Protein AF-A0A960QLS6-F1 (afdb_monomer_lite)

Secondary structure (DSSP, 8-state):
-EEEEEEE-SS-TTSSHHHHHHHHHHHHHHH--STT-EEEEEEES--TTSPPHHHHTGGGS-HHHHHHEEEEEE--SSTT----HHHHHHHHHHHS-TT--EEEEE-TTEEEEESSTT--HHHHHHTSPSSEEE--EEEE-HHHHHHH--TT-HHHHHHHHHHHTTTTT-----B-STT--BS-GGGEEEEEHHHHHHTTSS-TT--S-SSHHHHHHHHHHHHTTT--EE-TTTEEEEEE---SS--GGGSTT-----HIIIIIS--SS--TTTTTTTTTTT---EEE-SSS----------PPP----SGGGTT--EE-HHHHHHHHHHHHTTS-TT--EEEEES-HHHHHHHHHH-S-EEETTTSSSHHHHHHH-SEEEEE--EEGGG-----

pLDDT: mean 88.96, std 12.25, range [29.66, 98.81]

Foldseek 3Di:
DEEEEEEDEDDCFLHPLLLLLLLALQLLLVLDDDPQYAYEYEYEPHDQLADGSCLVNVVLHEPSSQVRYWYFYDDDPDDDLPDQPQLRRQLSLVVRDPPHFKYKQAYSNKHKAWPPNVHGPVRVVVPDDAAKEFEEEFEDDQCCSVPQNRSHCNVSVNVCCNVPVVVVVRDDFAADDFLDGGPPRSRTIMHTSVLCLQQLGFDSVFRQDDCSSLLLSQLRCQVVVRDYHYCHVTMYMYGHDRPVDQGLVNDPPRGGGDCCVRHVVDDHNHDVVCSPQGNNPPDDTDIDRSVDQQDDDQDPPPDDDDDDPDPVPPPALEDALSVCLVVVVSSVSSHDLPFAEEEAEDAVVNVVSCCVRRVHYDYCVNQVDPVSSVVRGPHYDYRHHDYNVPPPPDD

Sequence (395 aa):
MLSLIVYGRNDNHGYNYHKRLAISLNCLAEMLSFPGDEIIFIDYCSAQDFPTVLEAISDTLTENAKSLLKIYRIRSKKRGSLSEEALCRNVAIRRANPENPWILSTNVDMIFLPIDPNKTLSSIVAELPEGFYELPRFELPESMWEAHFDRLKPIENLTFLRNHAQEMQLHTIVRRPGFLIYDNPGDFQLMTRDAIFTIDGFDEAMDQGWHLDANLCKRMFLYYEGKIGHLEDKLWGYHCNHTRQESFFHKQLSPENDWNRFVKDIQAPDLPNQRECWGLKGYDLEEVTLLKPRQIHASKDCSLFEIAIDQSTFNTLTYDSKRVFPYLVDHFNHLPRESRVGYIGHNTELLTLIQEEVPSVLTLQETKSLEELYQESDLIIFDFGFNQKSIAITP

Radius of gyration: 25.2 Å; chains: 1; bounding box: 57×50×80 Å

Structure (mmCIF, N/CA/C/O backbone):
data_AF-A0A960QLS6-F1
#
_entry.id   AF-A0A960QLS6-F1
#
loop_
_atom_site.group_PDB
_atom_site.id
_atom_site.type_symbol
_atom_site.label_atom_id
_atom_site.label_alt_id
_atom_site.label_comp_id
_atom_site.label_asym_id
_atom_site.label_entity_id
_atom_site.label_seq_id
_atom_site.pdbx_PDB_ins_code
_atom_site.Cartn_x
_atom_site.Cartn_y
_atom_site.Cartn_z
_atom_site.occupancy
_atom_site.B_iso_or_equiv
_atom_site.auth_seq_id
_atom_site.auth_comp_id
_atom_site.auth_asym_id
_atom_site.auth_atom_id
_atom_site.pdbx_PDB_model_num
ATOM 1 N N . MET A 1 1 ? -2.998 4.644 -19.025 1.00 92.56 1 MET A N 1
ATOM 2 C CA . MET A 1 1 ? -3.647 4.732 -17.705 1.00 92.56 1 MET A CA 1
ATOM 3 C C . MET A 1 1 ? -3.152 3.556 -16.886 1.00 92.56 1 MET A C 1
ATOM 5 O O . MET A 1 1 ? -2.878 2.511 -17.476 1.00 92.56 1 MET A O 1
ATOM 9 N N . LEU A 1 2 ? -2.953 3.749 -15.590 1.00 98.31 2 LEU A N 1
ATOM 10 C CA . LEU A 1 2 ? -2.215 2.848 -14.710 1.00 98.31 2 LEU A CA 1
ATOM 11 C C . LEU A 1 2 ? -2.928 2.726 -13.361 1.00 98.31 2 LEU A C 1
ATOM 13 O O . LEU A 1 2 ? -3.234 3.738 -12.734 1.00 98.31 2 LEU A O 1
ATOM 17 N N . SER A 1 3 ? -3.120 1.497 -12.886 1.00 98.81 3 SER A N 1
ATOM 18 C CA . SER A 1 3 ? -3.475 1.248 -11.487 1.00 98.81 3 SER A CA 1
ATOM 19 C C . SER A 1 3 ? -2.232 0.818 -10.712 1.00 98.81 3 SER A C 1
ATOM 21 O O . SER A 1 3 ? -1.641 -0.229 -10.988 1.00 98.81 3 SER A O 1
ATOM 23 N N . LEU A 1 4 ? -1.835 1.628 -9.734 1.00 98.62 4 LEU A N 1
ATOM 24 C CA . LEU A 1 4 ? -0.842 1.256 -8.729 1.00 98.62 4 LEU A CA 1
ATOM 25 C C . LEU A 1 4 ? -1.535 0.450 -7.633 1.00 98.62 4 LEU A C 1
ATOM 27 O O . LEU A 1 4 ? -2.541 0.901 -7.087 1.00 98.62 4 LEU A O 1
ATOM 31 N N . ILE A 1 5 ? -0.998 -0.717 -7.287 1.00 98.62 5 ILE A N 1
ATOM 32 C CA . ILE A 1 5 ? -1.507 -1.520 -6.173 1.00 98.62 5 ILE A CA 1
ATOM 33 C C . ILE A 1 5 ? -0.465 -1.605 -5.064 1.00 98.62 5 ILE A C 1
ATOM 35 O O . ILE A 1 5 ? 0.700 -1.934 -5.296 1.00 98.62 5 ILE A O 1
ATOM 39 N N . VAL A 1 6 ? -0.915 -1.313 -3.851 1.00 97.12 6 VAL A N 1
ATOM 40 C CA . VAL A 1 6 ? -0.121 -1.348 -2.627 1.00 97.12 6 VAL A CA 1
ATOM 41 C C . VAL A 1 6 ? -0.983 -1.866 -1.478 1.00 97.12 6 VAL A C 1
ATOM 43 O O . VAL A 1 6 ? -2.213 -1.872 -1.539 1.00 97.12 6 VAL A O 1
ATOM 46 N N . TYR A 1 7 ? -0.347 -2.329 -0.413 1.00 94.81 7 TYR A N 1
ATOM 47 C CA . TYR A 1 7 ? -1.039 -2.861 0.752 1.00 94.81 7 TYR A CA 1
ATOM 48 C C . TYR A 1 7 ? -0.224 -2.580 2.010 1.00 94.81 7 TYR A C 1
ATOM 50 O O . TYR A 1 7 ? 0.984 -2.343 1.956 1.00 94.81 7 TYR A O 1
ATOM 58 N N . GLY A 1 8 ? -0.895 -2.579 3.152 1.00 92.19 8 GLY A N 1
ATOM 59 C CA . GLY A 1 8 ? -0.263 -2.236 4.410 1.00 92.19 8 GLY A CA 1
ATOM 60 C C . GLY A 1 8 ? -1.200 -2.379 5.590 1.00 92.19 8 GLY A C 1
ATOM 61 O O . GLY A 1 8 ? -2.372 -2.723 5.443 1.00 92.19 8 GLY A O 1
ATOM 62 N N . ARG A 1 9 ? -0.671 -2.115 6.780 1.00 90.25 9 ARG A N 1
ATOM 63 C CA . ARG A 1 9 ? -1.444 -2.186 8.017 1.00 90.25 9 ARG A CA 1
ATOM 64 C C . ARG A 1 9 ? -0.914 -1.229 9.063 1.00 90.25 9 ARG A C 1
ATOM 66 O O . ARG A 1 9 ? 0.238 -0.807 9.012 1.00 90.25 9 ARG A O 1
ATOM 73 N N . ASN A 1 10 ? -1.753 -0.890 10.027 1.00 89.75 10 ASN A N 1
ATOM 74 C CA . ASN A 1 10 ? -1.416 0.088 11.050 1.00 89.75 10 ASN A CA 1
ATOM 75 C C . ASN A 1 10 ? -0.630 -0.539 12.223 1.00 89.75 10 ASN A C 1
ATOM 77 O O . ASN A 1 10 ? -1.158 -0.676 13.323 1.00 89.75 10 ASN A O 1
ATOM 81 N N . ASP A 1 11 ? 0.620 -0.961 11.986 1.00 82.94 11 ASP A N 1
ATOM 82 C CA . ASP A 1 11 ? 1.471 -1.640 12.988 1.00 82.94 11 ASP A CA 1
ATOM 83 C C . ASP A 1 11 ? 2.907 -1.086 13.108 1.00 82.94 11 ASP A C 1
ATOM 85 O O . ASP A 1 11 ? 3.746 -1.668 13.795 1.00 82.94 11 ASP A O 1
ATOM 89 N N . ASN A 1 12 ? 3.198 0.045 12.458 1.00 83.25 12 ASN A N 1
ATOM 90 C CA . ASN A 1 12 ? 4.529 0.660 12.398 1.00 83.25 12 ASN A CA 1
ATOM 91 C C . ASN A 1 12 ? 5.647 -0.290 11.896 1.00 83.25 12 ASN A C 1
ATOM 93 O O . ASN A 1 12 ? 6.792 -0.194 12.350 1.00 83.25 12 ASN A O 1
ATOM 97 N N . HIS A 1 13 ? 5.325 -1.208 10.972 1.00 83.12 13 HIS A N 1
ATOM 98 C CA . HIS A 1 13 ? 6.266 -2.185 10.420 1.00 83.12 13 HIS A CA 1
ATOM 99 C C . HIS A 1 13 ? 7.589 -1.563 9.951 1.00 83.12 13 HIS A C 1
ATOM 101 O O . HIS A 1 13 ? 7.607 -0.615 9.166 1.00 83.12 13 HIS A O 1
ATOM 107 N N . GLY A 1 14 ? 8.712 -2.135 10.397 1.00 80.50 14 GLY A N 1
ATOM 108 C CA . GLY A 1 14 ? 10.039 -1.707 9.962 1.00 80.50 14 GLY A CA 1
ATOM 109 C C . GLY A 1 14 ? 10.296 -0.232 10.253 1.00 80.50 14 GLY A C 1
ATOM 110 O O . GLY A 1 14 ? 10.741 0.469 9.367 1.00 80.50 14 GLY A O 1
ATOM 111 N N . TYR A 1 15 ? 9.966 0.254 11.452 1.00 86.19 15 TYR A N 1
ATOM 112 C CA . TYR A 1 15 ? 10.294 1.600 11.934 1.00 86.19 15 TYR A CA 1
ATOM 113 C C . TYR A 1 15 ? 9.784 2.793 11.086 1.00 86.19 15 TYR A C 1
ATOM 115 O O . TYR A 1 15 ? 10.048 2.954 9.895 1.00 86.19 15 TYR A O 1
ATOM 123 N N . ASN A 1 16 ? 9.085 3.715 11.754 1.00 91.69 16 ASN A N 1
ATOM 124 C CA . ASN A 1 16 ? 8.581 4.962 11.165 1.00 91.69 16 ASN A CA 1
ATOM 125 C C . ASN A 1 16 ? 7.798 4.744 9.854 1.00 91.69 16 ASN A C 1
ATOM 127 O O . ASN A 1 16 ? 7.875 5.531 8.906 1.00 91.69 16 ASN A O 1
ATOM 131 N N . TYR A 1 17 ? 7.039 3.649 9.817 1.00 93.38 17 TYR A N 1
ATOM 132 C CA . TYR A 1 17 ? 6.272 3.193 8.662 1.00 93.38 17 TYR A CA 1
ATOM 133 C C . TYR A 1 17 ? 5.352 4.287 8.123 1.00 93.38 17 TYR A C 1
ATOM 135 O O . TYR A 1 17 ? 5.314 4.540 6.924 1.00 93.38 17 TYR A O 1
ATOM 143 N N . HIS A 1 18 ? 4.673 4.998 9.028 1.00 95.06 18 HIS A N 1
ATOM 144 C CA . HIS A 1 18 ? 3.774 6.105 8.705 1.00 95.06 18 HIS A CA 1
ATOM 145 C C . HIS A 1 18 ? 4.459 7.202 7.886 1.00 95.06 18 HIS A C 1
ATOM 147 O O . HIS A 1 18 ? 3.855 7.743 6.962 1.00 95.06 18 HIS A O 1
ATOM 153 N N . LYS A 1 19 ? 5.728 7.524 8.183 1.00 96.50 19 LYS A N 1
ATOM 154 C CA . LYS A 1 19 ? 6.480 8.521 7.412 1.00 96.50 19 LYS A CA 1
ATOM 155 C C . LYS A 1 19 ? 6.878 7.993 6.038 1.00 96.50 19 LYS A C 1
ATOM 157 O O . LYS A 1 19 ? 6.696 8.718 5.063 1.00 96.50 19 LYS A O 1
ATOM 162 N N . ARG A 1 20 ? 7.386 6.759 5.960 1.00 96.06 20 ARG A N 1
ATOM 163 C CA . ARG A 1 20 ? 7.791 6.127 4.690 1.00 96.06 20 ARG A CA 1
ATOM 164 C C . ARG A 1 20 ? 6.602 6.003 3.735 1.00 96.06 20 ARG A C 1
ATOM 166 O O . ARG A 1 20 ? 6.693 6.451 2.596 1.00 96.06 20 ARG A O 1
ATOM 173 N N . LEU A 1 21 ? 5.467 5.532 4.250 1.00 97.38 21 LEU A N 1
ATOM 174 C CA . LEU A 1 21 ? 4.207 5.417 3.520 1.00 97.38 21 LEU A CA 1
ATOM 175 C C . LEU A 1 21 ? 3.715 6.770 2.988 1.00 97.38 21 LEU A C 1
ATOM 177 O O . LEU A 1 21 ? 3.411 6.886 1.805 1.00 97.38 21 LEU A O 1
ATOM 181 N N . ALA A 1 22 ? 3.681 7.808 3.831 1.00 98.19 22 ALA A N 1
ATOM 182 C CA . ALA A 1 22 ? 3.255 9.143 3.406 1.00 98.19 22 ALA A CA 1
ATOM 183 C C . ALA A 1 22 ? 4.164 9.724 2.309 1.00 98.19 22 ALA A C 1
ATOM 185 O O . ALA A 1 22 ? 3.674 10.257 1.316 1.00 98.19 22 ALA A O 1
ATOM 186 N N . ILE A 1 23 ? 5.489 9.597 2.466 1.00 98.50 23 ILE A N 1
ATOM 187 C CA . ILE A 1 23 ? 6.467 10.023 1.455 1.00 98.50 23 ILE A CA 1
ATOM 188 C C . ILE A 1 23 ? 6.216 9.294 0.134 1.00 98.50 23 ILE A C 1
ATOM 190 O O . ILE A 1 23 ? 6.099 9.945 -0.902 1.00 98.50 23 ILE A O 1
ATOM 194 N N . SER A 1 24 ? 6.143 7.960 0.170 1.00 98.44 24 SER A N 1
ATOM 195 C CA . SER A 1 24 ? 5.966 7.128 -1.020 1.00 98.44 24 SER A CA 1
ATOM 196 C C . SER A 1 24 ? 4.678 7.488 -1.751 1.00 98.44 24 SER A C 1
ATOM 198 O O . SER A 1 24 ? 4.736 7.872 -2.915 1.00 98.44 24 SER A O 1
ATOM 200 N N . LEU A 1 25 ? 3.530 7.475 -1.064 1.00 98.62 25 LEU A N 1
ATOM 201 C CA . LEU A 1 25 ? 2.234 7.763 -1.681 1.00 98.62 25 LEU A CA 1
ATOM 202 C C . LEU A 1 25 ? 2.167 9.163 -2.289 1.00 98.62 25 LEU A C 1
ATOM 204 O O . LEU A 1 25 ? 1.681 9.317 -3.408 1.00 98.62 25 LEU A O 1
ATOM 208 N N . ASN A 1 26 ? 2.686 10.176 -1.592 1.00 98.75 26 ASN A N 1
ATOM 209 C CA . ASN A 1 26 ? 2.692 11.536 -2.119 1.00 98.75 26 ASN A CA 1
ATOM 210 C C . ASN A 1 26 ? 3.622 11.664 -3.333 1.00 98.75 26 ASN A C 1
ATOM 212 O O . ASN A 1 26 ? 3.259 12.323 -4.301 1.00 98.75 26 ASN A O 1
ATOM 216 N N . CYS A 1 27 ? 4.792 11.018 -3.330 1.00 98.69 27 CYS A N 1
ATOM 217 C CA . CYS A 1 27 ? 5.677 10.997 -4.496 1.00 98.69 27 CYS A CA 1
ATOM 218 C C . CYS A 1 27 ? 5.073 10.219 -5.676 1.00 98.69 27 CYS A C 1
ATOM 220 O O . CYS A 1 27 ? 5.179 10.669 -6.814 1.00 98.69 27 CYS A O 1
ATOM 222 N N . LEU A 1 28 ? 4.423 9.079 -5.421 1.00 98.56 28 LEU A N 1
ATOM 223 C CA . LEU A 1 28 ? 3.732 8.283 -6.439 1.00 98.56 28 LEU A CA 1
ATOM 224 C C . LEU A 1 28 ? 2.595 9.076 -7.087 1.00 98.56 28 LEU A C 1
ATOM 226 O O . LEU A 1 28 ? 2.475 9.068 -8.310 1.00 98.56 28 LEU A O 1
ATOM 230 N N . ALA A 1 29 ? 1.813 9.804 -6.288 1.00 98.38 29 ALA A N 1
ATOM 231 C CA . ALA A 1 29 ? 0.728 10.650 -6.771 1.00 98.38 29 ALA A CA 1
ATOM 232 C C . ALA A 1 29 ? 1.207 11.727 -7.758 1.00 98.38 29 ALA A C 1
ATOM 234 O O . ALA A 1 29 ? 0.549 11.965 -8.764 1.00 98.38 29 ALA A O 1
ATOM 235 N N . GLU A 1 30 ? 2.378 12.333 -7.533 1.00 98.31 30 GLU A N 1
ATOM 236 C CA . GLU A 1 30 ? 2.959 13.300 -8.480 1.00 98.31 30 GLU A CA 1
ATOM 237 C C . GLU A 1 30 ? 3.403 12.655 -9.803 1.00 98.31 30 GLU A C 1
ATOM 239 O O . GLU A 1 30 ? 3.523 13.334 -10.822 1.00 98.31 30 GLU A O 1
ATOM 244 N N . MET A 1 31 ? 3.657 11.344 -9.806 1.00 98.06 31 MET A N 1
ATOM 245 C CA . MET A 1 31 ? 4.056 10.595 -11.000 1.00 98.06 31 MET A CA 1
ATOM 246 C C . MET A 1 31 ? 2.867 10.022 -11.779 1.00 98.06 31 MET A C 1
ATOM 248 O O . MET A 1 31 ? 3.068 9.513 -12.887 1.00 98.06 31 MET A O 1
ATOM 252 N N . LEU A 1 32 ? 1.651 10.121 -11.236 1.00 98.31 32 LEU A N 1
ATOM 253 C CA . LEU A 1 32 ? 0.408 9.775 -11.912 1.00 98.31 32 LEU A CA 1
ATOM 254 C C . LEU A 1 32 ? -0.222 11.029 -12.522 1.00 98.31 32 LEU A C 1
ATOM 256 O O . LEU A 1 32 ? -0.420 12.033 -11.849 1.00 98.31 32 LEU A O 1
ATOM 260 N N . SER A 1 33 ? -0.519 10.996 -13.819 1.00 96.56 33 SER A N 1
ATOM 261 C CA . SER A 1 33 ? -0.892 12.207 -14.573 1.00 96.56 33 SER A CA 1
ATOM 262 C C . SER A 1 33 ? -2.079 12.035 -15.510 1.00 96.56 33 SER A C 1
ATOM 264 O O . SER A 1 33 ? -2.552 13.023 -16.074 1.00 96.56 33 SER A O 1
ATOM 266 N N . PHE A 1 34 ? -2.568 10.811 -15.717 1.00 97.62 34 PHE A N 1
ATOM 267 C CA . PHE A 1 34 ? -3.713 10.575 -16.589 1.00 97.62 34 PHE A CA 1
ATOM 268 C C . PHE A 1 34 ? -5.012 10.505 -15.773 1.00 97.62 34 PHE A C 1
ATOM 270 O O . PHE A 1 34 ? -4.997 9.985 -14.661 1.00 97.62 34 PHE A O 1
ATOM 277 N N . PRO A 1 35 ? -6.161 10.957 -16.318 1.00 95.25 35 PRO A N 1
ATOM 278 C CA . PRO A 1 35 ? -7.416 11.047 -15.559 1.00 95.25 35 PRO A CA 1
ATOM 279 C C . PRO A 1 35 ? -7.947 9.733 -14.965 1.00 95.25 35 PRO A C 1
ATOM 281 O O . PRO A 1 35 ? -8.762 9.775 -14.052 1.00 95.25 35 PRO A O 1
ATOM 284 N N . GLY A 1 36 ? -7.543 8.583 -15.513 1.00 95.75 36 GLY A N 1
ATOM 285 C CA . GLY A 1 36 ? -7.948 7.255 -15.036 1.00 95.75 36 GLY A CA 1
ATOM 286 C C . GLY A 1 36 ? -6.933 6.579 -14.115 1.00 95.75 36 GLY A C 1
ATOM 287 O O . GLY A 1 36 ? -7.183 5.451 -13.687 1.00 95.75 36 GLY A O 1
ATOM 288 N N . ASP A 1 37 ? -5.793 7.222 -13.850 1.00 98.50 37 ASP A N 1
ATOM 289 C CA . ASP A 1 37 ? -4.789 6.675 -12.945 1.00 98.50 37 ASP A CA 1
ATOM 290 C C . ASP A 1 37 ? -5.321 6.634 -11.509 1.00 98.50 37 ASP A C 1
ATOM 292 O O . ASP A 1 37 ? -6.125 7.469 -11.095 1.00 98.50 37 ASP A O 1
ATOM 296 N N . GLU A 1 38 ? -4.873 5.647 -10.745 1.00 98.50 38 GLU A N 1
ATOM 297 C CA . GLU A 1 38 ? -5.329 5.437 -9.373 1.00 98.50 38 GLU A CA 1
ATOM 298 C C . GLU A 1 38 ? -4.272 4.713 -8.538 1.00 98.50 38 GLU A C 1
ATOM 300 O O . GLU A 1 38 ? -3.405 4.008 -9.065 1.00 98.50 38 GLU A O 1
ATOM 305 N N . ILE A 1 39 ? -4.394 4.848 -7.219 1.00 98.56 39 ILE A N 1
ATOM 306 C CA . ILE A 1 39 ? -3.641 4.079 -6.233 1.00 98.56 39 ILE A CA 1
ATOM 307 C C . ILE A 1 39 ? -4.644 3.289 -5.402 1.00 98.56 39 ILE A C 1
ATOM 309 O O . ILE A 1 39 ? -5.478 3.863 -4.706 1.00 98.56 39 ILE A O 1
ATOM 313 N N . ILE A 1 40 ? -4.558 1.966 -5.447 1.00 98.56 40 ILE A N 1
ATOM 314 C CA . ILE A 1 40 ? -5.404 1.081 -4.652 1.00 98.56 40 ILE A CA 1
ATOM 315 C C . ILE A 1 40 ? -4.596 0.614 -3.458 1.00 98.56 40 ILE A C 1
ATOM 317 O O . ILE A 1 40 ? -3.593 -0.084 -3.615 1.00 98.56 40 ILE A O 1
ATOM 321 N N . PHE A 1 41 ? -5.051 0.996 -2.272 1.00 98.12 41 PHE A N 1
ATOM 322 C CA . PHE A 1 41 ? -4.449 0.610 -1.011 1.00 98.12 41 PHE A CA 1
ATOM 323 C C . PHE A 1 41 ? -5.328 -0.410 -0.298 1.00 98.12 41 PHE A C 1
ATOM 325 O O . PHE A 1 41 ? -6.493 -0.141 0.000 1.00 98.12 41 PHE A O 1
ATOM 332 N N . ILE A 1 42 ? -4.757 -1.570 0.013 1.00 96.88 42 ILE A N 1
ATOM 333 C CA . ILE A 1 42 ? -5.426 -2.581 0.832 1.00 96.88 42 ILE A CA 1
ATOM 334 C C . ILE A 1 42 ? -4.916 -2.493 2.265 1.00 96.88 42 ILE A C 1
ATOM 336 O O . ILE A 1 42 ? -3.772 -2.849 2.547 1.00 96.88 42 ILE A O 1
ATOM 340 N N . ASP A 1 43 ? -5.778 -2.027 3.168 1.00 93.69 43 ASP A N 1
ATOM 341 C CA . ASP A 1 43 ? -5.535 -2.108 4.606 1.00 93.69 43 ASP A CA 1
ATOM 342 C C . ASP A 1 43 ? -5.920 -3.507 5.089 1.00 93.69 43 ASP A C 1
ATOM 344 O O . ASP A 1 43 ? -7.086 -3.901 5.021 1.00 93.69 43 ASP A O 1
ATOM 348 N N . TYR A 1 44 ? -4.943 -4.280 5.553 1.00 88.81 44 TYR A N 1
ATOM 349 C CA . TYR A 1 44 ? -5.171 -5.650 6.006 1.00 88.81 44 TYR A CA 1
ATOM 350 C C . TYR A 1 44 ? -4.785 -5.800 7.470 1.00 88.81 44 TYR A C 1
ATOM 352 O O . TYR A 1 44 ? -3.737 -5.344 7.901 1.00 88.81 44 TYR A O 1
ATOM 360 N N . CYS A 1 45 ? -5.605 -6.480 8.267 1.00 81.88 45 CYS A N 1
ATOM 361 C CA . CYS A 1 45 ? -5.255 -6.820 9.653 1.00 81.88 45 CYS A CA 1
ATOM 362 C C . CYS A 1 45 ? -4.957 -5.632 10.606 1.00 81.88 45 CYS A C 1
ATOM 364 O O . CYS A 1 45 ? -4.481 -5.877 11.718 1.00 81.88 45 CYS A O 1
ATOM 366 N N . SER A 1 46 ? -5.263 -4.376 10.253 1.00 86.25 46 SER A N 1
ATOM 367 C CA . SER A 1 46 ? -5.329 -3.286 11.240 1.00 86.25 46 SER A CA 1
ATOM 368 C C . SER A 1 46 ? -6.389 -3.614 12.298 1.00 86.25 46 SER A C 1
ATOM 370 O O . SER A 1 46 ? -7.465 -4.126 11.964 1.00 86.25 46 SER A O 1
ATOM 372 N N . ALA A 1 47 ? -6.097 -3.334 13.574 1.00 82.50 47 ALA A N 1
ATOM 373 C CA . ALA A 1 47 ? -6.997 -3.654 14.686 1.00 82.50 47 ALA A CA 1
ATOM 374 C C . ALA A 1 47 ? -8.406 -3.075 14.457 1.00 82.50 47 ALA A C 1
ATOM 376 O O . ALA A 1 47 ? -8.543 -1.972 13.939 1.00 82.50 47 ALA A O 1
ATOM 377 N N . GLN A 1 48 ? -9.449 -3.839 14.798 1.00 80.88 48 GLN A N 1
ATOM 378 C CA . GLN A 1 48 ? -10.840 -3.545 14.410 1.00 80.88 48 GLN A CA 1
ATOM 379 C C . GLN A 1 48 ? -11.324 -2.166 14.868 1.00 80.88 48 GLN A C 1
ATOM 381 O O . GLN A 1 48 ? -12.039 -1.499 14.126 1.00 80.88 48 GLN A O 1
ATOM 386 N N . ASP A 1 49 ? -10.912 -1.766 16.065 1.00 80.88 49 ASP A N 1
ATOM 387 C CA . ASP A 1 49 ? -11.221 -0.508 16.739 1.00 80.88 49 ASP A CA 1
ATOM 388 C C . ASP A 1 49 ? -10.205 0.606 16.438 1.00 80.88 49 ASP A C 1
ATOM 390 O O . ASP A 1 49 ? -10.324 1.708 16.960 1.00 80.88 49 ASP A O 1
ATOM 394 N N . PHE A 1 50 ? -9.218 0.342 15.578 1.00 85.56 50 PHE A N 1
ATOM 395 C CA . PHE A 1 50 ? -8.241 1.328 15.125 1.00 85.56 50 PHE A CA 1
ATOM 396 C C . PHE A 1 50 ? -8.585 1.819 13.712 1.00 85.56 50 PHE A C 1
ATOM 398 O O . PHE A 1 50 ? -9.140 1.053 12.902 1.00 85.56 50 PHE A O 1
ATOM 405 N N . PRO A 1 51 ? -8.204 3.068 13.380 1.00 88.56 51 PRO A N 1
ATOM 406 C CA . PRO A 1 51 ? -8.223 3.536 12.003 1.00 88.56 51 PRO A CA 1
ATOM 407 C C . PRO A 1 51 ? -7.323 2.660 11.130 1.00 88.56 51 PRO A C 1
ATOM 409 O O . PRO A 1 51 ? -6.313 2.107 11.593 1.00 88.56 51 PRO A O 1
ATOM 412 N N . THR A 1 52 ? -7.654 2.593 9.841 1.00 91.50 52 THR A N 1
ATOM 413 C CA . THR A 1 52 ? -6.692 2.146 8.829 1.00 91.50 52 THR A CA 1
ATOM 414 C C . THR A 1 52 ? -5.435 3.008 8.890 1.00 91.50 52 THR A C 1
ATOM 416 O O . THR A 1 52 ? -5.450 4.141 9.387 1.00 91.50 52 THR A O 1
ATOM 419 N N . VAL A 1 53 ? -4.323 2.503 8.358 1.00 93.56 53 VAL A N 1
ATOM 420 C CA . VAL A 1 53 ? -3.086 3.293 8.379 1.00 93.56 53 VAL A CA 1
ATOM 421 C C . VAL A 1 53 ? -3.234 4.621 7.625 1.00 93.56 53 VAL A C 1
ATOM 423 O O . VAL A 1 53 ? -2.685 5.624 8.067 1.00 93.56 53 VAL A O 1
ATOM 426 N N . LEU A 1 54 ? -4.022 4.664 6.543 1.00 95.00 54 LEU A N 1
ATOM 427 C CA . LEU A 1 54 ? -4.220 5.878 5.745 1.00 95.00 54 LEU A CA 1
ATOM 428 C C . LEU A 1 54 ? -5.144 6.906 6.395 1.00 95.00 54 LEU A C 1
ATOM 430 O O . LEU A 1 54 ? -4.908 8.100 6.238 1.00 95.00 54 LEU A O 1
ATOM 434 N N . GLU A 1 55 ? -6.145 6.476 7.164 1.00 92.81 55 GLU A N 1
ATOM 435 C CA . GLU A 1 55 ? -6.895 7.393 8.031 1.00 92.81 55 GLU A CA 1
ATOM 436 C C . GLU A 1 55 ? -5.961 8.031 9.070 1.00 92.81 55 GLU A C 1
ATOM 438 O O . GLU A 1 55 ? -5.992 9.249 9.257 1.00 92.81 55 GLU A O 1
ATOM 443 N N . ALA A 1 56 ? -5.078 7.226 9.677 1.00 92.25 56 ALA A N 1
ATOM 444 C CA . ALA A 1 56 ? -4.154 7.664 10.724 1.00 92.25 56 ALA A CA 1
ATOM 445 C C . ALA A 1 56 ? -3.076 8.654 10.246 1.00 92.25 56 ALA A C 1
ATOM 447 O O . ALA A 1 56 ? -2.562 9.415 11.061 1.00 92.25 56 ALA A O 1
ATOM 448 N N . ILE A 1 57 ? -2.728 8.648 8.954 1.00 95.31 57 ILE A N 1
ATOM 449 C CA . ILE A 1 57 ? -1.731 9.564 8.365 1.00 95.31 57 ILE A CA 1
ATOM 450 C C . ILE A 1 57 ? -2.344 10.587 7.405 1.00 95.31 57 ILE A C 1
ATOM 452 O O . ILE A 1 57 ? -1.612 11.248 6.663 1.00 95.31 57 ILE A O 1
ATOM 456 N N . SER A 1 58 ? -3.674 10.692 7.365 1.00 94.75 58 SER A N 1
ATOM 457 C CA . SER A 1 58 ? -4.408 11.489 6.373 1.00 94.75 58 SER A CA 1
ATOM 458 C C . SER A 1 58 ? -4.030 12.976 6.371 1.00 94.75 58 SER A C 1
ATOM 460 O O . SER A 1 58 ? -4.082 13.627 5.326 1.00 94.75 58 SER A O 1
ATOM 462 N N . ASP A 1 59 ? -3.587 13.508 7.508 1.00 94.75 59 ASP A N 1
ATOM 463 C CA . ASP A 1 59 ? -3.066 14.865 7.694 1.00 94.75 59 ASP A CA 1
ATOM 464 C C . ASP A 1 59 ? -1.705 15.096 7.013 1.00 94.75 59 ASP A C 1
ATOM 466 O O . ASP A 1 59 ? -1.295 16.234 6.790 1.00 94.75 59 ASP A O 1
ATOM 470 N N . THR A 1 60 ? -1.016 14.017 6.640 1.00 97.12 60 THR A N 1
ATOM 471 C CA . THR A 1 60 ? 0.309 14.037 6.003 1.00 97.12 60 THR A CA 1
ATOM 472 C C . THR A 1 60 ? 0.290 13.573 4.548 1.00 97.12 60 THR A C 1
ATOM 474 O O . THR A 1 60 ? 1.343 13.476 3.917 1.00 97.12 60 THR A O 1
ATOM 477 N N . LEU A 1 61 ? -0.900 13.326 3.996 1.00 97.94 61 LEU A N 1
ATOM 478 C CA . LEU A 1 61 ? -1.117 13.063 2.576 1.00 97.94 61 LEU A CA 1
ATOM 479 C C . LEU A 1 61 ? -1.499 14.357 1.848 1.00 97.94 61 LEU A C 1
ATOM 481 O O . LEU A 1 61 ? -2.283 15.158 2.362 1.00 97.94 61 LEU A O 1
ATOM 485 N N . THR A 1 62 ? -0.967 14.558 0.643 1.00 97.94 62 THR A N 1
ATOM 486 C CA . THR A 1 62 ? -1.352 15.695 -0.204 1.00 97.94 62 THR A CA 1
ATOM 487 C C . THR A 1 62 ? -2.765 15.501 -0.754 1.00 97.94 62 THR A C 1
ATOM 489 O O . THR A 1 62 ? -3.262 14.381 -0.868 1.00 97.94 62 THR A O 1
ATOM 492 N N . GLU A 1 63 ? -3.425 16.591 -1.149 1.00 96.44 63 GLU A N 1
ATOM 493 C CA . GLU A 1 63 ? -4.749 16.508 -1.786 1.00 96.44 63 GLU A CA 1
ATOM 494 C C . GLU A 1 63 ? -4.713 15.721 -3.104 1.00 96.44 63 GLU A C 1
ATOM 496 O O . GLU A 1 63 ? -5.663 15.011 -3.426 1.00 96.44 63 GLU A O 1
ATOM 501 N N . ASN A 1 64 ? -3.591 15.785 -3.832 1.00 97.31 64 ASN A N 1
ATOM 502 C CA . ASN A 1 64 ? -3.370 14.976 -5.028 1.00 97.31 64 ASN A CA 1
ATOM 503 C C . ASN A 1 64 ? -3.326 13.475 -4.693 1.00 97.31 64 ASN A C 1
ATOM 505 O O . ASN A 1 64 ? -4.031 12.683 -5.307 1.00 97.31 64 ASN A O 1
ATOM 509 N N . ALA A 1 65 ? -2.582 13.072 -3.658 1.00 97.62 65 ALA A N 1
ATOM 510 C CA . ALA A 1 65 ? -2.568 11.674 -3.233 1.00 97.62 65 ALA A CA 1
ATOM 511 C C . ALA A 1 65 ? -3.955 11.197 -2.783 1.00 97.62 65 ALA A C 1
ATOM 513 O O . ALA A 1 65 ? -4.409 10.134 -3.201 1.00 97.62 65 ALA A O 1
ATOM 514 N N . LYS A 1 66 ? -4.667 12.001 -1.984 1.00 96.75 66 LYS A N 1
ATOM 515 C CA . LYS A 1 66 ? -6.026 11.671 -1.520 1.00 96.75 66 LYS A CA 1
ATOM 516 C C . LYS A 1 66 ? -7.023 11.500 -2.666 1.00 96.75 66 LYS A C 1
ATOM 518 O O . LYS A 1 66 ? -7.924 10.679 -2.535 1.00 96.75 66 LYS A O 1
ATOM 523 N N . SER A 1 67 ? -6.888 12.258 -3.756 1.00 95.94 67 SER A N 1
ATOM 524 C CA . SER A 1 67 ? -7.811 12.175 -4.896 1.00 95.94 67 SER A CA 1
ATOM 525 C C . SER A 1 67 ? -7.616 10.912 -5.741 1.00 95.94 67 SER A C 1
ATOM 527 O O . SER A 1 67 ? -8.572 10.446 -6.359 1.00 95.94 67 SER A O 1
ATOM 529 N N . LEU A 1 68 ? -6.406 10.343 -5.737 1.00 97.19 68 LEU A N 1
ATOM 530 C CA . LEU A 1 68 ? -6.050 9.124 -6.470 1.00 97.19 68 LEU A CA 1
ATOM 531 C C . LEU A 1 68 ? -6.258 7.841 -5.651 1.00 97.19 68 LEU A C 1
ATOM 533 O O . LEU A 1 68 ? -6.306 6.751 -6.223 1.00 97.19 68 LEU A O 1
ATOM 537 N N . LEU A 1 69 ? -6.346 7.953 -4.324 1.00 97.38 69 LEU A N 1
ATOM 538 C CA . LEU A 1 69 ? -6.429 6.813 -3.415 1.00 97.38 69 LEU A CA 1
ATOM 539 C C . LEU A 1 69 ? -7.827 6.182 -3.384 1.00 97.38 69 LEU A C 1
ATOM 541 O O . LEU A 1 69 ? -8.824 6.835 -3.083 1.00 97.38 69 LEU A O 1
ATOM 545 N N . LYS A 1 70 ? -7.865 4.863 -3.576 1.00 97.19 70 LYS A N 1
ATOM 546 C CA . LYS A 1 70 ? -8.992 3.985 -3.248 1.00 97.19 70 LYS A CA 1
ATOM 547 C C . LYS A 1 70 ? -8.558 3.022 -2.157 1.00 97.19 70 LYS A C 1
ATOM 549 O O . LYS A 1 70 ? -7.580 2.298 -2.329 1.00 97.19 70 LYS A O 1
ATOM 554 N N . ILE A 1 71 ? -9.270 3.017 -1.037 1.00 96.19 71 ILE A N 1
ATOM 555 C CA . ILE A 1 71 ? -8.851 2.297 0.166 1.00 96.19 71 ILE A CA 1
ATOM 556 C C . ILE A 1 71 ? -9.864 1.204 0.451 1.00 96.19 71 ILE A C 1
ATOM 558 O O . ILE A 1 71 ? -11.035 1.500 0.669 1.00 96.19 71 ILE A O 1
ATOM 562 N N . TYR A 1 72 ? -9.410 -0.043 0.495 1.00 95.06 72 TYR A N 1
ATOM 563 C CA . TYR A 1 72 ? -10.252 -1.170 0.883 1.00 95.06 72 TYR A CA 1
ATOM 564 C C . TYR A 1 72 ? -9.694 -1.835 2.127 1.00 95.06 72 TYR A C 1
ATOM 566 O O . TYR A 1 72 ? -8.492 -2.088 2.218 1.00 95.06 72 TYR A O 1
ATOM 574 N N . ARG A 1 73 ? -10.575 -2.143 3.075 1.00 91.56 73 ARG A N 1
ATOM 575 C CA . ARG A 1 73 ? -10.198 -2.768 4.339 1.00 91.56 73 ARG A CA 1
ATOM 576 C C . ARG A 1 73 ? -10.573 -4.245 4.355 1.00 91.56 73 ARG A C 1
ATOM 578 O O . ARG A 1 73 ? -11.733 -4.610 4.166 1.00 91.56 73 ARG A O 1
ATOM 585 N N . ILE A 1 74 ? -9.597 -5.100 4.649 1.00 89.88 74 ILE A N 1
ATOM 586 C CA . ILE A 1 74 ? -9.800 -6.519 4.948 1.00 89.88 74 ILE A CA 1
ATOM 587 C C . ILE A 1 74 ? -9.768 -6.697 6.465 1.00 89.88 74 ILE A C 1
ATOM 589 O O . ILE A 1 74 ? -8.723 -6.664 7.123 1.00 89.88 74 ILE A O 1
ATOM 593 N N . ARG A 1 75 ? -10.955 -6.905 7.035 1.00 81.50 75 ARG A N 1
ATOM 594 C CA . ARG A 1 75 ? -11.148 -7.152 8.464 1.00 81.50 75 ARG A CA 1
ATOM 595 C C . ARG A 1 75 ? -10.857 -8.617 8.786 1.00 81.50 75 ARG A C 1
ATOM 597 O O . ARG A 1 75 ? -11.744 -9.463 8.710 1.00 81.50 75 ARG A O 1
ATOM 604 N N . SER A 1 76 ? -9.624 -8.929 9.175 1.00 68.62 76 SER A N 1
ATOM 605 C CA . SER A 1 76 ? -9.300 -10.274 9.665 1.00 68.62 76 SER A CA 1
ATOM 606 C C . SER A 1 76 ? -9.835 -10.486 11.088 1.00 68.62 76 SER A C 1
ATOM 608 O O . SER A 1 76 ? -9.643 -9.649 11.974 1.00 68.62 76 SER A O 1
ATOM 610 N N . LYS A 1 77 ? -10.500 -11.628 11.325 1.00 53.88 77 LYS A N 1
ATOM 611 C CA . LYS A 1 77 ? -10.845 -12.116 12.677 1.00 53.88 77 LYS A CA 1
ATOM 612 C C . LYS A 1 77 ? -9.689 -12.879 13.335 1.00 53.88 77 LYS A C 1
ATOM 614 O O . LYS A 1 77 ? -9.708 -13.098 14.543 1.00 53.88 77 LYS A O 1
ATOM 619 N N . LYS A 1 78 ? -8.680 -13.295 12.562 1.00 51.38 78 LYS A N 1
ATOM 620 C CA . LYS A 1 78 ? -7.515 -14.032 13.057 1.00 51.38 78 LYS A CA 1
ATOM 621 C C . LYS A 1 78 ? -6.335 -13.075 13.170 1.00 51.38 78 LYS A C 1
ATOM 623 O O . LYS A 1 78 ? -5.624 -12.834 12.202 1.00 51.38 78 LYS A O 1
ATOM 628 N N . ARG A 1 79 ? -6.094 -12.547 14.375 1.00 44.69 79 ARG A N 1
ATOM 629 C CA . ARG A 1 79 ? -4.796 -11.932 14.689 1.00 44.69 79 ARG A CA 1
ATOM 630 C C . ARG A 1 79 ? -3.709 -12.991 14.459 1.00 44.69 79 ARG A C 1
ATOM 632 O O . ARG A 1 79 ? -3.682 -13.981 15.184 1.00 44.69 79 ARG A O 1
ATOM 639 N N . GLY A 1 80 ? -2.836 -12.790 13.469 1.00 43.28 80 GLY A N 1
ATOM 640 C CA . GLY A 1 80 ? -1.599 -13.569 13.328 1.00 43.28 80 GLY A CA 1
ATOM 641 C C . GLY A 1 80 ? -1.445 -14.502 12.115 1.00 43.28 80 GLY A C 1
ATOM 642 O O . GLY A 1 80 ? -0.487 -15.269 12.129 1.00 43.28 80 GLY A O 1
ATOM 643 N N . SER A 1 81 ? -2.288 -14.460 11.068 1.00 47.59 81 SER A N 1
ATOM 644 C CA . SER A 1 81 ? -1.845 -14.937 9.737 1.00 47.59 81 SER A CA 1
ATOM 645 C C . SER A 1 81 ? -0.775 -13.964 9.229 1.00 47.59 81 SER A C 1
ATOM 647 O O . SER A 1 81 ? -1.013 -12.766 9.089 1.00 47.59 81 SER A O 1
ATOM 649 N N . LEU A 1 82 ? 0.456 -14.458 9.093 1.00 51.75 82 LEU A N 1
ATOM 650 C CA . LEU A 1 82 ? 1.665 -13.630 9.032 1.00 51.75 82 LEU A CA 1
ATOM 651 C C . LEU A 1 82 ? 1.956 -13.044 7.642 1.00 51.75 82 LEU A C 1
ATOM 653 O O . LEU A 1 82 ? 2.682 -12.055 7.567 1.00 51.75 82 LEU A O 1
ATOM 657 N N . SER A 1 83 ? 1.350 -13.558 6.569 1.00 61.59 83 SER A N 1
ATOM 658 C CA . SER A 1 83 ? 1.398 -12.923 5.251 1.00 61.59 83 SER A CA 1
ATOM 659 C C . SER A 1 83 ? 0.114 -13.184 4.467 1.00 61.59 83 SER A C 1
ATOM 661 O O . SER A 1 83 ? -0.114 -14.276 3.962 1.00 61.59 83 SER A O 1
ATOM 663 N N . GLU A 1 84 ? -0.730 -12.159 4.355 1.00 81.25 84 GLU A N 1
ATOM 664 C CA . GLU A 1 84 ? -1.849 -12.126 3.403 1.00 81.25 84 GLU A CA 1
ATOM 665 C C . GLU A 1 84 ? -1.464 -11.310 2.157 1.00 81.25 84 GLU A C 1
ATOM 667 O O . GLU A 1 84 ? -2.330 -10.774 1.473 1.00 81.25 84 GLU A O 1
ATOM 672 N N . GLU A 1 85 ? -0.165 -11.180 1.861 1.00 89.06 85 GLU A N 1
ATOM 673 C CA . GLU A 1 85 ? 0.332 -10.333 0.771 1.00 89.06 85 GLU A CA 1
ATOM 674 C C . GLU A 1 85 ? -0.297 -10.704 -0.578 1.00 89.06 85 GLU A C 1
ATOM 676 O O . GLU A 1 85 ? -0.832 -9.831 -1.262 1.00 89.06 85 GLU A O 1
ATOM 681 N N . ALA A 1 86 ? -0.295 -11.995 -0.933 1.00 93.69 86 ALA A N 1
ATOM 682 C CA . ALA A 1 86 ? -0.890 -12.480 -2.178 1.00 93.69 86 ALA A CA 1
ATOM 683 C C . ALA A 1 86 ? -2.374 -12.102 -2.276 1.00 93.69 86 ALA A C 1
ATOM 685 O O . ALA A 1 86 ? -2.810 -11.537 -3.280 1.00 93.69 86 ALA A O 1
ATOM 686 N N . LEU A 1 87 ? -3.125 -12.330 -1.192 1.00 93.81 87 LEU A N 1
ATOM 687 C CA . LEU A 1 87 ? -4.535 -11.968 -1.092 1.00 93.81 87 LEU A CA 1
ATOM 688 C C . LEU A 1 87 ? -4.736 -10.458 -1.258 1.00 93.81 87 LEU A C 1
ATOM 690 O O . LEU A 1 87 ? -5.595 -10.038 -2.026 1.00 93.81 87 LEU A O 1
ATOM 694 N N . CYS A 1 88 ? -3.939 -9.635 -0.576 1.00 94.56 88 CYS A N 1
ATOM 695 C CA . CYS A 1 88 ? -4.046 -8.180 -0.645 1.00 94.56 88 CYS A CA 1
ATOM 696 C C . CYS A 1 88 ? -3.789 -7.671 -2.065 1.00 94.56 88 CYS A C 1
ATOM 698 O O . CYS A 1 88 ? -4.605 -6.927 -2.612 1.00 94.56 88 CYS A O 1
ATOM 700 N N . ARG A 1 89 ? -2.701 -8.114 -2.705 1.00 96.69 89 ARG 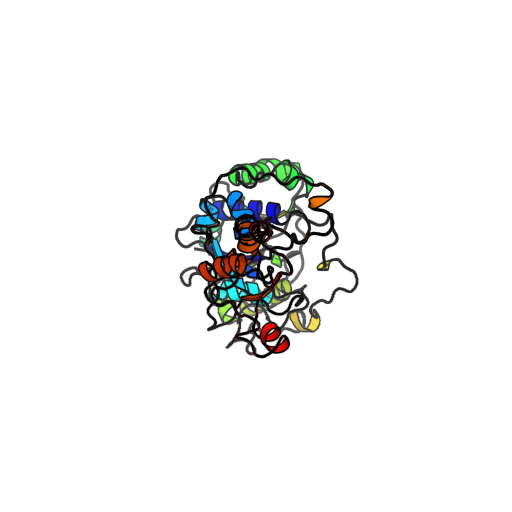A N 1
ATOM 701 C CA . ARG A 1 89 ? -2.392 -7.729 -4.090 1.00 96.69 89 ARG A CA 1
ATOM 702 C C . ARG A 1 89 ? -3.509 -8.168 -5.042 1.00 96.69 89 ARG A C 1
ATOM 704 O O . ARG A 1 89 ? -3.961 -7.374 -5.864 1.00 96.69 89 ARG A O 1
ATOM 711 N N . ASN A 1 90 ? -4.038 -9.378 -4.882 1.00 97.69 90 ASN A N 1
ATOM 712 C CA . ASN A 1 90 ? -5.154 -9.883 -5.683 1.00 97.69 90 ASN A CA 1
ATOM 713 C C . ASN A 1 90 ? -6.464 -9.113 -5.477 1.00 97.69 90 ASN A C 1
ATOM 715 O O . ASN A 1 90 ? -7.159 -8.800 -6.447 1.00 97.69 90 ASN A O 1
ATOM 719 N N . VAL A 1 91 ? -6.799 -8.774 -4.230 1.00 97.31 91 VAL A N 1
ATOM 720 C CA . VAL A 1 91 ? -7.958 -7.939 -3.887 1.00 97.31 91 VAL A CA 1
ATOM 721 C C . VAL A 1 91 ? -7.854 -6.577 -4.571 1.00 97.31 91 VAL A C 1
ATOM 723 O O . VAL A 1 91 ? -8.859 -6.106 -5.115 1.00 97.31 91 VAL A O 1
ATOM 726 N N . ALA A 1 92 ? -6.656 -5.981 -4.592 1.00 98.19 92 ALA A N 1
ATOM 727 C CA . ALA A 1 92 ? -6.388 -4.728 -5.290 1.00 98.19 92 ALA A CA 1
ATOM 728 C C . ALA A 1 92 ? -6.549 -4.874 -6.811 1.00 98.19 92 ALA A C 1
ATOM 730 O O . ALA A 1 92 ? -7.291 -4.106 -7.417 1.00 98.19 92 ALA A O 1
ATOM 731 N N . ILE A 1 93 ? -5.943 -5.901 -7.422 1.00 98.38 93 ILE A N 1
ATOM 732 C CA . ILE A 1 93 ? -6.050 -6.191 -8.866 1.00 98.38 93 ILE A CA 1
ATOM 733 C C . ILE A 1 93 ? -7.511 -6.324 -9.303 1.00 98.38 93 ILE A C 1
ATOM 735 O O . ILE A 1 93 ? -7.919 -5.772 -10.324 1.00 98.38 93 ILE A O 1
ATOM 739 N N . ARG A 1 94 ? -8.327 -7.042 -8.524 1.00 97.19 94 ARG A N 1
ATOM 740 C CA . ARG A 1 94 ? -9.756 -7.232 -8.814 1.00 97.19 94 ARG A CA 1
ATOM 741 C C . ARG A 1 94 ? -10.554 -5.929 -8.786 1.00 97.19 94 ARG A C 1
ATOM 743 O O . ARG A 1 94 ? -11.551 -5.834 -9.497 1.00 97.19 94 ARG A O 1
ATOM 750 N N . ARG A 1 95 ? -10.130 -4.962 -7.972 1.00 97.12 95 ARG A N 1
ATOM 751 C CA . ARG A 1 95 ? -10.791 -3.661 -7.766 1.00 97.12 95 ARG A CA 1
ATOM 752 C C . ARG A 1 95 ? -10.188 -2.537 -8.601 1.00 97.12 95 ARG A C 1
ATOM 754 O O . ARG A 1 95 ? -10.705 -1.422 -8.565 1.00 97.12 95 ARG A O 1
ATOM 761 N N . ALA A 1 96 ? -9.138 -2.836 -9.360 1.00 97.62 96 ALA A N 1
ATOM 762 C CA . ALA A 1 96 ? -8.557 -1.900 -10.298 1.00 97.62 96 ALA A CA 1
ATOM 763 C C . ALA A 1 96 ? -9.538 -1.532 -11.404 1.00 97.62 96 ALA A C 1
ATOM 765 O O . ALA A 1 96 ? -10.281 -2.380 -11.912 1.00 97.62 96 ALA A O 1
ATOM 766 N N . ASN A 1 97 ? -9.501 -0.253 -11.768 1.00 96.94 97 ASN A N 1
ATOM 767 C CA . ASN A 1 97 ? -10.236 0.352 -12.855 1.00 96.94 97 ASN A CA 1
ATOM 768 C C . ASN A 1 97 ? -10.115 -0.544 -14.098 1.00 96.94 97 ASN A C 1
ATOM 770 O O . ASN A 1 97 ? -9.004 -0.763 -14.588 1.00 96.94 97 ASN A O 1
ATOM 774 N N . PRO A 1 98 ? -11.230 -1.101 -14.603 1.00 97.00 98 PRO A N 1
ATOM 775 C CA . PRO A 1 98 ? -11.197 -2.020 -15.735 1.00 97.00 98 PRO A CA 1
ATOM 776 C C . PRO A 1 98 ? -10.668 -1.367 -17.016 1.00 97.00 98 PRO A C 1
ATOM 778 O O . PRO A 1 98 ? -10.157 -2.075 -17.876 1.00 97.00 98 PRO A O 1
ATOM 781 N N . GLU A 1 99 ? -10.727 -0.036 -17.117 1.00 97.12 99 GLU A N 1
ATOM 782 C CA . GLU A 1 99 ? -10.202 0.714 -18.261 1.00 97.12 99 GLU A CA 1
ATOM 783 C C . GLU A 1 99 ? -8.675 0.880 -18.219 1.00 97.12 99 GLU A C 1
ATOM 785 O O . GLU A 1 99 ? -8.077 1.293 -19.213 1.00 97.12 99 GLU A O 1
ATOM 790 N N . ASN A 1 100 ? -8.019 0.571 -17.094 1.00 98.12 100 ASN A N 1
ATOM 791 C CA . ASN A 1 100 ? -6.569 0.682 -16.975 1.00 98.12 100 ASN A CA 1
ATOM 792 C C . ASN A 1 100 ? -5.892 -0.580 -17.533 1.00 98.12 100 ASN A C 1
ATOM 794 O O . ASN A 1 100 ? -5.996 -1.647 -16.927 1.00 98.12 100 ASN A O 1
ATOM 798 N N . PRO A 1 101 ? -5.141 -0.489 -18.649 1.00 97.69 101 PRO A N 1
ATOM 799 C CA . PRO A 1 101 ? -4.492 -1.656 -19.247 1.00 97.69 101 PRO A CA 1
ATOM 800 C C . PRO A 1 101 ? -3.282 -2.147 -18.447 1.00 97.69 101 PRO A C 1
ATOM 802 O O . PRO A 1 101 ? -2.842 -3.275 -18.649 1.00 97.69 101 PRO A O 1
ATOM 805 N N . TRP A 1 102 ? -2.739 -1.321 -17.551 1.00 98.81 102 TRP A N 1
ATOM 806 C CA . TRP A 1 102 ? -1.527 -1.608 -16.791 1.00 98.81 102 TRP A CA 1
ATOM 807 C C . TRP A 1 102 ? -1.800 -1.656 -15.292 1.00 98.81 102 TRP A C 1
ATOM 809 O O . TRP A 1 102 ? -2.474 -0.779 -14.746 1.00 98.81 102 TRP A O 1
ATOM 819 N N . ILE A 1 103 ? -1.200 -2.647 -14.637 1.00 98.81 103 ILE A N 1
ATOM 820 C CA . ILE A 1 103 ? -1.113 -2.769 -13.186 1.00 98.81 103 ILE A CA 1
ATOM 821 C C . ILE A 1 103 ? 0.361 -2.698 -12.793 1.00 98.81 103 ILE A C 1
ATOM 823 O O . ILE A 1 103 ? 1.176 -3.463 -13.310 1.00 98.81 103 ILE A O 1
ATOM 827 N N . LEU A 1 104 ? 0.697 -1.822 -11.852 1.00 98.81 104 LEU A N 1
ATOM 828 C CA . LEU A 1 104 ? 1.999 -1.834 -11.192 1.00 98.81 104 LEU A CA 1
ATOM 829 C C . LEU A 1 104 ? 1.826 -2.296 -9.750 1.00 98.81 104 LEU A C 1
ATOM 831 O O . LEU A 1 104 ? 1.238 -1.598 -8.925 1.00 98.81 104 LEU A O 1
ATOM 835 N N . SER A 1 105 ? 2.356 -3.483 -9.469 1.00 98.62 105 SER A N 1
ATOM 836 C CA . SER A 1 105 ? 2.511 -4.007 -8.120 1.00 98.62 105 SER A CA 1
ATOM 837 C C . SER A 1 105 ? 3.830 -3.519 -7.542 1.00 98.62 105 SER A C 1
ATOM 839 O O . SER A 1 105 ? 4.890 -3.744 -8.125 1.00 98.62 105 SER A O 1
ATOM 841 N N . THR A 1 106 ? 3.755 -2.820 -6.415 1.00 97.94 106 THR A N 1
ATOM 842 C CA . THR A 1 106 ? 4.919 -2.236 -5.745 1.00 97.94 106 THR A CA 1
ATOM 843 C C . THR A 1 106 ? 4.745 -2.284 -4.225 1.00 97.94 106 THR A C 1
ATOM 845 O O . THR A 1 106 ? 3.711 -2.746 -3.727 1.00 97.94 106 THR A O 1
ATOM 848 N N . ASN A 1 107 ? 5.763 -1.843 -3.493 1.00 94.12 107 ASN A N 1
ATOM 849 C CA . ASN A 1 107 ? 5.741 -1.695 -2.047 1.00 94.12 107 ASN A CA 1
ATOM 850 C C . ASN A 1 107 ? 5.463 -0.236 -1.654 1.00 94.12 107 ASN A C 1
ATOM 852 O O . ASN A 1 107 ? 5.601 0.702 -2.436 1.00 94.12 107 ASN A O 1
ATOM 856 N N . VAL A 1 108 ? 5.027 -0.056 -0.414 1.00 91.94 108 VAL A N 1
ATOM 857 C CA . VAL A 1 108 ? 4.543 1.212 0.163 1.00 91.94 108 VAL A CA 1
ATOM 858 C C . VAL A 1 108 ? 5.645 2.200 0.559 1.00 91.94 108 VAL A C 1
ATOM 860 O O . VAL A 1 108 ? 5.377 3.249 1.134 1.00 91.94 108 VAL A O 1
ATOM 863 N N . ASP A 1 109 ? 6.892 1.853 0.300 1.00 95.31 109 ASP A N 1
ATOM 864 C CA . ASP A 1 109 ? 8.108 2.599 0.608 1.00 95.31 109 ASP A CA 1
ATOM 865 C C . ASP A 1 109 ? 8.926 2.907 -0.653 1.00 95.31 109 ASP A C 1
ATOM 867 O O . ASP A 1 109 ? 10.060 3.381 -0.559 1.00 95.31 109 ASP A O 1
ATOM 871 N N . MET A 1 110 ? 8.330 2.715 -1.831 1.00 98.19 110 MET A N 1
ATOM 872 C CA . MET A 1 110 ? 8.955 2.996 -3.118 1.00 98.19 110 MET A CA 1
ATOM 873 C C . MET A 1 110 ? 8.707 4.426 -3.599 1.00 98.19 110 MET A C 1
ATOM 875 O O . MET A 1 110 ? 7.617 4.982 -3.469 1.00 98.19 110 MET A O 1
ATOM 879 N N . ILE A 1 111 ? 9.728 5.019 -4.210 1.00 98.50 111 ILE A N 1
ATOM 880 C CA . ILE A 1 111 ? 9.669 6.291 -4.931 1.00 98.50 111 ILE A CA 1
ATOM 881 C C . ILE A 1 111 ? 10.182 6.045 -6.344 1.00 98.50 111 ILE A C 1
ATOM 883 O O . ILE A 1 111 ? 11.314 5.595 -6.530 1.00 98.50 111 ILE A O 1
ATOM 887 N N . PHE A 1 112 ? 9.375 6.391 -7.343 1.00 98.44 112 PHE A N 1
ATOM 888 C CA . PHE A 1 112 ? 9.759 6.284 -8.746 1.00 98.44 112 PHE A CA 1
ATOM 889 C C . PHE A 1 112 ? 10.095 7.648 -9.321 1.00 98.44 112 PHE A C 1
ATOM 891 O O . PHE A 1 112 ? 9.334 8.601 -9.176 1.00 98.44 112 PHE A O 1
ATOM 898 N N . LEU A 1 113 ? 11.246 7.735 -9.981 1.00 98.00 113 LEU A N 1
ATOM 899 C CA . LEU A 1 113 ? 11.754 8.974 -10.548 1.00 98.00 113 LEU A CA 1
ATOM 900 C C . LEU A 1 113 ? 12.109 8.767 -12.024 1.00 98.00 113 LEU A C 1
ATOM 902 O O . LEU A 1 113 ? 13.085 8.074 -12.322 1.00 98.00 113 LEU A O 1
ATOM 906 N N . PRO A 1 114 ? 11.340 9.356 -12.955 1.00 98.00 114 PRO A N 1
ATOM 907 C CA . PRO A 1 114 ? 11.687 9.395 -14.369 1.00 98.00 114 PRO A CA 1
ATOM 908 C C . PRO A 1 114 ? 13.063 10.018 -14.596 1.00 98.00 114 PRO A C 1
ATOM 910 O O . PRO A 1 114 ? 13.384 11.065 -14.022 1.00 98.00 114 PRO A O 1
ATOM 913 N N . ILE A 1 115 ? 13.857 9.379 -15.458 1.00 96.62 115 ILE A N 1
ATOM 914 C CA . ILE A 1 115 ? 15.170 9.893 -15.868 1.00 96.62 115 ILE A CA 1
ATOM 915 C C . ILE A 1 115 ? 14.995 11.162 -16.709 1.00 96.62 115 ILE A C 1
ATOM 917 O O . ILE A 1 115 ? 15.703 12.145 -16.498 1.00 96.62 115 ILE A O 1
ATOM 921 N N . ASP A 1 116 ? 14.020 11.168 -17.624 1.00 96.62 116 ASP A N 1
ATOM 922 C CA . ASP A 1 116 ? 13.589 12.388 -18.308 1.00 96.62 116 ASP A CA 1
ATOM 923 C C . ASP A 1 116 ? 12.681 13.204 -17.369 1.00 96.62 116 ASP A C 1
ATOM 925 O O . ASP A 1 116 ? 11.579 12.749 -17.049 1.00 96.62 116 ASP A O 1
ATOM 929 N N . PRO A 1 117 ? 13.094 14.410 -16.934 1.00 94.44 117 PRO A N 1
ATOM 930 C CA . PRO A 1 117 ? 12.317 15.226 -16.004 1.00 94.44 117 PRO A CA 1
ATOM 931 C C . PRO A 1 117 ? 10.987 15.730 -16.581 1.00 94.44 117 PRO A C 1
ATOM 933 O O . PRO A 1 117 ? 10.159 16.215 -15.816 1.00 94.44 117 PRO A O 1
ATOM 936 N N . ASN A 1 118 ? 10.774 15.630 -17.898 1.00 95.69 118 ASN A N 1
ATOM 937 C CA . ASN A 1 118 ? 9.514 16.007 -18.543 1.00 95.69 118 ASN A CA 1
ATOM 938 C C . ASN A 1 118 ? 8.510 14.850 -18.613 1.00 95.69 118 ASN A C 1
ATOM 940 O O . ASN A 1 118 ? 7.392 15.040 -19.096 1.00 95.69 118 ASN A O 1
ATOM 944 N N . LYS A 1 119 ? 8.902 13.648 -18.178 1.00 97.62 119 LYS A N 1
ATOM 945 C CA . LYS A 1 119 ? 8.025 12.481 -18.142 1.00 97.62 119 LYS A CA 1
ATOM 946 C C . LYS A 1 119 ? 7.505 12.211 -16.738 1.00 97.62 119 LYS A C 1
ATOM 948 O O . LYS A 1 119 ? 8.094 12.601 -15.735 1.00 97.62 119 LYS A O 1
ATOM 953 N N . THR A 1 120 ? 6.389 11.502 -16.704 1.00 98.12 120 THR A N 1
ATOM 954 C CA . THR A 1 120 ? 5.762 10.946 -15.510 1.00 98.12 120 THR A CA 1
ATOM 955 C C . THR A 1 120 ? 5.809 9.424 -15.610 1.00 98.12 120 THR A C 1
ATOM 957 O O . THR A 1 120 ? 6.148 8.869 -16.661 1.00 98.12 120 THR A O 1
ATOM 960 N N . LEU A 1 121 ? 5.458 8.720 -14.534 1.00 98.31 121 LEU A N 1
ATOM 961 C CA . LEU A 1 121 ? 5.330 7.267 -14.602 1.00 98.31 121 LEU A CA 1
ATOM 962 C C . LEU A 1 121 ? 4.236 6.873 -15.606 1.00 98.31 121 LEU A C 1
ATOM 964 O O . LEU A 1 121 ? 4.460 5.992 -16.434 1.00 98.31 121 LEU A O 1
ATOM 968 N N . SER A 1 122 ? 3.100 7.578 -15.608 1.00 98.31 122 SER A N 1
ATOM 969 C CA . SER A 1 122 ? 2.009 7.324 -16.558 1.00 98.31 122 SER A CA 1
ATOM 970 C C . SER A 1 122 ? 2.446 7.471 -18.011 1.00 98.31 122 SER A C 1
ATOM 972 O O . SER A 1 122 ? 2.079 6.633 -18.834 1.00 98.31 122 SER A O 1
ATOM 974 N N . SER A 1 123 ? 3.219 8.515 -18.342 1.00 98.25 123 SER A N 1
ATOM 975 C CA . SER A 1 123 ? 3.648 8.743 -19.726 1.00 98.25 123 SER A CA 1
ATOM 976 C C . SER A 1 123 ? 4.691 7.728 -20.184 1.00 98.25 123 SER A C 1
ATOM 978 O O . SER A 1 123 ? 4.629 7.285 -21.326 1.00 98.25 123 SER A O 1
ATOM 980 N N . ILE A 1 124 ? 5.590 7.289 -19.293 1.00 98.44 124 ILE A N 1
ATOM 981 C CA . ILE A 1 124 ? 6.520 6.189 -19.585 1.00 98.44 124 ILE A CA 1
ATOM 982 C C . ILE A 1 124 ? 5.741 4.907 -19.875 1.00 98.44 124 ILE A C 1
ATOM 984 O O . ILE A 1 124 ? 5.953 4.295 -20.917 1.00 98.44 124 ILE A O 1
ATOM 988 N N . VAL A 1 125 ? 4.827 4.519 -18.981 1.00 98.25 125 VAL A N 1
ATOM 989 C CA . VAL A 1 125 ? 4.063 3.268 -19.102 1.00 98.25 125 VAL A CA 1
ATOM 990 C C . VAL A 1 125 ? 3.167 3.263 -20.344 1.00 98.25 125 VAL A C 1
ATOM 992 O O . VAL A 1 125 ? 3.027 2.234 -20.997 1.00 98.25 125 VAL A O 1
ATOM 995 N N . ALA A 1 126 ? 2.598 4.409 -20.717 1.00 97.25 126 ALA A N 1
ATOM 996 C CA . ALA A 1 126 ? 1.742 4.532 -21.897 1.00 97.25 126 ALA A CA 1
ATOM 997 C C . ALA A 1 126 ? 2.457 4.254 -23.231 1.00 97.25 126 ALA A C 1
ATOM 999 O O . ALA A 1 126 ? 1.795 3.922 -24.212 1.00 97.25 126 ALA A O 1
ATOM 1000 N N . GLU A 1 127 ? 3.781 4.401 -23.279 1.00 96.62 127 GLU A N 1
ATOM 1001 C CA . GLU A 1 127 ? 4.596 4.159 -24.474 1.00 96.62 127 GLU A CA 1
ATOM 1002 C C . GLU A 1 127 ? 5.147 2.727 -24.547 1.00 96.62 127 GLU A C 1
ATOM 1004 O O . GLU A 1 127 ? 5.746 2.348 -25.558 1.00 96.62 127 GLU A O 1
ATOM 1009 N N . LEU A 1 128 ? 4.993 1.934 -23.482 1.00 97.94 128 LEU A N 1
ATOM 1010 C CA . LEU A 1 128 ? 5.529 0.579 -23.441 1.00 97.94 128 LEU A CA 1
ATOM 1011 C C . LEU A 1 128 ? 4.699 -0.363 -24.320 1.00 97.94 128 LEU A C 1
ATOM 1013 O O . LEU A 1 128 ? 3.466 -0.290 -24.312 1.00 97.94 128 LEU A O 1
ATOM 1017 N N . PRO A 1 129 ? 5.346 -1.287 -25.054 1.00 97.12 129 PRO A N 1
ATOM 1018 C CA . PRO A 1 129 ? 4.627 -2.420 -25.608 1.00 97.12 129 PRO A CA 1
ATOM 1019 C C . PRO A 1 129 ? 4.093 -3.307 -24.477 1.00 97.12 129 PRO A C 1
ATOM 1021 O O . PRO A 1 129 ? 4.563 -3.249 -23.343 1.00 97.12 129 PRO A O 1
ATOM 1024 N N . GLU A 1 130 ? 3.109 -4.144 -24.790 1.00 97.06 130 GLU A N 1
ATOM 1025 C CA . GLU A 1 130 ? 2.623 -5.157 -23.853 1.00 97.06 130 GLU A CA 1
ATOM 1026 C C . GLU A 1 130 ? 3.773 -6.052 -23.362 1.00 97.06 130 GLU A C 1
ATOM 1028 O O . GLU A 1 130 ? 4.623 -6.486 -24.146 1.00 97.06 130 GLU A O 1
ATOM 1033 N N . GLY A 1 131 ? 3.791 -6.334 -22.059 1.00 97.62 131 GLY A N 1
ATOM 1034 C CA . GLY A 1 131 ? 4.822 -7.160 -21.452 1.00 97.62 131 GLY A CA 1
ATOM 1035 C C . GLY A 1 131 ? 4.787 -7.164 -19.929 1.00 97.62 131 GLY A C 1
ATOM 1036 O O . GLY A 1 131 ? 3.884 -6.617 -19.292 1.00 97.62 131 GLY A O 1
ATOM 1037 N N . PHE A 1 132 ? 5.819 -7.782 -19.361 1.00 98.44 132 PHE A N 1
ATOM 1038 C CA . PHE A 1 132 ? 6.151 -7.730 -17.943 1.00 98.44 132 PHE A CA 1
ATOM 1039 C C . PHE A 1 132 ? 7.485 -7.011 -17.768 1.00 98.44 132 PHE A C 1
ATOM 1041 O O . PHE A 1 132 ? 8.453 -7.362 -18.446 1.00 98.44 132 PHE A O 1
ATOM 1048 N N . TYR A 1 133 ? 7.535 -6.016 -16.886 1.00 98.38 133 TYR A N 1
ATOM 1049 C CA . TYR A 1 133 ? 8.707 -5.169 -16.690 1.00 98.38 133 TYR A CA 1
ATOM 1050 C C . TYR A 1 133 ? 9.142 -5.145 -15.231 1.00 98.38 133 TYR A C 1
ATOM 1052 O O . TYR A 1 133 ? 8.326 -4.912 -14.337 1.00 98.38 133 TYR A O 1
ATOM 1060 N N . GLU A 1 134 ? 10.448 -5.299 -15.024 1.00 97.75 134 GLU A N 1
ATOM 1061 C CA . GLU A 1 134 ? 11.105 -5.129 -13.727 1.00 97.75 134 GLU A CA 1
ATOM 1062 C C . GLU A 1 134 ? 11.977 -3.863 -13.708 1.00 97.75 134 GLU A C 1
ATOM 1064 O O . GLU A 1 134 ? 12.340 -3.292 -14.749 1.00 97.75 134 GLU A O 1
ATOM 1069 N N . LEU A 1 135 ? 12.341 -3.430 -12.502 1.00 97.31 135 LEU A N 1
ATOM 1070 C CA . LEU A 1 135 ? 13.202 -2.278 -12.261 1.00 97.31 135 LEU A CA 1
ATOM 1071 C C . LEU A 1 135 ? 14.188 -2.590 -11.127 1.00 97.31 135 LEU A C 1
ATOM 1073 O O . LEU A 1 135 ? 13.775 -3.181 -10.131 1.00 97.31 135 LEU A O 1
ATOM 1077 N N . PRO A 1 136 ? 15.467 -2.178 -11.222 1.00 96.19 136 PRO A N 1
ATOM 1078 C CA . PRO A 1 136 ? 16.373 -2.288 -10.091 1.00 96.19 136 PRO A CA 1
ATOM 1079 C C . PRO A 1 136 ? 15.936 -1.370 -8.943 1.00 96.19 136 PRO A C 1
ATOM 1081 O O . PRO A 1 136 ? 15.595 -0.202 -9.150 1.00 96.19 136 PRO A O 1
ATOM 1084 N N . ARG A 1 137 ? 16.015 -1.900 -7.724 1.00 94.69 137 ARG A N 1
ATOM 1085 C CA . ARG A 1 137 ? 15.851 -1.165 -6.468 1.00 94.69 137 ARG A CA 1
ATOM 1086 C C . ARG A 1 137 ? 17.154 -0.463 -6.082 1.00 94.69 137 ARG A C 1
ATOM 1088 O O . ARG A 1 137 ? 18.208 -1.093 -6.018 1.00 94.69 137 ARG A O 1
ATOM 1095 N N . PHE A 1 138 ? 17.071 0.819 -5.741 1.00 96.25 138 PHE A N 1
ATOM 1096 C CA . PHE A 1 138 ? 18.139 1.576 -5.092 1.00 96.25 138 PHE A CA 1
ATOM 1097 C C . PHE A 1 138 ? 17.772 1.874 -3.642 1.00 96.25 138 PHE A C 1
ATOM 1099 O O . PHE A 1 138 ? 16.706 2.418 -3.362 1.00 96.25 138 PHE A O 1
ATOM 1106 N N . GLU A 1 139 ? 18.660 1.542 -2.711 1.00 95.00 139 GLU A N 1
ATOM 1107 C CA . GLU A 1 139 ? 18.436 1.829 -1.295 1.00 95.00 139 GLU A CA 1
ATOM 1108 C C . GLU A 1 139 ? 18.560 3.320 -1.013 1.00 95.00 139 GLU A C 1
ATOM 1110 O O . GLU A 1 139 ? 19.588 3.942 -1.293 1.00 95.00 139 GLU A O 1
ATOM 1115 N N . LEU A 1 140 ? 17.533 3.882 -0.384 1.00 95.69 140 LEU A N 1
ATOM 1116 C CA . LEU A 1 140 ? 17.574 5.218 0.179 1.00 95.69 140 LEU A CA 1
ATOM 1117 C C . LEU A 1 140 ? 17.887 5.118 1.679 1.00 95.69 140 LEU A C 1
ATOM 1119 O O . LEU A 1 140 ? 17.042 4.628 2.435 1.00 95.69 140 LEU A O 1
ATOM 1123 N N . PRO A 1 141 ? 19.069 5.573 2.141 1.00 94.75 141 PRO A N 1
ATOM 1124 C CA . PRO A 1 141 ? 19.454 5.453 3.541 1.00 94.75 141 PRO A CA 1
ATOM 1125 C C . PRO A 1 141 ? 18.440 6.092 4.490 1.00 94.75 141 PRO A C 1
ATOM 1127 O O . PRO A 1 141 ? 17.945 7.189 4.233 1.00 94.75 141 PRO A O 1
ATOM 1130 N N . GLU A 1 142 ? 18.208 5.445 5.634 1.00 94.75 142 GLU A N 1
ATOM 1131 C CA . GLU A 1 142 ? 17.227 5.898 6.628 1.00 94.75 142 GLU A CA 1
ATOM 1132 C C . GLU A 1 142 ? 17.420 7.348 7.057 1.00 94.75 142 GLU A C 1
ATOM 1134 O O . GLU A 1 142 ? 16.484 8.138 7.038 1.00 94.75 142 GLU A O 1
ATOM 1139 N N . SER A 1 143 ? 18.663 7.749 7.326 1.00 93.81 143 SER A N 1
ATOM 1140 C CA . SER A 1 143 ? 18.975 9.112 7.768 1.00 93.81 143 SER A CA 1
ATOM 1141 C C . SER A 1 143 ? 18.624 10.156 6.716 1.00 93.81 143 SER A C 1
ATOM 1143 O O . SER A 1 143 ? 18.363 11.307 7.056 1.00 93.81 143 SER A O 1
ATOM 1145 N N . MET A 1 144 ? 18.613 9.765 5.441 1.00 94.56 144 MET A N 1
ATOM 1146 C CA . MET A 1 144 ? 18.347 10.666 4.335 1.00 94.56 144 MET A CA 1
ATOM 1147 C C . MET A 1 144 ? 16.859 10.982 4.236 1.00 94.56 144 MET A C 1
ATOM 1149 O O . MET A 1 144 ? 16.484 12.153 4.303 1.00 94.56 144 MET A O 1
ATOM 1153 N N . TRP A 1 145 ? 16.006 9.958 4.139 1.00 95.50 145 TRP A N 1
ATOM 1154 C CA . TRP A 1 145 ? 14.560 10.183 4.093 1.00 95.50 145 TRP A CA 1
ATOM 1155 C C . TRP A 1 145 ? 14.015 10.686 5.441 1.00 95.50 145 TRP A C 1
ATOM 1157 O O . TRP A 1 145 ? 13.024 11.414 5.484 1.00 95.50 145 TRP A O 1
ATOM 1167 N N . GLU A 1 146 ? 14.675 10.386 6.562 1.00 94.88 146 GLU A N 1
ATOM 1168 C CA . GLU A 1 146 ? 14.321 10.947 7.869 1.00 94.88 146 GLU A CA 1
ATOM 1169 C C . GLU A 1 146 ? 14.567 12.453 7.942 1.00 94.88 146 GLU A C 1
ATOM 1171 O O . GLU A 1 146 ? 13.684 13.183 8.399 1.00 94.88 146 GLU A O 1
ATOM 1176 N N . ALA A 1 147 ? 15.747 12.909 7.517 1.00 93.88 147 ALA A N 1
ATOM 1177 C CA . ALA A 1 147 ? 16.190 14.283 7.728 1.00 93.88 147 ALA A CA 1
ATOM 1178 C C . ALA A 1 147 ? 15.780 15.238 6.603 1.00 93.88 147 ALA A C 1
ATOM 1180 O O . ALA A 1 147 ? 15.507 16.406 6.871 1.00 93.88 147 ALA A O 1
ATOM 1181 N N . HIS A 1 148 ? 15.750 14.763 5.356 1.00 94.56 148 HIS A N 1
ATOM 1182 C CA . HIS A 1 148 ? 15.564 15.631 4.192 1.00 94.56 148 HIS A CA 1
ATOM 1183 C C . HIS A 1 148 ? 14.156 15.587 3.617 1.00 94.56 148 HIS A C 1
ATOM 1185 O O . HIS A 1 148 ? 13.756 16.552 2.972 1.00 94.56 148 HIS A O 1
ATOM 1191 N N . PHE A 1 149 ? 13.412 14.494 3.818 1.00 98.06 149 PHE A N 1
ATOM 1192 C CA . PHE A 1 149 ? 12.108 14.359 3.179 1.00 98.06 149 PHE A CA 1
ATOM 1193 C C . PHE A 1 149 ? 10.992 14.845 4.093 1.00 98.06 149 PHE A C 1
ATOM 1195 O O . PHE A 1 149 ? 10.804 14.363 5.221 1.00 98.06 149 PHE A O 1
ATOM 1202 N N . ASP A 1 150 ? 10.223 15.786 3.558 1.00 97.69 150 ASP A N 1
ATOM 1203 C CA . ASP A 1 150 ? 8.961 16.235 4.120 1.00 97.69 150 ASP A CA 1
ATOM 1204 C C . ASP A 1 150 ? 7.828 15.479 3.425 1.00 97.69 150 ASP A C 1
ATOM 1206 O O . ASP A 1 150 ? 7.768 15.398 2.195 1.00 97.69 150 ASP A O 1
ATOM 1210 N N . ARG A 1 151 ? 6.920 14.920 4.225 1.00 97.75 151 ARG A N 1
ATOM 1211 C CA . ARG A 1 151 ? 5.777 14.148 3.737 1.00 97.75 151 ARG A CA 1
ATOM 1212 C C . ARG A 1 151 ? 4.940 14.978 2.767 1.00 97.75 151 ARG A C 1
ATOM 1214 O O . ARG A 1 151 ? 4.534 14.450 1.744 1.00 97.75 151 ARG A O 1
ATOM 1221 N N . LEU A 1 152 ? 4.754 16.273 3.020 1.00 98.25 152 LEU A N 1
ATOM 1222 C CA . LEU A 1 152 ? 3.859 17.133 2.239 1.00 98.25 152 LEU A CA 1
ATOM 1223 C C . LEU A 1 152 ? 4.532 17.840 1.054 1.00 98.25 152 LEU A C 1
ATOM 1225 O O . LEU A 1 152 ? 3.875 18.614 0.358 1.00 98.25 152 LEU A O 1
ATOM 1229 N N . LYS A 1 153 ? 5.821 17.583 0.795 1.00 98.50 153 LYS A N 1
ATOM 1230 C CA . LYS A 1 153 ? 6.584 18.228 -0.287 1.00 98.50 153 LYS A CA 1
ATOM 1231 C C . LYS A 1 153 ? 7.154 17.206 -1.282 1.00 98.50 153 LYS A C 1
ATOM 1233 O O . LYS A 1 153 ? 8.369 17.160 -1.488 1.00 98.50 153 LYS A O 1
ATOM 1238 N N . PRO A 1 154 ? 6.308 16.387 -1.936 1.00 98.38 154 PRO A N 1
ATOM 1239 C CA . PRO A 1 154 ? 6.778 15.316 -2.816 1.00 98.38 154 PRO A CA 1
ATOM 1240 C C . PRO A 1 154 ? 7.656 15.822 -3.970 1.00 98.38 154 PRO A C 1
ATOM 1242 O O . PRO A 1 154 ? 8.682 15.218 -4.265 1.00 98.38 154 PRO A O 1
ATOM 1245 N N . ILE A 1 155 ? 7.336 16.976 -4.567 1.00 98.19 155 ILE A N 1
ATOM 1246 C CA . ILE A 1 155 ? 8.155 17.576 -5.635 1.00 98.19 155 ILE A CA 1
ATOM 1247 C C . ILE A 1 155 ? 9.555 17.974 -5.143 1.00 98.19 155 ILE A C 1
ATOM 1249 O O . ILE A 1 155 ? 10.535 17.778 -5.866 1.00 98.19 155 ILE A O 1
ATOM 1253 N N . GLU A 1 156 ? 9.678 18.498 -3.919 1.00 98.38 156 GLU A N 1
ATOM 1254 C CA . GLU A 1 156 ? 10.985 18.822 -3.329 1.00 98.38 156 GLU A CA 1
ATOM 1255 C C . GLU A 1 156 ? 11.789 17.537 -3.071 1.00 98.38 156 GLU A C 1
ATOM 1257 O O . GLU A 1 156 ? 12.966 17.484 -3.427 1.00 98.38 156 GLU A O 1
ATOM 1262 N N . ASN A 1 157 ? 11.150 16.472 -2.569 1.00 98.44 157 ASN A N 1
ATOM 1263 C CA . ASN A 1 157 ? 11.791 15.166 -2.356 1.00 98.44 157 ASN A CA 1
ATOM 1264 C C . ASN A 1 157 ? 12.293 14.549 -3.678 1.00 98.44 157 ASN A C 1
ATOM 1266 O O . ASN A 1 157 ? 13.435 14.096 -3.769 1.00 98.44 157 ASN A O 1
ATOM 1270 N N . LEU A 1 158 ? 11.466 14.572 -4.730 1.00 98.19 158 LEU A N 1
ATOM 1271 C CA . LEU A 1 158 ? 11.836 14.093 -6.068 1.00 98.19 158 LEU A CA 1
ATOM 1272 C C . LEU A 1 158 ? 12.984 14.920 -6.664 1.00 98.19 158 LEU A C 1
ATOM 1274 O O . LEU A 1 158 ? 13.900 14.372 -7.279 1.00 98.19 158 LEU A O 1
ATOM 1278 N N . THR A 1 159 ? 12.964 16.239 -6.457 1.00 97.88 159 THR A N 1
ATOM 1279 C CA . THR A 1 159 ? 14.033 17.148 -6.897 1.00 97.88 159 THR A CA 1
ATOM 1280 C C . THR A 1 159 ? 15.339 16.874 -6.156 1.00 97.88 159 THR A C 1
ATOM 1282 O O . THR A 1 159 ? 16.397 16.838 -6.781 1.00 97.88 159 THR A O 1
ATOM 1285 N N . PHE A 1 160 ? 15.276 16.621 -4.847 1.00 97.75 160 PHE A N 1
ATOM 1286 C CA . PHE A 1 160 ? 16.439 16.231 -4.057 1.00 97.75 160 PHE A CA 1
ATOM 1287 C C . PHE A 1 160 ? 17.085 14.959 -4.616 1.00 97.75 160 PHE A C 1
ATOM 1289 O O . PHE A 1 160 ? 18.287 14.950 -4.879 1.00 97.75 160 PHE A O 1
ATOM 1296 N N . LEU A 1 161 ? 16.292 13.909 -4.864 1.00 97.69 161 LEU A N 1
ATOM 1297 C CA . LEU A 1 161 ? 16.797 12.662 -5.450 1.00 97.69 161 LEU A CA 1
ATOM 1298 C C . LEU A 1 161 ? 17.434 12.903 -6.818 1.00 97.69 161 LEU A C 1
ATOM 1300 O O . LEU A 1 161 ? 18.533 12.419 -7.078 1.00 97.69 161 LEU A O 1
ATOM 1304 N N . ARG A 1 162 ? 16.778 13.694 -7.673 1.00 96.44 162 ARG A N 1
ATOM 1305 C CA . ARG A 1 162 ? 17.289 14.031 -9.006 1.00 96.44 162 ARG A CA 1
ATOM 1306 C C . ARG A 1 162 ? 18.658 14.708 -8.953 1.00 96.44 162 ARG A C 1
ATOM 1308 O O . ARG A 1 162 ? 19.509 14.398 -9.779 1.00 96.44 162 ARG A O 1
ATOM 1315 N N . ASN A 1 163 ? 18.859 15.609 -7.997 1.00 95.94 163 ASN A N 1
ATOM 1316 C CA . ASN A 1 163 ? 20.078 16.406 -7.915 1.00 95.94 163 ASN A CA 1
ATOM 1317 C C . ASN A 1 163 ? 21.222 15.675 -7.204 1.00 95.94 163 ASN A C 1
ATOM 1319 O O . ASN A 1 163 ? 22.377 15.900 -7.545 1.00 95.94 163 ASN A O 1
ATOM 1323 N N . HIS A 1 164 ? 20.917 14.808 -6.233 1.00 95.69 164 HIS A N 1
ATOM 1324 C CA . HIS A 1 164 ? 21.931 14.318 -5.295 1.00 95.69 164 HIS A CA 1
ATOM 1325 C C . HIS A 1 164 ? 22.151 12.805 -5.301 1.00 95.69 164 HIS A C 1
ATOM 1327 O O . HIS A 1 164 ? 23.205 12.355 -4.858 1.00 95.69 164 HIS A O 1
ATOM 1333 N N . ALA A 1 165 ? 21.219 11.991 -5.813 1.00 94.50 165 ALA A N 1
ATOM 1334 C CA . ALA A 1 165 ? 21.337 10.532 -5.704 1.00 94.50 165 ALA A CA 1
ATOM 1335 C C . ALA A 1 165 ? 22.599 9.971 -6.386 1.00 94.50 165 ALA A C 1
ATOM 1337 O O . ALA A 1 165 ? 23.217 9.037 -5.872 1.00 94.50 165 ALA A O 1
ATOM 1338 N N . GLN A 1 166 ? 23.007 10.562 -7.515 1.00 91.44 166 GLN A N 1
ATOM 1339 C CA . GLN A 1 166 ? 24.239 10.186 -8.215 1.00 91.44 166 GLN A CA 1
ATOM 1340 C C . GLN A 1 166 ? 25.495 10.627 -7.455 1.00 91.44 166 GLN A C 1
ATOM 1342 O O . GLN A 1 166 ? 26.425 9.835 -7.308 1.00 91.44 166 GLN A O 1
ATOM 1347 N N . GLU A 1 167 ? 25.515 11.857 -6.932 1.00 93.56 167 GLU A N 1
ATOM 1348 C CA . GLU A 1 167 ? 26.628 12.386 -6.125 1.00 93.56 167 GLU A CA 1
ATOM 1349 C C . GLU A 1 167 ? 26.850 11.544 -4.860 1.00 93.56 167 GLU A C 1
ATOM 1351 O O . GLU A 1 167 ? 27.983 11.321 -4.437 1.00 93.56 167 GLU A O 1
ATOM 1356 N N . MET A 1 168 ? 25.759 11.027 -4.293 1.00 93.44 168 MET A N 1
ATOM 1357 C CA . MET A 1 168 ? 25.738 10.156 -3.117 1.00 93.44 168 MET A CA 1
ATOM 1358 C C . MET A 1 168 ? 25.981 8.675 -3.442 1.00 93.44 168 MET A C 1
ATOM 1360 O O . MET A 1 168 ? 25.986 7.856 -2.527 1.00 93.44 168 MET A O 1
ATOM 1364 N N . GLN A 1 169 ? 26.185 8.324 -4.717 1.00 94.31 169 GLN A N 1
ATOM 1365 C CA . GLN A 1 169 ? 26.448 6.957 -5.183 1.00 94.31 169 GLN A CA 1
ATOM 1366 C C . GLN A 1 169 ? 25.375 5.932 -4.769 1.00 94.31 169 GLN A C 1
ATOM 1368 O O . GLN A 1 169 ? 25.689 4.783 -4.463 1.00 94.31 169 GLN A O 1
ATOM 1373 N N . LEU A 1 170 ? 24.094 6.321 -4.784 1.00 94.56 170 LEU A N 1
ATOM 1374 C CA . LEU A 1 170 ? 22.992 5.435 -4.372 1.00 94.56 170 LEU A CA 1
ATOM 1375 C C . LEU A 1 170 ? 22.673 4.326 -5.393 1.00 94.56 170 LEU A C 1
ATOM 1377 O O . LEU A 1 170 ? 21.958 3.375 -5.083 1.00 94.56 170 LEU A O 1
ATOM 1381 N N . HIS A 1 171 ? 23.167 4.438 -6.627 1.00 94.94 171 HIS A N 1
ATOM 1382 C CA . HIS A 1 171 ? 22.790 3.547 -7.725 1.00 94.94 171 HIS A CA 1
ATOM 1383 C C . HIS A 1 171 ? 23.687 2.311 -7.785 1.00 94.94 171 HIS A C 1
ATOM 1385 O O . HIS A 1 171 ? 24.809 2.366 -8.285 1.00 94.94 171 HIS A O 1
ATOM 1391 N N . THR A 1 172 ? 23.167 1.176 -7.320 1.00 93.19 172 THR A N 1
ATOM 1392 C CA . THR A 1 172 ? 23.783 -0.146 -7.501 1.00 93.19 172 THR A CA 1
ATOM 1393 C C . THR A 1 172 ? 22.783 -1.078 -8.170 1.00 93.19 172 THR A C 1
ATOM 1395 O O . THR A 1 172 ? 21.702 -1.306 -7.640 1.00 93.19 172 THR A O 1
ATOM 1398 N N . ILE A 1 173 ? 23.137 -1.626 -9.334 1.00 94.75 173 ILE A N 1
ATOM 1399 C CA . ILE A 1 173 ? 22.298 -2.596 -10.048 1.00 94.75 173 ILE A CA 1
ATOM 1400 C C . ILE A 1 173 ? 22.830 -4.002 -9.773 1.00 94.75 173 ILE A C 1
ATOM 1402 O O . ILE A 1 173 ? 23.929 -4.352 -10.205 1.00 94.75 173 ILE A O 1
ATOM 1406 N N . VAL A 1 174 ? 22.030 -4.823 -9.095 1.00 93.12 174 VAL A N 1
ATOM 1407 C CA . VAL A 1 174 ? 22.318 -6.246 -8.871 1.00 93.12 174 VAL A CA 1
ATOM 1408 C C . VAL A 1 174 ? 21.555 -7.063 -9.907 1.00 93.12 174 VAL A C 1
ATOM 1410 O O . VAL A 1 174 ? 20.329 -7.024 -9.939 1.00 93.12 174 VAL A O 1
ATOM 1413 N N . ARG A 1 175 ? 22.275 -7.788 -10.772 1.00 93.75 175 ARG A N 1
ATOM 1414 C CA . ARG A 1 175 ? 21.678 -8.571 -11.866 1.00 93.75 175 ARG A CA 1
ATOM 1415 C C . ARG A 1 175 ? 21.628 -10.054 -11.555 1.00 93.75 175 ARG A C 1
ATOM 1417 O O . ARG A 1 175 ? 22.554 -10.607 -10.959 1.00 93.75 175 ARG A O 1
ATOM 1424 N N . ARG A 1 176 ? 20.580 -10.708 -12.046 1.00 90.94 176 ARG A N 1
ATOM 1425 C CA . ARG A 1 176 ? 20.381 -12.155 -11.942 1.00 90.94 176 ARG A CA 1
ATOM 1426 C C . ARG A 1 176 ? 20.030 -12.744 -13.322 1.00 90.94 176 ARG A C 1
ATOM 1428 O O . ARG A 1 176 ? 19.516 -12.032 -14.182 1.00 90.94 176 ARG A O 1
ATOM 1435 N N . PRO A 1 177 ? 20.396 -14.008 -13.601 1.00 87.06 177 PRO A N 1
ATOM 1436 C CA . PRO A 1 177 ? 20.052 -14.658 -14.861 1.00 87.06 177 PRO A CA 1
ATOM 1437 C C . PRO A 1 177 ? 18.624 -15.227 -14.837 1.00 87.06 177 PRO A C 1
ATOM 1439 O O . PRO A 1 177 ? 18.139 -15.686 -13.803 1.00 87.06 177 PRO A O 1
ATOM 1442 N N . GLY A 1 178 ? 17.998 -15.322 -16.012 1.00 89.69 178 GLY A N 1
ATOM 1443 C CA . GLY A 1 178 ? 16.714 -16.001 -16.195 1.00 89.69 178 GLY A CA 1
ATOM 1444 C C . GLY A 1 178 ? 15.513 -15.084 -15.975 1.00 89.69 178 GLY A C 1
ATOM 1445 O O . GLY A 1 178 ? 15.459 -14.000 -16.541 1.00 89.69 178 GLY A O 1
ATOM 1446 N N . PHE A 1 179 ? 14.535 -15.557 -15.201 1.00 93.31 179 PHE A N 1
ATOM 1447 C CA . PHE A 1 179 ? 13.257 -14.869 -14.978 1.00 93.31 179 PHE A CA 1
ATOM 1448 C C . PHE A 1 179 ? 13.294 -13.825 -13.858 1.00 93.31 179 PHE A C 1
ATOM 1450 O O . PHE A 1 179 ? 12.331 -13.096 -13.707 1.00 93.31 179 PHE A O 1
ATOM 1457 N N . LEU A 1 180 ? 14.364 -13.786 -13.062 1.00 93.00 180 LEU A N 1
ATOM 1458 C CA . LEU A 1 180 ? 14.617 -12.730 -12.084 1.00 93.00 180 LEU A CA 1
ATOM 1459 C C . LEU A 1 180 ? 15.783 -11.954 -12.643 1.00 93.00 180 LEU A C 1
ATOM 1461 O O . LEU A 1 180 ? 16.897 -12.476 -12.628 1.00 93.00 180 LEU A O 1
ATOM 1465 N N . ILE A 1 181 ? 15.535 -10.777 -13.204 1.00 94.69 181 ILE A N 1
ATOM 1466 C CA . ILE A 1 181 ? 16.615 -10.002 -13.822 1.00 94.69 181 ILE A CA 1
ATOM 1467 C C . ILE A 1 181 ? 17.294 -9.071 -12.812 1.00 94.69 181 ILE A C 1
ATOM 1469 O O . ILE A 1 181 ? 18.472 -8.740 -12.998 1.00 94.69 181 ILE A O 1
ATOM 1473 N N . TYR A 1 182 ? 16.617 -8.763 -11.698 1.00 95.31 182 TYR A N 1
ATOM 1474 C CA . TYR A 1 182 ? 17.154 -7.999 -10.570 1.00 95.31 182 TYR A CA 1
ATOM 1475 C C . TYR A 1 182 ? 16.974 -8.699 -9.212 1.00 95.31 182 TYR A C 1
ATOM 1477 O O . TYR A 1 182 ? 16.327 -9.740 -9.078 1.00 95.31 182 TYR A O 1
ATOM 1485 N N . ASP A 1 183 ? 17.621 -8.128 -8.199 1.00 90.62 183 ASP A N 1
ATOM 1486 C CA . ASP A 1 183 ? 17.322 -8.361 -6.785 1.00 90.62 183 ASP A CA 1
ATOM 1487 C C . ASP A 1 183 ? 16.051 -7.592 -6.358 1.00 90.62 183 ASP A C 1
ATOM 1489 O O . ASP A 1 183 ? 15.762 -6.539 -6.923 1.00 90.62 183 ASP A O 1
ATOM 1493 N N . ASN A 1 184 ? 15.319 -8.112 -5.366 1.00 90.31 184 ASN A N 1
ATOM 1494 C CA . ASN A 1 184 ? 14.065 -7.568 -4.824 1.00 90.31 184 ASN A CA 1
ATOM 1495 C C . ASN A 1 184 ? 13.021 -7.212 -5.901 1.00 90.31 184 ASN A C 1
ATOM 1497 O O . ASN A 1 184 ? 12.546 -6.075 -5.957 1.00 90.31 184 ASN A O 1
ATOM 1501 N N . PRO A 1 185 ? 12.638 -8.164 -6.773 1.00 93.12 185 PRO A N 1
ATOM 1502 C CA . PRO A 1 185 ? 11.732 -7.879 -7.883 1.00 93.12 185 PRO A CA 1
ATOM 1503 C C . PRO A 1 185 ? 10.352 -7.389 -7.419 1.00 93.12 185 PRO A C 1
ATOM 1505 O O . PRO A 1 185 ? 9.672 -6.713 -8.182 1.00 93.12 185 PRO A O 1
ATOM 1508 N N . GLY A 1 186 ? 9.937 -7.672 -6.176 1.00 93.31 186 GLY A N 1
ATOM 1509 C CA . GLY A 1 186 ? 8.660 -7.214 -5.615 1.00 93.31 186 GLY A CA 1
ATOM 1510 C C . GLY A 1 186 ? 8.508 -5.696 -5.480 1.00 93.31 186 GLY A C 1
ATOM 1511 O O . GLY A 1 186 ? 7.381 -5.203 -5.408 1.00 93.31 186 GLY A O 1
ATOM 1512 N N . ASP A 1 187 ? 9.609 -4.940 -5.494 1.00 95.88 187 ASP A N 1
ATOM 1513 C CA . ASP A 1 187 ? 9.573 -3.477 -5.421 1.00 95.88 187 ASP A CA 1
ATOM 1514 C C . ASP A 1 187 ? 9.011 -2.844 -6.703 1.00 95.88 187 ASP A C 1
ATOM 1516 O O . ASP A 1 187 ? 8.451 -1.746 -6.657 1.00 95.88 187 ASP A O 1
ATOM 1520 N N . PHE A 1 188 ? 9.105 -3.534 -7.844 1.00 98.06 188 PHE A N 1
ATOM 1521 C CA . PHE A 1 188 ? 8.539 -3.083 -9.113 1.00 98.06 188 PHE A CA 1
ATOM 1522 C C . PHE A 1 188 ? 8.182 -4.262 -10.023 1.00 98.06 188 PHE A C 1
ATOM 1524 O O . PHE A 1 188 ? 9.052 -4.863 -10.654 1.00 98.06 188 PHE A O 1
ATOM 1531 N N . GLN A 1 189 ? 6.884 -4.530 -10.160 1.00 98.44 189 GLN A N 1
ATOM 1532 C CA . GLN A 1 189 ? 6.352 -5.515 -11.101 1.00 98.44 189 GLN A CA 1
ATOM 1533 C C . GLN A 1 189 ? 5.226 -4.879 -11.918 1.00 98.44 189 GLN A C 1
ATOM 1535 O O . GLN A 1 189 ? 4.079 -4.787 -11.468 1.00 98.44 189 GLN A O 1
ATOM 1540 N N . LEU A 1 190 ? 5.566 -4.401 -13.116 1.00 98.75 190 LEU A N 1
ATOM 1541 C CA . LEU A 1 190 ? 4.615 -3.806 -14.052 1.00 98.75 190 LEU A CA 1
ATOM 1542 C C . LEU A 1 190 ? 4.155 -4.860 -15.057 1.00 98.75 190 LEU A C 1
ATOM 1544 O O . LEU A 1 190 ? 4.966 -5.493 -15.730 1.00 98.75 190 LEU A O 1
ATOM 1548 N N . MET A 1 191 ? 2.845 -5.011 -15.188 1.00 98.56 191 MET A N 1
ATOM 1549 C CA . MET A 1 191 ? 2.218 -6.020 -16.036 1.00 98.56 191 MET A CA 1
ATOM 1550 C C . MET A 1 191 ? 0.943 -5.481 -16.660 1.00 98.56 191 MET A C 1
ATOM 1552 O O . MET A 1 191 ? 0.301 -4.579 -16.113 1.00 98.56 191 MET A O 1
ATOM 1556 N N . THR A 1 192 ? 0.532 -6.061 -17.782 1.00 98.62 192 THR A N 1
ATOM 1557 C CA . THR A 1 192 ? -0.806 -5.786 -18.291 1.00 98.62 192 THR A CA 1
ATOM 1558 C C . THR A 1 192 ? -1.861 -6.416 -17.394 1.00 98.62 192 THR A C 1
ATOM 1560 O O . THR A 1 192 ? -1.681 -7.491 -16.809 1.00 98.62 192 THR A O 1
ATOM 1563 N N . ARG A 1 193 ? -2.993 -5.723 -17.290 1.00 98.44 193 ARG A N 1
ATOM 1564 C CA . ARG A 1 193 ? -4.168 -6.181 -16.560 1.00 98.44 193 ARG A CA 1
ATOM 1565 C C . ARG A 1 193 ? -4.659 -7.526 -17.106 1.00 98.44 193 ARG A C 1
ATOM 1567 O O . ARG A 1 193 ? -4.993 -8.418 -16.332 1.00 98.44 193 ARG A O 1
ATOM 1574 N N . ASP A 1 194 ? -4.652 -7.694 -18.422 1.00 98.25 194 ASP A N 1
ATOM 1575 C CA . ASP A 1 194 ? -5.088 -8.935 -19.064 1.00 98.25 194 ASP A CA 1
ATOM 1576 C C . ASP A 1 194 ? -4.176 -10.115 -18.720 1.00 98.25 194 ASP A C 1
ATOM 1578 O O . ASP A 1 194 ? -4.674 -11.198 -18.401 1.00 98.25 194 ASP A O 1
ATOM 1582 N N . ALA A 1 195 ? -2.854 -9.909 -18.687 1.00 98.38 195 ALA A N 1
ATOM 1583 C CA . ALA A 1 195 ? -1.911 -10.957 -18.310 1.00 98.38 195 ALA A CA 1
ATOM 1584 C C . ALA A 1 195 ? -2.137 -11.428 -16.869 1.00 98.38 195 ALA A C 1
ATOM 1586 O O . ALA A 1 195 ? -2.302 -12.625 -16.636 1.00 98.38 195 ALA A O 1
ATOM 1587 N N . ILE A 1 196 ? -2.224 -10.502 -15.903 1.00 98.50 196 ILE A N 1
ATOM 1588 C CA . ILE A 1 196 ? -2.404 -10.881 -14.493 1.00 98.50 196 ILE A CA 1
ATOM 1589 C C . ILE A 1 196 ? -3.753 -11.573 -14.244 1.00 98.50 196 ILE A C 1
ATOM 1591 O O . ILE A 1 196 ? -3.831 -12.497 -13.438 1.00 98.50 196 ILE A O 1
ATOM 1595 N N . PHE A 1 197 ? -4.809 -11.197 -14.974 1.00 98.38 197 PHE A N 1
ATOM 1596 C CA . PHE A 1 197 ? -6.092 -11.900 -14.912 1.00 98.38 197 PHE A CA 1
ATOM 1597 C C . PHE A 1 197 ? -6.039 -13.287 -15.554 1.00 98.38 197 PHE A C 1
ATOM 1599 O O . PHE A 1 197 ? -6.655 -14.216 -15.033 1.00 98.38 197 PHE A O 1
ATOM 1606 N N . THR A 1 198 ? -5.307 -13.436 -16.658 1.00 98.38 198 THR A N 1
ATOM 1607 C CA . THR A 1 198 ? -5.178 -14.711 -17.375 1.00 98.38 198 THR A CA 1
ATOM 1608 C C . THR A 1 198 ? -4.440 -15.760 -16.548 1.00 98.38 198 THR A C 1
ATOM 1610 O O . THR A 1 198 ? -4.796 -16.938 -16.600 1.00 98.38 198 THR A O 1
ATOM 1613 N N . ILE A 1 199 ? -3.451 -15.336 -15.757 1.00 98.31 199 ILE A N 1
ATOM 1614 C CA . ILE A 1 199 ? -2.687 -16.232 -14.880 1.00 98.31 199 ILE A CA 1
ATOM 1615 C C . ILE A 1 199 ? -3.327 -16.450 -13.502 1.00 98.31 199 ILE A C 1
ATOM 1617 O O . ILE A 1 199 ? -2.734 -17.117 -12.660 1.00 98.31 199 ILE A O 1
ATOM 1621 N N . ASP A 1 200 ? -4.531 -15.913 -13.283 1.00 98.19 200 ASP A N 1
ATOM 1622 C CA . ASP A 1 200 ? -5.280 -16.000 -12.028 1.00 98.19 200 ASP A CA 1
ATOM 1623 C C . ASP A 1 200 ? -4.628 -15.269 -10.832 1.00 98.19 200 ASP A C 1
ATOM 1625 O O . ASP A 1 200 ? -4.858 -15.646 -9.686 1.00 98.19 200 ASP A O 1
ATOM 1629 N N . GLY A 1 201 ? -3.861 -14.201 -11.073 1.00 97.44 201 GLY A N 1
ATOM 1630 C CA . GLY A 1 201 ? -3.268 -13.366 -10.023 1.00 97.44 201 GLY A CA 1
ATOM 1631 C C . GLY A 1 201 ? -2.005 -13.942 -9.367 1.00 97.44 201 GLY A C 1
ATOM 1632 O O . GLY A 1 201 ? -1.286 -14.759 -9.937 1.00 97.44 201 GLY A O 1
ATOM 1633 N N . PHE A 1 202 ? -1.721 -13.473 -8.154 1.00 97.50 202 PHE A N 1
ATOM 1634 C CA . PHE A 1 202 ? -0.706 -14.012 -7.247 1.00 97.50 202 PHE A CA 1
ATOM 1635 C C . PHE A 1 202 ? -1.189 -15.319 -6.605 1.00 97.50 202 PHE A C 1
ATOM 1637 O O . PHE A 1 202 ? -2.376 -15.454 -6.318 1.00 97.50 202 PHE A O 1
ATOM 1644 N N . ASP A 1 203 ? -0.286 -16.261 -6.327 1.00 96.62 203 ASP A N 1
ATOM 1645 C CA . ASP A 1 203 ? -0.613 -17.552 -5.700 1.00 96.62 203 ASP A CA 1
ATOM 1646 C C . ASP A 1 203 ? -1.035 -17.374 -4.228 1.00 96.62 203 ASP A C 1
ATOM 1648 O O . ASP A 1 203 ? -0.200 -17.158 -3.352 1.00 96.62 203 ASP A O 1
ATOM 1652 N N . GLU A 1 204 ? -2.338 -17.453 -3.933 1.00 94.00 204 GLU A N 1
ATOM 1653 C CA . GLU A 1 204 ? -2.879 -17.221 -2.581 1.00 94.00 204 GLU A CA 1
ATOM 1654 C C . GLU A 1 204 ? -2.561 -18.355 -1.601 1.00 94.00 204 GLU A C 1
ATOM 1656 O O . GLU A 1 204 ? -2.783 -18.208 -0.401 1.00 94.00 204 GLU A O 1
ATOM 1661 N N . ALA A 1 205 ? -2.001 -19.472 -2.080 1.00 92.94 205 ALA A N 1
ATOM 1662 C CA . ALA A 1 205 ? -1.485 -20.521 -1.208 1.00 92.94 205 ALA A CA 1
ATOM 1663 C C . ALA A 1 205 ? -0.125 -20.163 -0.574 1.00 92.94 205 ALA A C 1
ATOM 1665 O O . ALA A 1 205 ? 0.379 -20.942 0.238 1.00 92.94 205 ALA A O 1
ATOM 1666 N N . MET A 1 206 ? 0.479 -19.029 -0.951 1.00 92.50 206 MET A N 1
ATOM 1667 C CA . MET A 1 206 ? 1.746 -18.522 -0.415 1.00 92.50 206 MET A CA 1
ATOM 1668 C C . MET A 1 206 ? 1.531 -17.630 0.821 1.00 92.50 206 MET A C 1
ATOM 1670 O O . MET A 1 206 ? 1.579 -16.403 0.730 1.00 92.50 206 MET A O 1
ATOM 1674 N N . ASP A 1 207 ? 1.323 -18.236 1.991 1.00 86.81 207 ASP A N 1
ATOM 1675 C CA . ASP A 1 207 ? 0.974 -17.546 3.247 1.00 86.81 207 ASP A CA 1
ATOM 1676 C C . ASP A 1 207 ? 2.142 -17.373 4.241 1.00 86.81 207 ASP A C 1
ATOM 1678 O O . ASP A 1 207 ? 1.973 -16.797 5.322 1.00 86.81 207 ASP A O 1
ATOM 1682 N N . GLN A 1 208 ? 3.344 -17.834 3.879 1.00 84.69 208 GLN A N 1
ATOM 1683 C CA . GLN A 1 208 ? 4.526 -17.815 4.755 1.00 84.69 208 GLN A CA 1
ATOM 1684 C C . GLN A 1 208 ? 5.492 -16.666 4.445 1.00 84.69 208 GLN A C 1
ATOM 1686 O O . GLN A 1 208 ? 6.529 -16.540 5.082 1.00 84.69 208 GLN A O 1
ATOM 1691 N N . GLY A 1 209 ? 5.140 -15.791 3.500 1.00 80.75 209 GLY A N 1
ATOM 1692 C CA . GLY A 1 209 ? 6.015 -14.708 3.054 1.00 80.75 209 GLY A CA 1
ATOM 1693 C C . GLY A 1 209 ? 7.278 -15.199 2.333 1.00 80.75 209 GLY A C 1
ATOM 1694 O O . GLY A 1 209 ? 7.487 -16.401 2.174 1.00 80.75 209 GLY A O 1
ATOM 1695 N N . TRP A 1 210 ? 8.097 -14.258 1.854 1.00 86.25 210 TRP A N 1
ATOM 1696 C CA . TRP A 1 210 ? 9.182 -14.498 0.889 1.00 86.25 210 TRP A CA 1
ATOM 1697 C C . TRP A 1 210 ? 8.722 -15.123 -0.446 1.00 86.25 210 TRP A C 1
ATOM 1699 O O . TRP A 1 210 ? 7.728 -15.844 -0.542 1.00 86.25 210 TRP A O 1
ATOM 1709 N N . HIS A 1 211 ? 9.472 -14.826 -1.508 1.00 92.81 211 HIS A N 1
ATOM 1710 C CA . HIS A 1 211 ? 9.381 -15.433 -2.846 1.00 92.81 211 HIS A CA 1
ATOM 1711 C C . HIS A 1 211 ? 8.085 -15.230 -3.639 1.00 92.81 211 HIS A C 1
ATOM 1713 O O . HIS A 1 211 ? 8.008 -15.710 -4.771 1.00 92.81 211 HIS A O 1
ATOM 1719 N N . LEU A 1 212 ? 7.076 -14.547 -3.098 1.00 94.56 212 LEU A N 1
ATOM 1720 C CA . LEU A 1 212 ? 5.836 -14.265 -3.824 1.00 94.56 212 LEU A CA 1
ATOM 1721 C C . LEU A 1 212 ? 6.098 -13.463 -5.107 1.00 94.56 212 LEU A C 1
ATOM 1723 O O . LEU A 1 212 ? 5.539 -13.742 -6.166 1.00 94.56 212 LEU A O 1
ATOM 1727 N N . ASP A 1 213 ? 6.997 -12.494 -5.015 1.00 94.81 213 ASP A N 1
ATOM 1728 C CA . ASP A 1 213 ? 7.476 -11.700 -6.136 1.00 94.81 213 ASP A CA 1
ATOM 1729 C C . ASP A 1 213 ? 8.195 -12.557 -7.188 1.00 94.81 213 ASP A C 1
ATOM 1731 O O . ASP A 1 213 ? 7.898 -12.464 -8.379 1.00 94.81 213 ASP A O 1
ATOM 1735 N N . ALA A 1 214 ? 9.075 -13.461 -6.754 1.00 96.62 214 ALA A N 1
ATOM 1736 C CA . ALA A 1 214 ? 9.772 -14.391 -7.631 1.00 96.62 214 ALA A CA 1
ATOM 1737 C C . ALA A 1 214 ? 8.826 -15.404 -8.302 1.00 96.62 214 ALA A C 1
ATOM 1739 O O . ALA A 1 214 ? 9.031 -15.750 -9.469 1.00 96.62 214 ALA A O 1
ATOM 1740 N N . ASN A 1 215 ? 7.786 -15.857 -7.592 1.00 97.75 215 ASN A N 1
ATOM 1741 C CA . ASN A 1 215 ? 6.702 -16.677 -8.139 1.00 97.75 215 ASN A CA 1
ATOM 1742 C C . ASN A 1 215 ? 6.005 -15.939 -9.286 1.00 97.75 215 ASN A C 1
ATOM 1744 O O . ASN A 1 215 ? 5.887 -16.498 -10.380 1.00 97.75 215 ASN A O 1
ATOM 1748 N N . LEU A 1 216 ? 5.632 -14.671 -9.081 1.00 97.88 216 LEU A N 1
ATOM 1749 C CA . LEU A 1 216 ? 5.019 -13.871 -10.136 1.00 97.88 216 LEU A CA 1
ATOM 1750 C C . LEU A 1 216 ? 5.962 -13.698 -11.333 1.00 97.88 216 LEU A C 1
ATOM 1752 O O . LEU A 1 216 ? 5.548 -13.955 -12.463 1.00 97.88 216 LEU A O 1
ATOM 1756 N N . CYS A 1 217 ? 7.229 -13.332 -11.107 1.00 97.81 217 CYS A N 1
ATOM 1757 C CA . CYS A 1 217 ? 8.219 -13.202 -12.180 1.00 97.81 217 CYS A CA 1
ATOM 1758 C C . CYS A 1 217 ? 8.339 -14.494 -12.997 1.00 97.81 217 CYS A C 1
ATOM 1760 O O . CYS A 1 217 ? 8.344 -14.460 -14.227 1.00 97.81 217 CYS A O 1
ATOM 1762 N N . LYS A 1 218 ? 8.374 -15.660 -12.337 1.00 98.12 218 LYS A N 1
ATOM 1763 C CA . LYS A 1 218 ? 8.417 -16.961 -13.017 1.00 98.12 218 LYS A CA 1
ATOM 1764 C C . LYS A 1 218 ? 7.174 -17.200 -13.872 1.00 98.12 218 LYS A C 1
ATOM 1766 O O . LYS A 1 218 ? 7.303 -17.656 -15.009 1.00 98.12 218 LYS A O 1
ATOM 1771 N N . ARG A 1 219 ? 5.982 -16.912 -13.346 1.00 98.44 219 ARG A N 1
ATOM 1772 C CA . ARG A 1 219 ? 4.711 -17.087 -14.067 1.00 98.44 219 ARG A CA 1
ATOM 1773 C C . ARG A 1 219 ? 4.613 -16.148 -15.262 1.00 98.44 219 ARG A C 1
ATOM 1775 O O . ARG A 1 219 ? 4.285 -16.598 -16.354 1.00 98.44 219 ARG A O 1
ATOM 1782 N N . MET A 1 220 ? 4.992 -14.885 -15.090 1.00 98.38 220 MET A N 1
ATOM 1783 C CA . MET A 1 220 ? 5.032 -13.900 -16.171 1.00 98.38 220 MET A CA 1
ATOM 1784 C C . MET A 1 220 ? 6.072 -14.258 -17.232 1.00 98.38 220 MET A C 1
ATOM 1786 O O . MET A 1 220 ? 5.785 -14.171 -18.422 1.00 98.38 220 MET A O 1
ATOM 1790 N N . PHE A 1 221 ? 7.238 -14.765 -16.830 1.00 98.06 221 PHE A N 1
ATOM 1791 C CA . PHE A 1 221 ? 8.234 -15.303 -17.755 1.00 98.06 221 PHE A CA 1
ATOM 1792 C C . PHE A 1 221 ? 7.676 -16.452 -18.596 1.00 98.06 221 PHE A C 1
ATOM 1794 O O . PHE A 1 221 ? 7.932 -16.504 -19.793 1.00 98.06 221 PHE A O 1
ATOM 1801 N N . LEU A 1 222 ? 6.902 -17.367 -18.005 1.00 98.31 222 LEU A N 1
ATOM 1802 C CA . LEU A 1 222 ? 6.252 -18.444 -18.758 1.00 98.31 222 LEU A CA 1
ATOM 1803 C C . LEU A 1 222 ? 5.150 -17.912 -19.685 1.00 98.31 222 LEU A C 1
ATOM 1805 O O . LEU A 1 222 ? 5.085 -18.334 -20.836 1.00 98.31 222 LEU A O 1
ATOM 1809 N N . TYR A 1 223 ? 4.325 -16.977 -19.207 1.00 98.38 223 TYR A N 1
ATOM 1810 C CA . TYR A 1 223 ? 3.247 -16.359 -19.985 1.00 98.38 223 TYR A CA 1
ATOM 1811 C C . TYR A 1 223 ? 3.776 -15.614 -21.220 1.00 98.38 223 TYR A C 1
ATOM 1813 O O . TYR A 1 223 ? 3.238 -15.764 -22.312 1.00 98.38 223 TYR A O 1
ATOM 1821 N N . TYR A 1 224 ? 4.872 -14.868 -21.066 1.00 97.94 224 TYR A N 1
ATOM 1822 C CA . TYR A 1 224 ? 5.517 -14.107 -22.139 1.00 97.94 224 TYR A CA 1
ATOM 1823 C C . TYR A 1 224 ? 6.627 -14.881 -22.873 1.00 97.94 224 TYR A C 1
ATOM 1825 O O . TYR A 1 224 ? 7.499 -14.272 -23.498 1.00 97.94 224 TYR A O 1
ATOM 1833 N N . GLU A 1 225 ? 6.623 -16.217 -22.805 1.00 96.62 225 GLU A N 1
ATOM 1834 C CA . GLU A 1 225 ? 7.547 -17.097 -23.543 1.00 96.62 225 GLU A CA 1
ATOM 1835 C C . GLU A 1 225 ? 9.037 -16.745 -23.347 1.00 96.62 225 GLU A C 1
ATOM 1837 O O . GLU A 1 225 ? 9.863 -16.798 -24.260 1.00 96.62 225 GLU A O 1
ATOM 1842 N N . GLY A 1 226 ? 9.386 -16.357 -22.126 1.00 95.50 226 GLY A N 1
ATOM 1843 C CA . GLY A 1 226 ? 10.739 -16.035 -21.697 1.00 95.50 226 GLY A CA 1
ATOM 1844 C C . GLY A 1 226 ? 11.162 -14.578 -21.884 1.00 95.50 226 GLY A C 1
ATOM 1845 O O . GLY A 1 226 ? 12.331 -14.257 -21.666 1.00 95.50 226 GLY A O 1
ATOM 1846 N N . LYS A 1 227 ? 10.248 -13.688 -22.284 1.00 95.25 227 LYS A N 1
ATOM 1847 C CA . LYS A 1 227 ? 10.533 -12.258 -22.459 1.00 95.25 227 LYS A CA 1
ATOM 1848 C C . LYS A 1 227 ? 10.199 -11.478 -21.191 1.00 95.25 227 LYS A C 1
ATOM 1850 O O . LYS A 1 227 ? 9.065 -11.504 -20.727 1.00 95.25 227 LYS A O 1
ATOM 1855 N N . ILE A 1 228 ? 11.185 -10.743 -20.684 1.00 95.94 228 ILE A N 1
ATOM 1856 C CA . ILE A 1 228 ? 11.050 -9.811 -19.560 1.00 95.94 228 ILE A CA 1
ATOM 1857 C C . ILE A 1 228 ? 11.643 -8.477 -20.000 1.00 95.94 228 ILE A C 1
ATOM 1859 O O . ILE A 1 228 ? 12.756 -8.428 -20.529 1.00 95.94 228 ILE A O 1
ATOM 1863 N N . GLY A 1 229 ? 10.876 -7.408 -19.831 1.00 96.00 229 GLY A N 1
ATOM 1864 C CA . GLY A 1 229 ? 11.313 -6.044 -20.072 1.00 96.00 229 GLY A CA 1
ATOM 1865 C C . GLY A 1 229 ? 12.002 -5.443 -18.850 1.00 96.00 229 GLY A C 1
ATOM 1866 O O . GLY A 1 229 ? 11.847 -5.904 -17.721 1.00 96.00 229 GLY A O 1
ATOM 1867 N N . HIS A 1 230 ? 12.744 -4.367 -19.076 1.00 95.69 230 HIS A N 1
ATOM 1868 C CA . HIS A 1 230 ? 13.366 -3.578 -18.020 1.00 95.69 230 HIS A CA 1
ATOM 1869 C C . HIS A 1 230 ? 13.152 -2.091 -18.279 1.00 95.69 230 HIS A C 1
ATOM 1871 O O . HIS A 1 230 ? 13.027 -1.673 -19.431 1.00 95.69 230 HIS A O 1
ATOM 1877 N N . LEU A 1 231 ? 13.138 -1.292 -17.211 1.00 96.88 231 LEU A N 1
ATOM 1878 C CA . LEU A 1 231 ? 12.939 0.162 -17.290 1.00 96.88 231 LEU A CA 1
ATOM 1879 C C . LEU A 1 231 ? 14.127 0.980 -16.759 1.00 96.88 231 LEU A C 1
ATOM 1881 O O . LEU A 1 231 ? 13.990 2.179 -16.528 1.00 96.88 231 LEU A O 1
ATOM 1885 N N . GLU A 1 232 ? 15.298 0.359 -16.592 1.00 94.75 232 GLU A N 1
ATOM 1886 C CA . GLU A 1 232 ? 16.512 1.000 -16.049 1.00 94.75 232 GLU A CA 1
ATOM 1887 C C . GLU A 1 232 ? 17.005 2.225 -16.844 1.00 94.75 232 GLU A C 1
ATOM 1889 O O . GLU A 1 232 ? 17.703 3.074 -16.296 1.00 94.75 232 GLU A O 1
ATOM 1894 N N . ASP A 1 233 ? 16.638 2.338 -18.124 1.00 95.62 233 ASP A N 1
ATOM 1895 C CA . ASP A 1 233 ? 16.959 3.463 -19.010 1.00 95.62 233 ASP A CA 1
ATOM 1896 C C . ASP A 1 233 ? 15.899 4.578 -18.987 1.00 95.62 233 ASP A C 1
ATOM 1898 O O . ASP A 1 233 ? 16.075 5.611 -19.636 1.00 95.62 233 ASP A O 1
ATOM 1902 N N . LYS A 1 234 ? 14.793 4.388 -18.256 1.00 97.75 234 LYS A N 1
ATOM 1903 C CA . LYS A 1 234 ? 13.656 5.325 -18.209 1.00 97.75 234 LYS A CA 1
ATOM 1904 C C . LYS A 1 234 ? 13.315 5.787 -16.802 1.00 97.75 234 LYS A C 1
ATOM 1906 O O . LYS A 1 234 ? 12.815 6.900 -16.637 1.00 97.75 234 LYS A O 1
ATOM 1911 N N . LEU A 1 235 ? 13.565 4.947 -15.803 1.00 97.50 235 LEU A N 1
ATOM 1912 C CA . LEU A 1 235 ? 13.076 5.126 -14.446 1.00 97.50 235 LEU A CA 1
ATOM 1913 C C . LEU A 1 235 ? 14.144 4.718 -13.426 1.00 97.50 235 LEU A C 1
ATOM 1915 O O . LEU A 1 235 ? 14.914 3.787 -13.646 1.00 97.50 235 LEU A O 1
ATOM 1919 N N . TRP A 1 236 ? 14.154 5.395 -12.284 1.00 97.81 236 TRP A N 1
ATOM 1920 C CA . TRP A 1 236 ? 14.864 4.966 -11.082 1.00 97.81 236 TRP A CA 1
ATOM 1921 C C . TRP A 1 236 ? 13.857 4.632 -9.984 1.00 97.81 236 TRP A C 1
ATOM 1923 O O . TRP A 1 236 ? 12.906 5.388 -9.778 1.00 97.81 236 TRP A O 1
ATOM 1933 N N . GLY A 1 237 ? 14.069 3.516 -9.283 1.00 97.69 237 GLY A N 1
ATOM 1934 C CA . GLY A 1 237 ? 13.260 3.101 -8.139 1.00 97.69 237 GLY A CA 1
ATOM 1935 C C . GLY A 1 237 ? 14.060 3.211 -6.852 1.00 97.69 237 GLY A C 1
ATOM 1936 O O . GLY A 1 237 ? 15.046 2.502 -6.687 1.00 97.69 237 GLY A O 1
ATOM 1937 N N . TYR A 1 238 ? 13.639 4.087 -5.945 1.00 98.12 238 TYR A N 1
ATOM 1938 C CA . TYR A 1 238 ? 14.257 4.253 -4.633 1.00 98.12 238 TYR A CA 1
ATOM 1939 C C . TYR A 1 238 ? 13.375 3.631 -3.563 1.00 98.12 238 TYR A C 1
ATOM 1941 O O . TYR A 1 238 ? 12.213 4.006 -3.433 1.00 98.12 238 TYR A O 1
ATOM 1949 N N . HIS A 1 239 ? 13.940 2.729 -2.777 1.00 97.12 239 HIS A N 1
ATOM 1950 C CA . HIS A 1 239 ? 13.277 2.128 -1.634 1.00 97.12 239 HIS A CA 1
ATOM 1951 C C . HIS A 1 239 ? 13.685 2.868 -0.361 1.00 97.12 239 HIS A C 1
ATOM 1953 O O . HIS A 1 239 ? 14.875 2.961 -0.049 1.00 97.12 239 HIS A O 1
ATOM 1959 N N . CYS A 1 240 ? 12.718 3.391 0.395 1.00 96.56 240 CYS A N 1
ATOM 1960 C CA . CYS A 1 240 ? 12.964 3.952 1.722 1.00 96.56 240 CYS A CA 1
ATOM 1961 C C . CYS A 1 240 ? 13.380 2.824 2.671 1.00 96.56 240 CYS A C 1
ATOM 1963 O O . CYS A 1 240 ? 12.526 2.175 3.281 1.00 96.56 240 CYS A O 1
ATOM 1965 N N . ASN A 1 241 ? 14.696 2.613 2.793 1.00 92.44 241 ASN A N 1
ATOM 1966 C CA . ASN A 1 241 ? 15.279 1.549 3.600 1.00 92.44 241 ASN A CA 1
ATOM 1967 C C . ASN A 1 241 ? 14.741 1.582 5.034 1.00 92.44 241 ASN A C 1
ATOM 1969 O O . ASN A 1 241 ? 14.370 2.641 5.542 1.00 92.44 241 ASN A O 1
ATOM 1973 N N . HIS A 1 242 ? 14.726 0.420 5.675 1.00 91.31 242 HIS A N 1
ATOM 1974 C CA . HIS A 1 242 ? 14.211 0.238 7.024 1.00 91.31 242 HIS A CA 1
ATOM 1975 C C . HIS A 1 242 ? 14.853 -0.954 7.763 1.00 91.31 242 HIS A C 1
ATOM 1977 O O . HIS A 1 242 ? 14.194 -1.729 8.463 1.00 91.31 242 HIS A O 1
ATOM 1983 N N . THR A 1 243 ? 16.155 -1.138 7.560 1.00 86.06 243 THR A N 1
ATOM 1984 C CA . THR A 1 243 ? 16.946 -2.268 8.068 1.00 86.06 243 THR A CA 1
ATOM 1985 C C . THR A 1 243 ? 17.683 -1.981 9.379 1.00 86.06 243 THR A C 1
ATOM 1987 O O . THR A 1 243 ? 18.327 -2.881 9.916 1.00 86.06 243 THR A O 1
ATOM 1990 N N . ARG A 1 244 ? 17.574 -0.775 9.965 1.00 83.94 244 ARG A N 1
ATOM 1991 C CA . ARG A 1 244 ? 18.095 -0.502 11.323 1.00 83.94 244 ARG A CA 1
ATOM 1992 C C . ARG A 1 244 ? 17.368 -1.289 12.415 1.00 83.94 244 ARG A C 1
ATOM 1994 O O . ARG A 1 244 ? 17.910 -1.442 13.509 1.00 83.94 244 ARG A O 1
ATOM 2001 N N . GLN A 1 245 ? 16.154 -1.767 12.143 1.00 80.75 245 GLN A N 1
ATOM 2002 C CA . GLN A 1 245 ? 15.442 -2.711 12.999 1.00 80.75 245 GLN A CA 1
ATOM 2003 C C . GLN A 1 245 ? 15.282 -4.042 12.275 1.00 80.75 245 GLN A C 1
ATOM 2005 O O . GLN A 1 245 ? 14.938 -4.085 11.095 1.00 80.75 245 GLN A O 1
ATOM 2010 N N . GLU A 1 246 ? 15.507 -5.134 13.001 1.00 75.19 246 GLU A N 1
ATOM 2011 C CA . GLU A 1 246 ? 15.242 -6.473 12.490 1.00 75.19 246 GLU A CA 1
ATOM 2012 C C . GLU A 1 246 ? 13.752 -6.594 12.142 1.00 75.19 246 GLU A C 1
ATOM 2014 O O . GLU A 1 246 ? 12.879 -6.464 13.006 1.00 75.19 246 GLU A O 1
ATOM 2019 N N . SER A 1 247 ? 13.449 -6.836 10.867 1.00 72.19 247 SER A N 1
ATOM 2020 C CA . SER A 1 247 ? 12.083 -7.150 10.453 1.00 72.19 247 SER A CA 1
ATOM 2021 C C . SER A 1 247 ? 11.803 -8.644 10.629 1.00 72.19 247 SER A C 1
ATOM 2023 O O . SER A 1 247 ? 12.718 -9.461 10.727 1.00 72.19 247 SER A O 1
ATOM 2025 N N . PHE A 1 248 ? 10.524 -9.024 10.642 1.00 67.81 248 PHE A N 1
ATOM 2026 C CA . PHE A 1 248 ? 10.107 -10.428 10.727 1.00 67.81 248 PHE A CA 1
ATOM 2027 C C . PHE A 1 248 ? 10.801 -11.320 9.684 1.00 67.81 248 PHE A C 1
ATOM 2029 O O . PHE A 1 248 ? 11.227 -12.425 10.007 1.00 67.81 248 PHE A O 1
ATOM 2036 N N . PHE A 1 249 ? 10.974 -10.813 8.463 1.00 66.88 249 PHE A N 1
ATOM 2037 C CA . PHE A 1 249 ? 11.612 -11.534 7.362 1.00 66.88 249 PHE A CA 1
ATOM 2038 C C . PHE A 1 249 ? 13.105 -11.793 7.578 1.00 66.88 249 PHE A C 1
ATOM 2040 O O . PHE A 1 249 ? 13.644 -12.727 6.996 1.00 66.88 249 PHE A O 1
ATOM 2047 N N . HIS A 1 250 ? 13.755 -11.006 8.437 1.00 69.06 250 HIS A N 1
ATOM 2048 C CA . HIS A 1 250 ? 15.179 -11.126 8.742 1.00 69.06 250 HIS A CA 1
ATOM 2049 C C . HIS A 1 250 ? 15.454 -11.917 10.029 1.00 69.06 250 HIS A C 1
ATOM 2051 O O . HIS A 1 250 ? 16.616 -12.168 10.348 1.00 69.06 250 HIS A O 1
ATOM 2057 N N . LYS A 1 251 ? 14.406 -12.340 10.752 1.00 72.12 251 LYS A N 1
ATOM 2058 C CA 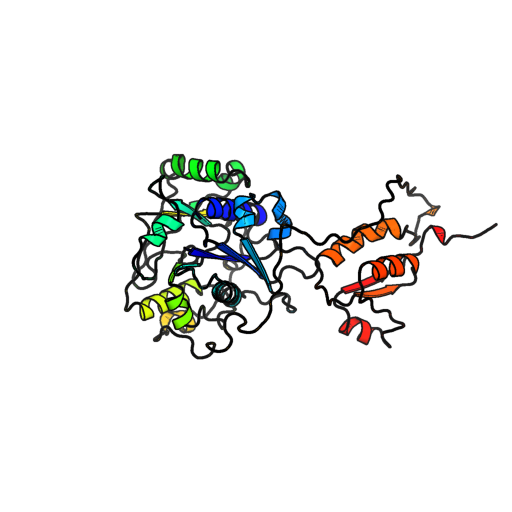. LYS A 1 251 ? 14.556 -13.226 11.908 1.00 72.12 251 LYS A CA 1
ATOM 2059 C C . LYS A 1 251 ? 14.988 -14.613 11.456 1.00 72.12 251 LYS A C 1
ATOM 2061 O O . LYS A 1 251 ? 14.445 -15.189 10.514 1.00 72.12 251 LYS A O 1
ATOM 2066 N N . GLN A 1 252 ? 15.947 -15.177 12.177 1.00 68.25 252 GLN A N 1
ATOM 2067 C CA . GLN A 1 252 ? 16.393 -16.544 11.946 1.00 68.25 252 GLN A CA 1
ATOM 2068 C C . GLN A 1 252 ? 15.216 -17.523 12.114 1.00 68.25 252 GLN A C 1
ATOM 2070 O O . GLN A 1 252 ? 14.493 -17.447 13.106 1.00 68.25 252 GLN A O 1
ATOM 2075 N N . LEU A 1 253 ? 15.063 -18.469 11.177 1.00 72.44 253 LEU A N 1
ATOM 2076 C CA . LEU A 1 253 ? 14.011 -19.503 11.183 1.00 72.44 253 LEU A CA 1
ATOM 2077 C C . LEU A 1 253 ? 12.570 -18.976 11.046 1.00 72.44 253 LEU A C 1
ATOM 2079 O O . LEU A 1 253 ? 11.630 -19.691 11.406 1.00 72.44 253 LEU A O 1
ATOM 2083 N N . SER A 1 254 ? 12.368 -17.762 10.529 1.00 75.75 254 SER A N 1
ATOM 2084 C CA . SER A 1 254 ? 11.030 -17.358 10.089 1.00 75.75 254 SER A CA 1
ATOM 2085 C C . SER A 1 254 ? 10.521 -18.332 9.019 1.00 75.75 254 SER A C 1
ATOM 2087 O O . SER A 1 254 ? 11.293 -18.687 8.127 1.00 75.75 254 SER A O 1
ATOM 2089 N N . PRO A 1 255 ? 9.255 -18.789 9.098 1.00 82.31 255 PRO A N 1
ATOM 2090 C CA . PRO A 1 255 ? 8.636 -19.532 8.008 1.00 82.31 255 PRO A CA 1
ATOM 2091 C C . PRO A 1 255 ? 8.782 -18.761 6.694 1.00 82.31 255 PRO A C 1
ATOM 2093 O O . PRO A 1 255 ? 8.676 -17.536 6.693 1.00 82.31 255 PRO A O 1
ATOM 2096 N N . GLU A 1 256 ? 9.026 -19.483 5.608 1.00 88.81 256 GLU A N 1
ATOM 2097 C CA . GLU A 1 256 ? 9.139 -18.944 4.256 1.00 88.81 256 GLU A CA 1
ATOM 2098 C C . GLU A 1 256 ? 8.417 -19.876 3.288 1.00 88.81 256 GLU A C 1
ATOM 2100 O O . GLU A 1 256 ? 8.344 -21.090 3.504 1.00 88.81 256 GLU A O 1
ATOM 2105 N N . ASN A 1 257 ? 7.876 -19.319 2.210 1.00 91.44 257 ASN A N 1
ATOM 2106 C CA . ASN A 1 257 ? 7.277 -20.138 1.168 1.00 91.44 257 ASN A CA 1
ATOM 2107 C C . ASN A 1 257 ? 8.332 -21.073 0.548 1.00 91.44 257 ASN A C 1
ATOM 2109 O O . ASN A 1 257 ? 9.450 -20.661 0.261 1.00 91.44 257 ASN A O 1
ATOM 2113 N N . ASP A 1 258 ? 7.975 -22.330 0.278 1.00 94.44 258 ASP A N 1
ATOM 2114 C CA . ASP A 1 258 ? 8.900 -23.291 -0.340 1.00 94.44 258 ASP A CA 1
ATOM 2115 C C . ASP A 1 258 ? 9.296 -22.845 -1.761 1.00 94.44 258 ASP A C 1
ATOM 2117 O O . ASP A 1 258 ? 8.489 -22.888 -2.696 1.00 94.44 258 ASP A O 1
ATOM 2121 N N . TRP A 1 259 ? 10.563 -22.458 -1.932 1.00 95.25 259 TRP A N 1
ATOM 2122 C CA . TRP A 1 259 ? 11.127 -22.032 -3.214 1.00 95.25 259 TRP A CA 1
ATOM 2123 C C . TRP A 1 259 ? 10.968 -23.066 -4.335 1.00 95.25 259 TRP A C 1
ATOM 2125 O O . TRP A 1 259 ? 10.705 -22.706 -5.486 1.00 95.25 259 TRP A O 1
ATOM 2135 N N . ASN A 1 260 ? 11.157 -24.356 -4.041 1.00 96.69 260 ASN A N 1
ATOM 2136 C CA . ASN A 1 260 ? 11.055 -25.382 -5.073 1.00 96.69 260 ASN A CA 1
ATOM 2137 C C . ASN A 1 260 ? 9.613 -25.473 -5.560 1.00 96.69 260 ASN A C 1
ATOM 2139 O O . ASN A 1 260 ? 9.357 -25.318 -6.753 1.00 96.69 260 ASN A O 1
ATOM 2143 N N . ARG A 1 261 ? 8.675 -25.602 -4.619 1.00 96.06 261 ARG A N 1
ATOM 2144 C CA . ARG A 1 261 ? 7.244 -25.699 -4.912 1.00 96.06 261 ARG A CA 1
ATOM 2145 C C . ARG A 1 261 ? 6.711 -24.467 -5.641 1.00 96.06 261 ARG A C 1
ATOM 2147 O O . ARG A 1 261 ? 5.999 -24.609 -6.631 1.00 96.06 261 ARG A O 1
ATOM 2154 N N . PHE A 1 262 ? 7.011 -23.275 -5.130 1.00 96.88 262 PHE A N 1
ATOM 2155 C CA . PHE A 1 262 ? 6.374 -22.033 -5.567 1.00 96.88 262 PHE A CA 1
ATOM 2156 C C . PHE A 1 262 ? 7.182 -21.239 -6.589 1.00 96.88 262 PHE A C 1
ATOM 2158 O O . PHE A 1 262 ? 6.701 -20.214 -7.051 1.00 96.88 262 PHE A O 1
ATOM 2165 N N . VAL A 1 263 ? 8.390 -21.652 -6.967 1.00 96.94 263 VAL A N 1
ATOM 2166 C CA . VAL A 1 263 ? 9.165 -20.917 -7.979 1.00 96.94 263 VAL A CA 1
ATOM 2167 C C . VAL A 1 263 ? 9.829 -21.869 -8.961 1.00 96.94 263 VAL A C 1
ATOM 2169 O O . VAL A 1 263 ? 9.607 -21.779 -10.168 1.00 96.94 263 VAL A O 1
ATOM 2172 N N . LYS A 1 264 ? 10.650 -22.797 -8.471 1.00 96.19 264 LYS A N 1
ATOM 2173 C CA . LYS A 1 264 ? 11.476 -23.645 -9.341 1.00 96.19 264 LYS A CA 1
ATOM 2174 C C . LYS A 1 264 ? 10.647 -24.606 -10.194 1.00 96.19 264 LYS A C 1
ATOM 2176 O O . LYS A 1 264 ? 10.908 -24.729 -11.390 1.00 96.19 264 LYS A O 1
ATOM 2181 N N . ASP A 1 265 ? 9.672 -25.269 -9.582 1.00 97.00 265 ASP A N 1
ATOM 2182 C CA . ASP A 1 265 ? 8.960 -26.395 -10.183 1.00 97.00 265 ASP A CA 1
ATOM 2183 C C . ASP A 1 265 ? 7.716 -25.956 -10.976 1.00 97.00 265 ASP A C 1
ATOM 2185 O O . ASP A 1 265 ? 7.068 -26.788 -11.613 1.00 97.00 265 ASP A O 1
ATOM 2189 N N . ILE A 1 266 ? 7.418 -24.651 -11.029 1.00 96.81 266 ILE A N 1
ATOM 2190 C CA . ILE A 1 266 ? 6.329 -24.090 -11.840 1.00 96.81 266 ILE A CA 1
ATOM 2191 C C . ILE A 1 266 ? 6.603 -24.311 -13.334 1.00 96.81 266 ILE A C 1
ATOM 2193 O O . ILE A 1 266 ? 7.606 -23.836 -13.875 1.00 96.81 266 ILE A O 1
ATOM 2197 N N . GLN A 1 267 ? 5.664 -24.989 -14.002 1.00 96.12 267 GLN A N 1
ATOM 2198 C CA . GLN A 1 267 ? 5.710 -25.291 -15.441 1.00 96.12 267 GLN A CA 1
ATOM 2199 C C . GLN A 1 2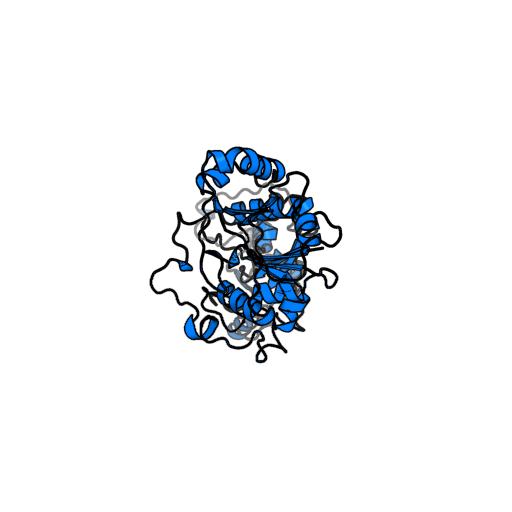67 ? 4.659 -24.542 -16.270 1.00 96.12 267 GLN A C 1
ATOM 2201 O O . GLN A 1 267 ? 4.781 -24.487 -17.490 1.00 96.12 267 GLN A O 1
ATOM 2206 N N . ALA A 1 268 ? 3.636 -23.976 -15.629 1.00 97.50 268 ALA A N 1
ATOM 2207 C CA . ALA A 1 268 ? 2.550 -23.256 -16.284 1.00 97.50 268 ALA A CA 1
ATOM 2208 C C . ALA A 1 268 ? 2.318 -21.907 -15.585 1.00 97.50 268 ALA A C 1
ATOM 2210 O O . ALA A 1 268 ? 2.554 -21.807 -14.377 1.00 97.50 268 ALA A O 1
ATOM 2211 N N . PRO A 1 269 ? 1.903 -20.866 -16.325 1.00 97.81 269 PRO A N 1
ATOM 2212 C CA . PRO A 1 269 ? 1.743 -19.536 -15.758 1.00 97.81 269 PRO A CA 1
ATOM 2213 C C . PRO A 1 269 ? 0.508 -19.417 -14.853 1.00 97.81 269 PRO A C 1
ATOM 2215 O O . PRO A 1 269 ? 0.558 -18.683 -13.871 1.00 97.81 269 PRO A O 1
ATOM 2218 N N . ASP A 1 270 ? -0.567 -20.151 -15.135 1.00 97.94 270 ASP A N 1
ATOM 2219 C CA . ASP A 1 270 ? -1.881 -20.027 -14.501 1.00 97.94 270 ASP A CA 1
ATOM 2220 C C . ASP A 1 270 ? -2.022 -20.754 -13.149 1.00 97.94 270 ASP A C 1
ATOM 2222 O O . ASP A 1 270 ? -1.216 -21.620 -12.780 1.00 97.94 270 ASP A O 1
ATOM 2226 N N . LEU A 1 271 ? -3.055 -20.378 -12.384 1.00 97.56 271 LEU A N 1
ATOM 2227 C CA . LEU A 1 271 ? -3.409 -20.958 -11.083 1.00 97.56 271 LEU A CA 1
ATOM 2228 C C . LEU A 1 271 ? -4.858 -21.477 -11.110 1.00 97.56 271 LEU A C 1
ATOM 2230 O O . LEU A 1 271 ? -5.749 -20.914 -10.462 1.00 97.56 271 LEU A O 1
ATOM 2234 N N . PRO A 1 272 ? -5.122 -22.602 -11.800 1.00 96.44 272 PRO A N 1
ATOM 2235 C CA . PRO A 1 272 ? -6.483 -23.107 -11.986 1.00 96.44 272 PRO A CA 1
ATOM 2236 C C . PRO A 1 272 ? -7.206 -23.403 -10.663 1.00 96.44 272 PRO A C 1
ATOM 2238 O O . PRO A 1 272 ? -8.425 -23.267 -10.584 1.00 96.44 272 PRO A O 1
ATOM 2241 N N . ASN A 1 273 ? -6.465 -23.747 -9.605 1.00 94.50 273 ASN A N 1
ATOM 2242 C CA . ASN A 1 273 ? -7.027 -24.070 -8.291 1.00 94.50 273 ASN A CA 1
ATOM 2243 C C . ASN A 1 273 ? -7.709 -22.879 -7.594 1.00 94.50 273 ASN A C 1
ATOM 2245 O O . ASN A 1 273 ? -8.557 -23.109 -6.736 1.00 94.50 273 ASN A O 1
ATOM 2249 N N . GLN A 1 274 ? -7.361 -21.633 -7.942 1.00 94.50 274 GLN A N 1
ATOM 2250 C CA . GLN A 1 274 ? -7.936 -20.426 -7.327 1.00 94.50 274 GLN A CA 1
ATOM 2251 C C . GLN A 1 274 ? -8.743 -19.557 -8.299 1.00 94.50 274 GLN A C 1
ATOM 2253 O O . GLN A 1 274 ? -9.318 -18.553 -7.884 1.00 94.50 274 GLN A O 1
ATOM 2258 N N . ARG A 1 275 ? -8.822 -19.931 -9.583 1.00 95.50 275 ARG A N 1
ATOM 2259 C CA . ARG A 1 275 ? -9.484 -19.176 -10.665 1.00 95.50 275 ARG A CA 1
ATOM 2260 C C . ARG A 1 275 ? -10.857 -18.609 -10.294 1.00 95.50 275 ARG A C 1
ATOM 2262 O O . ARG A 1 275 ? -11.197 -17.473 -10.640 1.00 95.50 275 ARG A O 1
ATOM 2269 N N . GLU A 1 276 ? -11.633 -19.390 -9.548 1.00 94.56 276 GLU A N 1
ATOM 2270 C CA . GLU A 1 276 ? -12.990 -19.024 -9.153 1.00 94.56 276 GLU A CA 1
ATOM 2271 C C . GLU A 1 276 ? -13.095 -18.188 -7.876 1.00 94.56 276 GLU A C 1
ATOM 2273 O O . GLU A 1 276 ? -14.154 -17.610 -7.647 1.00 94.56 276 GLU A O 1
ATOM 2278 N N . CYS A 1 277 ? -12.040 -18.067 -7.067 1.00 92.12 277 CYS A N 1
ATOM 2279 C CA . CYS A 1 277 ? -12.113 -17.413 -5.755 1.00 92.12 277 CYS A CA 1
ATOM 2280 C C . CYS A 1 277 ? -11.048 -16.335 -5.490 1.00 92.12 277 CYS A C 1
ATOM 2282 O O . CYS A 1 277 ? -11.241 -15.542 -4.566 1.00 92.12 277 CYS A O 1
ATOM 2284 N N . TRP A 1 278 ? -9.984 -16.247 -6.296 1.00 94.81 278 TRP A N 1
ATOM 2285 C CA . TRP A 1 278 ? -8.865 -15.338 -6.028 1.00 94.81 278 TRP A CA 1
ATOM 2286 C C . TRP A 1 278 ? -9.278 -13.861 -5.967 1.00 94.81 278 TRP A C 1
ATOM 2288 O O . TRP A 1 278 ? -10.120 -13.383 -6.744 1.00 94.81 278 TRP A O 1
ATOM 2298 N N . GLY A 1 279 ? -8.655 -13.132 -5.043 1.00 94.00 279 GLY A N 1
ATOM 2299 C CA . GLY A 1 279 ? -8.876 -11.715 -4.773 1.00 94.00 279 GLY A CA 1
ATOM 2300 C C . GLY A 1 279 ? -10.215 -11.422 -4.106 1.00 94.00 279 GLY A C 1
ATOM 2301 O O . GLY A 1 279 ? -10.788 -10.351 -4.331 1.00 94.00 279 GLY A O 1
ATOM 2302 N N . LEU A 1 280 ? -10.735 -12.383 -3.330 1.00 93.25 280 LEU A N 1
ATOM 2303 C CA . LEU A 1 280 ? -12.068 -12.334 -2.720 1.00 93.25 280 LEU A CA 1
ATOM 2304 C C . LEU A 1 280 ? -13.147 -12.013 -3.765 1.00 93.25 280 LEU A C 1
ATOM 2306 O O . LEU A 1 280 ? -13.971 -11.108 -3.594 1.00 93.25 280 LEU A O 1
ATOM 2310 N N . LYS A 1 281 ? -13.116 -12.736 -4.891 1.00 91.12 281 LYS A N 1
ATOM 2311 C CA . LYS A 1 281 ? -14.090 -12.578 -5.979 1.00 91.12 281 LYS A CA 1
ATOM 2312 C C . LYS A 1 281 ? -15.513 -12.749 -5.430 1.00 91.12 281 LYS A C 1
ATOM 2314 O O . LYS A 1 281 ? -15.826 -13.764 -4.817 1.00 91.12 281 LYS A O 1
ATOM 2319 N N . GLY A 1 282 ? -16.374 -11.762 -5.679 1.00 87.88 282 GLY A N 1
ATOM 2320 C CA . GLY A 1 282 ? -17.779 -11.784 -5.254 1.00 87.88 282 GLY A CA 1
ATOM 2321 C C . GLY A 1 282 ? -18.035 -11.370 -3.801 1.00 87.88 282 GLY A C 1
ATOM 2322 O O . GLY A 1 282 ? -19.181 -11.430 -3.369 1.00 87.88 282 GLY A O 1
ATOM 2323 N N . TYR A 1 283 ? -17.010 -10.943 -3.060 1.00 89.06 283 TYR A N 1
ATOM 2324 C CA . TYR A 1 283 ? -17.177 -10.369 -1.726 1.00 89.06 283 TYR A CA 1
ATOM 2325 C C . TYR A 1 283 ? -17.180 -8.842 -1.788 1.00 89.06 283 TYR A C 1
ATOM 2327 O O . TYR A 1 283 ? -16.268 -8.235 -2.359 1.00 89.06 283 TYR A O 1
ATOM 2335 N N . ASP A 1 284 ? -18.158 -8.230 -1.128 1.00 87.88 284 ASP A N 1
ATOM 2336 C CA . ASP A 1 284 ? -18.168 -6.792 -0.877 1.00 87.88 284 ASP A CA 1
ATOM 2337 C C . ASP A 1 284 ? -17.184 -6.471 0.252 1.00 87.88 284 ASP A C 1
ATOM 2339 O O . ASP A 1 284 ? -17.222 -7.079 1.324 1.00 87.88 284 ASP A O 1
ATOM 2343 N N . LEU A 1 285 ? -16.273 -5.531 -0.003 1.00 89.19 285 LEU A N 1
ATOM 2344 C CA . LEU A 1 285 ? -15.320 -5.048 0.994 1.00 89.19 285 LEU A CA 1
ATOM 2345 C C . LEU A 1 285 ? -15.665 -3.622 1.396 1.00 89.19 285 LEU A C 1
ATOM 2347 O O . LEU A 1 285 ? -16.189 -2.848 0.597 1.00 89.19 285 LEU A O 1
ATOM 2351 N N . GLU A 1 286 ? -15.327 -3.283 2.634 1.00 89.62 286 GLU A N 1
ATOM 2352 C CA . GLU A 1 286 ? -15.434 -1.921 3.137 1.00 89.62 286 GLU A CA 1
ATOM 2353 C C . GLU A 1 286 ? -14.475 -1.010 2.370 1.00 89.62 286 GLU A C 1
ATOM 2355 O O . GLU A 1 286 ? -13.256 -1.196 2.415 1.00 89.62 286 GLU A O 1
ATOM 2360 N N . GLU A 1 287 ? -15.040 -0.021 1.682 1.00 92.12 287 GLU A N 1
ATOM 2361 C CA . GLU A 1 287 ? -14.294 1.085 1.097 1.00 92.12 287 GLU A CA 1
ATOM 2362 C C . GLU A 1 287 ? -14.215 2.235 2.108 1.00 92.12 287 GLU A C 1
ATOM 2364 O O . GLU A 1 287 ? -15.232 2.698 2.633 1.00 92.12 287 GLU A O 1
ATOM 2369 N N . VAL A 1 288 ? -12.997 2.690 2.392 1.00 90.25 288 VAL A N 1
ATOM 2370 C CA . VAL A 1 288 ? -12.722 3.756 3.359 1.00 90.25 288 VAL A CA 1
ATOM 2371 C C . VAL A 1 288 ? -12.497 5.068 2.614 1.00 90.25 288 VAL A C 1
ATOM 2373 O O . VAL A 1 288 ? -11.706 5.140 1.676 1.00 90.25 288 VAL A O 1
ATOM 2376 N N . THR A 1 289 ? -13.172 6.134 3.050 1.00 86.12 289 THR A N 1
ATOM 2377 C CA . THR A 1 289 ? -13.011 7.476 2.476 1.00 86.12 289 THR A CA 1
ATOM 2378 C C . THR A 1 289 ? -12.284 8.407 3.439 1.00 86.12 289 THR A C 1
ATOM 2380 O O . THR A 1 289 ? -12.679 8.558 4.593 1.00 86.12 289 THR A O 1
ATOM 2383 N N . LEU A 1 290 ? -11.251 9.093 2.945 1.00 86.56 290 LEU A N 1
ATOM 2384 C CA . LEU A 1 290 ? -10.523 10.103 3.723 1.00 86.56 290 LEU A CA 1
ATOM 2385 C C . LEU A 1 290 ? -11.246 11.461 3.770 1.00 86.56 290 LEU A C 1
ATOM 2387 O O . LEU A 1 290 ? -10.907 12.311 4.587 1.00 86.56 290 LEU A O 1
ATOM 2391 N N . LEU A 1 291 ? -12.241 11.688 2.903 1.00 72.12 291 LEU A N 1
ATOM 2392 C CA . LEU A 1 291 ? -12.907 12.992 2.758 1.00 72.12 291 LEU A CA 1
ATOM 2393 C C . LEU A 1 291 ? -14.035 13.222 3.773 1.00 72.12 291 LEU A C 1
ATOM 2395 O O . LEU A 1 291 ? -14.461 14.358 3.981 1.00 72.12 291 LEU A O 1
ATOM 2399 N N . LYS A 1 292 ? -14.563 12.150 4.370 1.00 67.94 292 LYS A N 1
ATOM 2400 C CA . LYS A 1 292 ? -15.680 12.192 5.322 1.00 67.94 292 LYS A CA 1
ATOM 2401 C C . LYS A 1 292 ? -15.443 11.171 6.437 1.00 67.94 292 LYS A C 1
ATOM 2403 O O . LYS A 1 292 ? -16.121 10.141 6.448 1.00 67.94 292 LYS A O 1
ATOM 2408 N N . PRO A 1 293 ? -14.481 11.418 7.345 1.00 65.50 293 PRO A N 1
ATOM 2409 C CA . PRO A 1 293 ? -14.272 10.523 8.473 1.00 65.50 293 PRO A CA 1
ATOM 2410 C C . PRO A 1 293 ? -15.568 10.410 9.280 1.00 65.50 293 PRO A C 1
ATOM 2412 O O . PRO A 1 293 ? -16.308 11.390 9.432 1.00 65.50 293 PRO A O 1
ATOM 2415 N N . ARG A 1 294 ? -15.859 9.208 9.783 1.00 67.06 294 ARG A N 1
ATOM 2416 C CA . ARG A 1 294 ? -16.977 9.005 10.705 1.00 67.06 294 ARG A CA 1
ATOM 2417 C C . ARG A 1 294 ? -16.714 9.855 11.947 1.00 67.06 294 ARG A C 1
ATOM 2419 O O . ARG A 1 294 ? -15.672 9.723 12.576 1.00 67.06 294 ARG A O 1
ATOM 2426 N N . GLN A 1 295 ? -17.648 10.742 12.267 1.00 66.38 295 GLN A N 1
ATOM 2427 C CA . GLN A 1 295 ? -17.618 11.524 13.497 1.00 66.38 295 GLN A CA 1
ATOM 2428 C C . GLN A 1 295 ? -18.796 11.092 14.352 1.00 66.38 295 GLN A C 1
ATOM 2430 O O . GLN A 1 295 ? -19.931 11.478 14.087 1.00 66.38 295 GLN A O 1
ATOM 2435 N N . ILE A 1 296 ? -18.527 10.272 15.358 1.00 68.31 296 ILE A N 1
ATOM 2436 C CA . ILE A 1 296 ? -19.429 10.122 16.494 1.00 68.31 296 ILE A CA 1
ATOM 2437 C C . ILE A 1 296 ? -19.235 11.361 17.372 1.00 68.31 296 ILE A C 1
ATOM 2439 O O . ILE A 1 296 ? -18.107 11.727 17.719 1.00 68.31 296 ILE A O 1
ATOM 2443 N N . HIS A 1 297 ? -20.320 12.073 17.664 1.00 66.06 297 HIS A N 1
ATOM 2444 C CA . HIS A 1 297 ? -20.236 13.362 18.338 1.00 66.06 297 HIS A CA 1
ATOM 2445 C C . HIS A 1 297 ? -20.327 13.183 19.852 1.00 66.06 297 HIS A C 1
ATOM 2447 O O . HIS A 1 297 ? -21.389 12.917 20.401 1.00 66.06 297 HIS A O 1
ATOM 2453 N N . ALA A 1 298 ? -19.224 13.423 20.560 1.00 63.78 298 ALA A N 1
ATOM 2454 C CA . ALA A 1 298 ? -19.307 13.641 21.997 1.00 63.78 298 ALA A CA 1
ATOM 2455 C C . ALA A 1 298 ? -20.022 14.974 22.313 1.00 63.78 298 ALA A C 1
ATOM 2457 O O . ALA A 1 298 ? -20.011 15.919 21.516 1.00 63.78 298 ALA A O 1
ATOM 2458 N N . SER A 1 299 ? -20.641 15.051 23.496 1.00 64.94 299 SER A N 1
ATOM 2459 C CA . SER A 1 299 ? -21.324 16.252 24.000 1.00 64.94 299 SER A CA 1
ATOM 2460 C C . SER A 1 299 ? -20.459 17.514 23.861 1.00 64.94 299 SER A C 1
ATOM 2462 O O . SER A 1 299 ? -19.290 17.524 24.239 1.00 64.94 299 SER A O 1
ATOM 2464 N N . LYS A 1 300 ? -21.057 18.618 23.393 1.00 65.19 300 LYS A N 1
ATOM 2465 C CA . LYS A 1 300 ? -20.401 19.932 23.224 1.00 65.19 300 LYS A CA 1
ATOM 2466 C C . LYS A 1 300 ? -20.284 20.739 24.527 1.00 65.19 300 LYS A C 1
ATOM 2468 O O . LYS A 1 300 ? -20.203 21.966 24.482 1.00 65.19 300 LYS A O 1
ATOM 2473 N N . ASP A 1 301 ? -20.346 20.089 25.686 1.00 67.81 301 ASP A N 1
ATOM 2474 C CA . ASP A 1 301 ? -20.186 20.781 26.966 1.00 67.81 301 ASP A CA 1
ATOM 2475 C C . ASP A 1 301 ? -18.721 21.205 27.150 1.00 67.81 301 ASP A C 1
ATOM 2477 O O . ASP A 1 301 ? -17.853 20.400 27.482 1.00 67.81 301 ASP A O 1
ATOM 2481 N N . CYS A 1 302 ? -18.453 22.489 26.910 1.00 63.81 302 CYS A N 1
ATOM 2482 C CA . CYS A 1 302 ? -17.125 23.092 27.015 1.00 63.81 302 CYS A CA 1
ATOM 2483 C C . CYS A 1 302 ? -16.769 23.551 28.441 1.00 63.81 302 CYS A C 1
ATOM 2485 O O . CYS A 1 302 ? -15.813 24.310 28.613 1.00 63.81 302 CYS A O 1
ATOM 2487 N N . SER A 1 303 ? -17.537 23.169 29.467 1.00 76.44 303 SER A N 1
ATOM 2488 C CA . SER A 1 303 ? -17.223 23.542 30.848 1.00 76.44 303 SER A CA 1
ATOM 2489 C C . SER A 1 303 ? -15.941 22.861 31.343 1.00 76.44 303 SER A C 1
ATOM 2491 O O . SER A 1 303 ? -15.747 21.646 31.193 1.00 76.44 303 SER A O 1
ATOM 2493 N N . LEU A 1 304 ? -15.067 23.654 31.973 1.00 74.19 304 LEU A N 1
ATOM 2494 C CA . LEU A 1 304 ? -13.874 23.150 32.650 1.00 74.19 304 LEU A CA 1
ATOM 2495 C C . LEU A 1 304 ? -14.300 22.160 33.744 1.00 74.19 304 LEU A C 1
ATOM 2497 O O . LEU A 1 304 ? -15.161 22.478 34.565 1.00 74.19 304 LEU A O 1
ATOM 2501 N N . PHE A 1 305 ? -13.703 20.969 33.747 1.00 75.31 305 PHE A N 1
ATOM 2502 C CA . PHE A 1 305 ? -13.836 20.034 34.860 1.00 75.31 305 PHE A CA 1
ATOM 2503 C C . PHE A 1 305 ? -12.659 20.172 35.793 1.00 75.31 305 PHE A C 1
ATOM 2505 O O . PHE A 1 305 ? -11.518 20.212 35.335 1.00 75.31 305 PHE A O 1
ATOM 2512 N N . GLU A 1 306 ? -12.935 20.117 37.083 1.00 78.06 306 GLU A N 1
ATOM 2513 C CA . GLU A 1 306 ? -11.905 19.974 38.092 1.00 78.06 306 GLU A CA 1
ATOM 2514 C C . GLU A 1 306 ? -12.235 18.755 38.949 1.00 78.06 306 GLU A C 1
ATOM 2516 O O . GLU A 1 306 ? -13.363 18.594 39.414 1.00 78.06 306 GLU A O 1
ATOM 2521 N N . ILE A 1 307 ? -11.244 17.883 39.126 1.00 76.25 307 ILE A N 1
ATOM 2522 C CA . ILE A 1 307 ? -11.295 16.776 40.077 1.00 76.25 307 ILE A CA 1
ATOM 2523 C C . ILE A 1 307 ? -10.165 17.014 41.069 1.00 76.25 307 ILE A C 1
ATOM 2525 O O . ILE A 1 307 ? -8.999 17.081 40.676 1.00 76.25 307 ILE A O 1
ATOM 2529 N N . ALA A 1 308 ? -10.502 17.119 42.350 1.00 80.12 308 ALA A N 1
ATOM 2530 C CA . ALA A 1 308 ? -9.510 17.102 43.412 1.00 80.12 308 ALA A CA 1
ATOM 2531 C C . ALA A 1 308 ? -9.094 15.650 43.681 1.00 80.12 308 ALA A C 1
ATOM 2533 O O . ALA A 1 308 ? -9.942 14.810 43.965 1.00 80.12 308 ALA A O 1
ATOM 2534 N N . ILE A 1 309 ? -7.796 15.350 43.590 1.00 80.81 309 ILE A N 1
ATOM 2535 C CA . ILE A 1 309 ? -7.252 14.062 44.038 1.00 80.81 309 ILE A CA 1
ATOM 2536 C C . ILE A 1 309 ? -6.921 14.204 45.523 1.00 80.81 309 ILE A C 1
ATOM 2538 O O . ILE A 1 309 ? -5.833 14.643 45.897 1.00 80.81 309 ILE A O 1
ATOM 2542 N N . ASP A 1 310 ? -7.883 13.859 46.370 1.00 84.12 310 ASP A N 1
ATOM 2543 C CA . ASP A 1 310 ? -7.740 13.874 47.823 1.00 84.12 310 ASP A CA 1
ATOM 2544 C C . ASP A 1 310 ? -8.310 12.595 48.461 1.00 84.12 310 ASP A C 1
ATOM 2546 O O . ASP A 1 310 ? -8.755 11.666 47.780 1.00 84.12 310 ASP A O 1
ATOM 2550 N N . GLN A 1 311 ? -8.286 12.529 49.793 1.00 84.69 311 GLN A N 1
ATOM 2551 C CA . GLN A 1 311 ? -8.750 11.363 50.542 1.00 84.69 311 GLN A CA 1
ATOM 2552 C C . GLN A 1 311 ? -10.227 11.005 50.277 1.00 84.69 311 GLN A C 1
ATOM 2554 O O . GLN A 1 311 ? -10.582 9.837 50.404 1.00 84.69 311 GLN A O 1
ATOM 2559 N N . SER A 1 312 ? -11.076 11.959 49.876 1.00 79.06 312 SER A N 1
ATOM 2560 C CA . SER A 1 312 ? -12.481 11.711 49.509 1.00 79.06 312 SER A CA 1
ATOM 2561 C C . SER A 1 312 ? -12.640 10.972 48.175 1.00 79.06 312 SER A C 1
ATOM 2563 O O . SER A 1 312 ? -13.659 10.323 47.951 1.00 79.06 312 SER A O 1
ATOM 2565 N N . THR A 1 313 ? -11.616 11.021 47.321 1.00 78.56 313 THR A N 1
ATOM 2566 C CA . THR A 1 313 ? -11.545 10.290 46.042 1.00 78.56 313 THR A CA 1
ATOM 2567 C C . THR A 1 313 ? -10.727 8.999 46.128 1.00 78.56 313 THR A C 1
ATOM 2569 O O . THR A 1 313 ? -10.616 8.249 45.159 1.00 78.56 313 THR A O 1
ATOM 2572 N N . PHE A 1 314 ? -10.137 8.706 47.293 1.00 81.50 314 PHE A N 1
ATOM 2573 C CA . PHE A 1 314 ? -9.362 7.488 47.494 1.00 81.50 314 PHE A CA 1
ATOM 2574 C C . PHE A 1 314 ? -10.273 6.255 47.480 1.00 81.50 314 PHE A C 1
ATOM 2576 O O . PHE A 1 314 ? -11.229 6.168 48.249 1.00 81.50 314 PHE A O 1
ATOM 2583 N N . ASN A 1 315 ? -9.932 5.269 46.644 1.00 83.12 315 ASN A N 1
ATOM 2584 C CA . ASN A 1 315 ? -10.670 4.010 46.501 1.00 83.12 315 ASN A CA 1
ATOM 2585 C C . ASN A 1 315 ? -12.150 4.190 46.090 1.00 83.12 315 ASN A C 1
ATOM 2587 O O . ASN A 1 315 ? -12.997 3.362 46.428 1.00 83.12 315 ASN A O 1
ATOM 2591 N N . THR A 1 316 ? -12.470 5.264 45.361 1.00 80.81 316 THR A N 1
ATOM 2592 C CA . THR A 1 316 ? -13.769 5.427 44.699 1.00 80.81 316 THR A CA 1
ATOM 2593 C C . THR A 1 316 ? -13.655 5.043 43.224 1.00 80.81 316 THR A C 1
ATOM 2595 O O . THR A 1 316 ? -12.636 5.274 42.580 1.00 80.81 316 THR A O 1
ATOM 2598 N N . LEU A 1 317 ? -14.717 4.455 42.668 1.00 81.44 317 LEU A N 1
ATOM 2599 C CA . LEU A 1 317 ? -14.848 4.188 41.227 1.00 81.44 317 LEU A CA 1
ATOM 2600 C C . LEU A 1 317 ? -15.762 5.231 40.565 1.00 81.44 317 LEU A C 1
ATOM 2602 O O . LEU A 1 317 ? -16.540 4.916 39.668 1.00 81.44 317 LEU A O 1
ATOM 2606 N N . THR A 1 318 ? -15.746 6.465 41.075 1.00 82.81 318 THR A N 1
ATOM 2607 C CA . THR A 1 318 ? -16.657 7.523 40.636 1.00 82.81 318 THR A CA 1
ATOM 2608 C C . THR A 1 318 ? -16.088 8.319 39.468 1.00 82.81 318 THR A C 1
ATOM 2610 O O . THR A 1 318 ? -14.944 8.763 39.519 1.00 82.81 318 THR A O 1
ATOM 2613 N N . TYR A 1 319 ? -16.890 8.541 38.426 1.00 84.94 319 TYR A N 1
ATOM 2614 C CA . TYR A 1 319 ? -16.517 9.390 37.289 1.00 84.94 319 TYR A CA 1
ATOM 2615 C C . TYR A 1 319 ? -17.744 10.062 36.654 1.00 84.94 319 TYR A C 1
ATOM 2617 O O . TYR A 1 319 ? -18.883 9.685 36.922 1.00 84.94 319 TYR A O 1
ATOM 2625 N N . ASP A 1 320 ? -17.526 11.082 35.822 1.00 85.62 320 ASP A N 1
ATOM 2626 C CA . ASP A 1 320 ? -18.590 11.712 35.031 1.00 85.62 320 ASP A CA 1
ATOM 2627 C C . ASP A 1 320 ? -18.718 11.020 33.664 1.00 85.62 320 ASP A C 1
ATOM 2629 O O . ASP A 1 320 ? -17.771 10.991 32.872 1.00 85.62 320 ASP A O 1
ATOM 2633 N N . SER A 1 321 ? -19.893 10.447 33.386 1.00 87.81 321 SER A N 1
ATOM 2634 C CA . SER A 1 321 ? -20.131 9.647 32.175 1.00 87.81 321 SER A CA 1
ATOM 2635 C C . SER A 1 321 ? -19.959 10.450 30.890 1.00 87.81 321 SER A C 1
ATOM 2637 O O . SER A 1 321 ? -19.382 9.947 29.930 1.00 87.81 321 SER A O 1
ATOM 2639 N N . LYS A 1 322 ? -20.384 11.720 30.876 1.00 85.12 322 LYS A N 1
ATOM 2640 C CA . LYS A 1 322 ? -20.269 12.591 29.696 1.00 85.12 322 LYS A CA 1
ATOM 2641 C C . LYS A 1 322 ? -18.819 12.922 29.370 1.00 85.12 322 LYS A C 1
ATOM 2643 O O . LYS A 1 322 ? -18.521 13.257 28.228 1.00 85.12 322 LYS A O 1
ATOM 2648 N N . ARG A 1 323 ? -17.924 12.829 30.357 1.00 83.75 323 ARG A N 1
ATOM 2649 C CA . ARG A 1 323 ? -16.484 13.062 30.193 1.00 83.75 323 ARG A CA 1
ATOM 2650 C C . ARG A 1 323 ? -15.709 11.811 29.817 1.00 83.75 323 ARG A C 1
ATOM 2652 O O . ARG A 1 323 ? -14.732 11.935 29.090 1.00 83.75 323 ARG A O 1
ATOM 2659 N N . VAL A 1 324 ? -16.141 10.633 30.265 1.00 87.25 324 VAL A N 1
ATOM 2660 C CA . VAL A 1 324 ? -15.563 9.352 29.820 1.00 87.25 324 VAL A CA 1
ATOM 2661 C C . VAL A 1 324 ? -16.015 9.004 28.403 1.00 87.25 324 VAL A C 1
ATOM 2663 O O . VAL A 1 324 ? -15.229 8.474 27.623 1.00 87.25 324 VAL A O 1
ATOM 2666 N N . PHE A 1 325 ? -17.251 9.353 28.044 1.00 87.31 325 PHE A N 1
ATOM 2667 C CA . PHE A 1 325 ? -17.836 9.026 26.750 1.00 87.31 325 PHE A CA 1
ATOM 2668 C C . PHE A 1 325 ? -16.972 9.407 25.528 1.00 87.31 325 PHE A C 1
ATOM 2670 O O . PHE A 1 325 ? -16.758 8.522 24.703 1.00 87.31 325 PHE A O 1
ATOM 2677 N N . PRO A 1 326 ? -16.391 10.624 25.413 1.00 85.69 326 PRO A N 1
ATOM 2678 C CA . PRO A 1 326 ? -15.482 10.956 24.314 1.00 85.69 326 PRO A CA 1
ATOM 2679 C C . PRO A 1 326 ? -14.326 9.965 24.111 1.00 85.69 326 PRO A C 1
ATOM 2681 O O . PRO A 1 326 ? -13.935 9.728 22.978 1.00 85.69 326 PRO A O 1
ATOM 2684 N N . TYR A 1 327 ? -13.803 9.360 25.179 1.00 86.56 327 TYR A N 1
ATOM 2685 C CA . TYR A 1 327 ? -12.715 8.380 25.080 1.00 86.56 327 TYR A CA 1
ATOM 2686 C C . TYR A 1 327 ? -13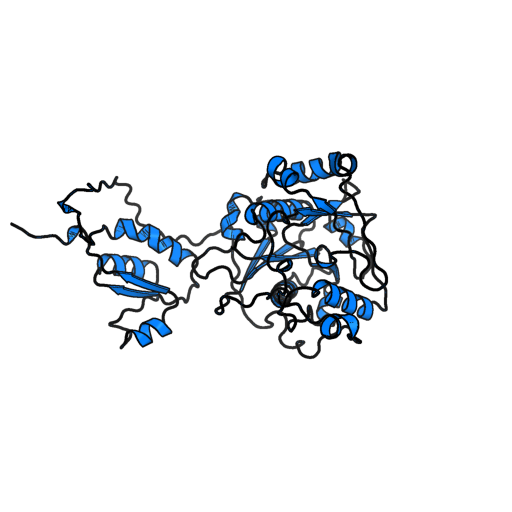.212 6.993 24.653 1.00 86.56 327 TYR A C 1
ATOM 2688 O O . TYR A 1 327 ? -12.470 6.223 24.056 1.00 86.56 327 TYR A O 1
ATOM 2696 N N . LEU A 1 328 ? -14.476 6.655 24.928 1.00 87.44 328 LEU A N 1
ATOM 2697 C CA . LEU A 1 328 ? -15.092 5.442 24.378 1.00 87.44 328 LEU A CA 1
ATOM 2698 C C . LEU A 1 328 ? -15.430 5.601 22.895 1.00 87.44 328 LEU A C 1
ATOM 2700 O O . LEU A 1 328 ? -15.333 4.641 22.132 1.00 87.44 328 LEU A O 1
ATOM 2704 N N . VAL A 1 329 ? -15.784 6.821 22.485 1.00 85.25 329 VAL A N 1
ATOM 2705 C CA . VAL A 1 329 ? -16.039 7.174 21.086 1.00 85.25 329 VAL A CA 1
ATOM 2706 C C . VAL A 1 329 ? -14.841 6.846 20.183 1.00 85.25 329 VAL A C 1
ATOM 2708 O O . VAL A 1 329 ? -15.058 6.414 19.047 1.00 85.25 329 VAL A O 1
ATOM 2711 N N . ASP A 1 330 ? -13.607 6.941 20.689 1.00 81.75 330 ASP A N 1
ATOM 2712 C CA . ASP A 1 330 ? -12.393 6.549 19.955 1.00 81.75 330 ASP A CA 1
ATOM 2713 C C . ASP A 1 330 ? -12.469 5.104 19.433 1.00 81.75 330 ASP A C 1
ATOM 2715 O O . ASP A 1 330 ? -12.110 4.841 18.286 1.00 81.75 330 ASP A O 1
ATOM 2719 N N . HIS A 1 331 ? -13.024 4.180 20.223 1.00 83.44 331 HIS A N 1
ATOM 2720 C CA . HIS A 1 331 ? -13.190 2.787 19.808 1.00 83.44 331 HIS A CA 1
ATOM 2721 C C . HIS A 1 331 ? -14.356 2.609 18.828 1.00 83.44 331 HIS A C 1
ATOM 2723 O O . HIS A 1 331 ? -14.274 1.809 17.898 1.00 83.44 331 HIS A O 1
ATOM 2729 N N . PHE A 1 332 ? -15.449 3.356 18.996 1.00 83.69 332 PHE A N 1
ATOM 2730 C CA . PHE A 1 332 ? -16.653 3.192 18.175 1.00 83.69 332 PHE A CA 1
ATOM 2731 C C . PHE A 1 332 ? -16.509 3.749 16.755 1.00 83.69 332 PHE A C 1
ATOM 2733 O O . PHE A 1 332 ? -17.148 3.240 15.828 1.00 83.69 332 PHE A O 1
ATOM 2740 N N . ASN A 1 333 ? -15.672 4.772 16.563 1.00 81.81 333 ASN A N 1
ATOM 2741 C CA . ASN A 1 333 ? -15.502 5.440 15.270 1.00 81.81 333 ASN A CA 1
ATOM 2742 C C . ASN A 1 333 ? -14.992 4.502 14.167 1.00 81.81 333 ASN A C 1
ATOM 2744 O O . ASN A 1 333 ? -15.333 4.695 12.999 1.00 81.81 333 ASN A O 1
ATOM 2748 N N . HIS A 1 334 ? -14.230 3.467 14.524 1.00 80.56 334 HIS A N 1
ATOM 2749 C CA . HIS A 1 334 ? -13.588 2.575 13.553 1.00 80.56 334 HIS A CA 1
ATOM 2750 C C . HIS A 1 334 ? -14.174 1.158 13.510 1.00 80.56 334 HIS A C 1
ATOM 2752 O O . HIS A 1 334 ? -13.840 0.375 12.608 1.00 80.56 334 HIS A O 1
ATOM 2758 N N . LEU A 1 335 ? -15.097 0.844 14.427 1.00 81.31 335 LEU A N 1
ATOM 2759 C CA . LEU A 1 335 ? -15.839 -0.412 14.398 1.00 81.31 335 LEU A CA 1
ATOM 2760 C C . LEU A 1 335 ? -16.692 -0.529 13.120 1.00 81.31 335 LEU A C 1
ATOM 2762 O O . LEU A 1 335 ? -17.269 0.469 12.666 1.00 81.31 335 LEU A O 1
ATOM 2766 N N . PRO A 1 336 ? -16.839 -1.751 12.568 1.00 78.88 336 PRO A N 1
ATOM 2767 C CA . PRO A 1 336 ? -17.814 -2.027 11.513 1.00 78.88 336 PRO A CA 1
ATOM 2768 C C . PRO A 1 336 ? -19.211 -1.505 11.877 1.00 78.88 336 PRO A C 1
ATOM 2770 O O . PRO A 1 336 ? -19.606 -1.559 13.042 1.00 78.88 336 PRO A O 1
ATOM 2773 N N . ARG A 1 337 ? -19.994 -1.053 10.889 1.00 74.94 337 ARG A N 1
ATOM 2774 C CA . ARG A 1 337 ? -21.349 -0.507 11.129 1.00 74.94 337 ARG A CA 1
ATOM 2775 C C . ARG A 1 337 ? -22.292 -1.491 11.817 1.00 74.94 337 ARG A C 1
ATOM 2777 O O . ARG A 1 337 ? -23.082 -1.079 12.653 1.00 74.94 337 ARG A O 1
ATOM 2784 N N . GLU A 1 338 ? -22.156 -2.769 11.488 1.00 80.31 338 GLU A N 1
ATOM 2785 C CA . GLU A 1 338 ? -22.977 -3.852 12.036 1.00 80.31 338 GLU A CA 1
ATOM 2786 C C . GLU A 1 338 ? -22.405 -4.431 13.342 1.00 80.31 338 GLU A C 1
ATOM 2788 O O . GLU A 1 338 ? -22.858 -5.481 13.796 1.00 80.31 338 GLU A O 1
ATOM 2793 N N . SER A 1 339 ? -21.385 -3.792 13.931 1.00 84.00 339 SER A N 1
ATOM 2794 C CA . SER A 1 339 ? -20.758 -4.310 15.149 1.00 84.00 339 SER A CA 1
ATOM 2795 C C . SER A 1 339 ? -21.715 -4.272 16.322 1.00 84.00 339 SER A C 1
ATOM 2797 O O . SER A 1 339 ? -22.430 -3.288 16.526 1.00 84.00 339 SER A O 1
ATOM 2799 N N . ARG A 1 340 ? -21.658 -5.318 17.138 1.00 88.12 340 ARG A N 1
ATOM 2800 C CA . ARG A 1 340 ? -22.420 -5.427 18.377 1.00 88.12 340 ARG A CA 1
ATOM 2801 C C . ARG A 1 340 ? -21.518 -5.101 19.559 1.00 88.12 340 ARG A C 1
ATOM 2803 O O . ARG A 1 340 ? -20.452 -5.697 19.712 1.00 88.12 340 ARG A O 1
ATOM 2810 N N . VAL A 1 341 ? -21.931 -4.148 20.389 1.00 89.56 341 VAL A N 1
ATOM 2811 C CA . VAL A 1 341 ? -21.169 -3.733 21.576 1.00 89.56 341 VAL A CA 1
ATOM 2812 C C . VAL A 1 341 ? -21.818 -4.320 22.817 1.00 89.56 341 VAL A C 1
ATOM 2814 O O . VAL A 1 341 ? -22.931 -3.948 23.167 1.00 89.56 341 VAL A O 1
ATOM 2817 N N . GLY A 1 342 ? -21.120 -5.221 23.496 1.00 91.94 342 GLY A N 1
ATOM 2818 C CA . GLY A 1 342 ? -21.542 -5.760 24.779 1.00 91.94 342 GLY A CA 1
ATOM 2819 C C . GLY A 1 342 ? -21.241 -4.790 25.915 1.00 91.94 342 GLY A C 1
ATOM 2820 O O . GLY A 1 342 ? -20.136 -4.256 25.993 1.00 91.94 342 GLY A O 1
ATOM 2821 N N . TYR A 1 343 ? -22.185 -4.590 26.829 1.00 92.44 343 TYR A N 1
ATOM 2822 C CA . TYR A 1 343 ? -22.001 -3.749 28.010 1.00 92.44 343 TYR A CA 1
ATOM 2823 C C . TYR A 1 343 ? -22.306 -4.525 29.298 1.00 92.44 343 TYR A C 1
ATOM 2825 O O . TYR A 1 343 ? -23.394 -5.079 29.483 1.00 92.44 343 TYR A O 1
ATOM 2833 N N . ILE A 1 344 ? -21.329 -4.542 30.206 1.00 91.50 344 ILE A N 1
ATOM 2834 C CA . ILE A 1 344 ? -21.410 -5.149 31.536 1.00 91.50 344 ILE A CA 1
ATOM 2835 C C . ILE A 1 344 ? -21.137 -4.052 32.561 1.00 91.50 344 ILE A C 1
ATOM 2837 O O . ILE A 1 344 ? -19.984 -3.714 32.817 1.00 91.50 344 ILE A O 1
ATOM 2841 N N . GLY A 1 345 ? -22.189 -3.508 33.168 1.00 88.38 345 GLY A N 1
ATOM 2842 C CA . GLY A 1 345 ? -22.045 -2.450 34.162 1.00 88.38 345 GLY A CA 1
ATOM 2843 C C . GLY A 1 345 ? -23.365 -1.948 34.729 1.00 88.38 345 GLY A C 1
ATOM 2844 O O . GLY A 1 345 ? -24.442 -2.374 34.311 1.00 88.38 345 GLY A O 1
ATOM 2845 N N . HIS A 1 346 ? -23.271 -1.040 35.702 1.00 84.56 346 HIS A N 1
ATOM 2846 C CA . HIS A 1 346 ? -24.431 -0.434 36.370 1.00 84.56 346 HIS A CA 1
ATOM 2847 C C . HIS A 1 346 ? -24.632 1.053 36.035 1.00 84.56 346 HIS A C 1
ATOM 2849 O O . HIS A 1 346 ? -25.619 1.643 36.479 1.00 84.56 346 HIS A O 1
ATOM 2855 N N . ASN A 1 347 ? -23.736 1.671 35.261 1.00 89.06 347 ASN A N 1
ATOM 2856 C CA . ASN A 1 347 ? -23.834 3.085 34.915 1.00 89.06 347 ASN A CA 1
ATOM 2857 C C . ASN A 1 347 ? -24.797 3.299 33.738 1.00 89.06 347 ASN A C 1
ATOM 2859 O O . ASN A 1 347 ? -24.419 3.336 32.566 1.00 89.06 347 ASN A O 1
ATOM 2863 N N . THR A 1 348 ? -26.074 3.468 34.062 1.00 87.88 348 THR A N 1
ATOM 2864 C CA . THR A 1 348 ? -27.134 3.653 33.064 1.00 87.88 348 THR A CA 1
ATOM 2865 C C . THR A 1 348 ? -26.983 4.937 32.247 1.00 87.88 348 THR A C 1
ATOM 2867 O O . THR A 1 348 ? -27.401 4.960 31.091 1.00 87.88 348 THR A O 1
ATOM 2870 N N . GLU A 1 349 ? -26.367 5.991 32.799 1.00 89.06 349 GLU A N 1
ATOM 2871 C CA . GLU A 1 349 ? -26.110 7.227 32.045 1.00 89.06 349 GLU A CA 1
ATOM 2872 C C . GLU A 1 349 ? -25.095 6.974 30.930 1.00 89.06 349 GLU A C 1
ATOM 2874 O O . GLU A 1 349 ? -25.348 7.344 29.786 1.00 89.06 349 GLU A O 1
ATOM 2879 N N . LEU A 1 350 ? -23.983 6.294 31.232 1.00 89.19 350 LEU A N 1
ATOM 2880 C CA . LEU A 1 350 ? -22.998 5.952 30.209 1.00 89.19 350 LEU A CA 1
ATOM 2881 C C . LEU A 1 350 ? -23.573 4.989 29.165 1.00 89.19 350 LEU A C 1
ATOM 2883 O O . LEU A 1 350 ? -23.373 5.207 27.974 1.00 89.19 350 LEU A O 1
ATOM 2887 N N . LEU A 1 351 ? -24.331 3.974 29.593 1.00 90.12 351 LEU A N 1
ATOM 2888 C CA . LEU A 1 351 ? -25.013 3.058 28.677 1.00 90.12 351 LEU A CA 1
ATOM 2889 C C . LEU A 1 351 ? -25.949 3.804 27.714 1.00 90.12 351 LEU A C 1
ATOM 2891 O O . LEU A 1 351 ? -25.941 3.517 26.522 1.00 90.12 351 LEU A O 1
ATOM 2895 N N . THR A 1 352 ? -26.703 4.789 28.212 1.00 89.50 352 THR A N 1
ATOM 2896 C CA . THR A 1 352 ? -27.603 5.602 27.377 1.00 89.50 352 THR A CA 1
ATOM 2897 C C . THR A 1 352 ? -26.819 6.375 26.316 1.00 89.50 352 THR A C 1
ATOM 2899 O O . THR A 1 352 ? -27.177 6.324 25.145 1.00 89.50 352 THR A O 1
ATOM 2902 N N . LEU A 1 353 ? -25.708 7.019 26.698 1.00 88.31 353 LEU A N 1
ATOM 2903 C CA . LEU A 1 353 ? -24.839 7.729 25.748 1.00 88.31 353 LEU A CA 1
ATOM 2904 C C . LEU A 1 353 ? -24.282 6.786 24.669 1.00 88.31 353 LEU A C 1
ATOM 2906 O O . LEU A 1 353 ? -24.227 7.144 23.497 1.00 88.31 353 LEU A O 1
ATOM 2910 N N . ILE A 1 354 ? -23.895 5.562 25.046 1.00 89.38 354 ILE A N 1
ATOM 2911 C CA . ILE A 1 354 ? -23.427 4.551 24.088 1.00 89.38 354 ILE A CA 1
ATOM 2912 C C . ILE A 1 354 ? -24.558 4.146 23.136 1.00 89.38 354 ILE A C 1
ATOM 2914 O O . ILE A 1 354 ? -24.328 4.090 21.933 1.00 89.38 354 ILE A O 1
ATOM 2918 N N . GLN A 1 355 ? -25.769 3.901 23.641 1.00 88.00 355 GLN A N 1
ATOM 2919 C CA . GLN A 1 355 ? -26.927 3.507 22.827 1.00 88.00 355 GLN A CA 1
ATOM 2920 C C . GLN A 1 355 ? -27.385 4.596 21.843 1.00 88.00 355 GLN A C 1
ATOM 2922 O O . GLN A 1 355 ? -27.925 4.271 20.787 1.00 88.00 355 GLN A O 1
ATOM 2927 N N . GLU A 1 356 ? -27.167 5.875 22.161 1.00 84.94 356 GLU A N 1
ATOM 2928 C CA . GLU A 1 356 ? -27.469 6.993 21.256 1.00 84.94 356 GLU A CA 1
ATOM 2929 C C . GLU A 1 356 ? -26.566 6.999 20.006 1.00 84.94 356 GLU A C 1
ATOM 2931 O O . GLU A 1 356 ? -27.027 7.357 18.922 1.00 84.94 356 GLU A O 1
ATOM 2936 N N . GLU A 1 357 ? -25.309 6.559 20.129 1.00 79.25 357 GLU A N 1
ATOM 2937 C CA . GLU A 1 357 ? -24.314 6.596 19.041 1.00 79.25 357 GLU A CA 1
ATOM 2938 C C . GLU A 1 357 ? -24.033 5.222 18.405 1.00 79.25 357 GLU A C 1
ATOM 2940 O O . GLU A 1 357 ? -23.578 5.124 17.259 1.00 79.25 357 GLU A O 1
ATOM 2945 N N . VAL A 1 358 ? -24.306 4.141 19.138 1.00 79.38 358 VAL A N 1
ATOM 2946 C CA . VAL A 1 358 ? -24.126 2.752 18.711 1.00 79.38 358 VAL A CA 1
ATOM 2947 C C . VAL A 1 358 ? -25.493 2.062 18.731 1.00 79.38 358 VAL A C 1
ATOM 2949 O O . VAL A 1 358 ? -25.976 1.690 19.796 1.00 79.38 358 VAL A O 1
ATOM 2952 N N . PRO A 1 359 ? -26.126 1.834 17.566 1.00 68.00 359 PRO A N 1
ATOM 2953 C CA . PRO A 1 359 ? -27.478 1.270 17.511 1.00 68.00 359 PRO A CA 1
ATOM 2954 C C . PRO A 1 359 ? -27.597 -0.166 18.046 1.00 68.00 359 PRO A C 1
ATOM 2956 O O . PRO A 1 359 ? -28.679 -0.584 18.450 1.00 68.00 359 PRO A O 1
ATOM 2959 N N . SER A 1 360 ? -26.499 -0.926 18.036 1.00 78.81 360 SER A N 1
ATOM 2960 C CA . SER A 1 360 ? -26.471 -2.363 18.334 1.00 78.81 360 SER A CA 1
ATOM 2961 C C . SER A 1 360 ? -25.714 -2.657 19.633 1.00 78.81 360 SER A C 1
ATOM 2963 O O . SER A 1 360 ? -24.675 -3.320 19.629 1.00 78.81 360 SER A O 1
ATOM 2965 N N . VAL A 1 361 ? -26.213 -2.141 20.757 1.00 79.38 361 VAL A N 1
ATOM 2966 C CA . VAL A 1 361 ? -25.682 -2.464 22.092 1.00 79.38 361 VAL A CA 1
ATOM 2967 C C . VAL A 1 361 ? -26.398 -3.691 22.649 1.00 79.38 361 VAL A C 1
ATOM 2969 O O . VAL A 1 361 ? -27.620 -3.766 22.599 1.00 79.38 361 VAL A O 1
ATOM 2972 N N . LEU A 1 362 ? -25.629 -4.636 23.185 1.00 77.06 362 LEU A N 1
ATOM 2973 C CA . LEU A 1 362 ? -26.103 -5.827 23.878 1.00 77.06 362 LEU A CA 1
ATOM 2974 C C . LEU A 1 362 ? -25.807 -5.700 25.373 1.00 77.06 362 LEU A C 1
ATOM 2976 O O . LEU A 1 362 ? -24.683 -5.404 25.780 1.00 77.06 362 LEU A O 1
ATOM 2980 N N . THR A 1 363 ? -26.793 -5.976 26.212 1.00 79.44 363 THR A N 1
ATOM 2981 C CA . THR A 1 363 ? -26.641 -6.019 27.671 1.00 79.44 363 THR A CA 1
ATOM 2982 C C . THR A 1 363 ? -26.828 -7.436 28.203 1.00 79.44 363 THR A C 1
ATOM 2984 O O . THR A 1 363 ? -27.495 -8.260 27.585 1.00 79.44 363 THR A O 1
ATOM 2987 N N . LEU A 1 364 ? -26.338 -7.715 29.416 1.00 67.69 364 LEU A N 1
ATOM 2988 C CA . LEU A 1 364 ? -26.609 -8.987 30.113 1.00 67.69 364 LEU A CA 1
ATOM 2989 C C . LEU A 1 364 ? -28.097 -9.274 30.372 1.00 67.69 364 LEU A C 1
ATOM 2991 O O . LEU A 1 364 ? -28.448 -10.392 30.732 1.00 67.69 364 LEU A O 1
ATOM 2995 N N . GLN A 1 365 ? -28.973 -8.275 30.270 1.00 67.56 365 GLN A N 1
ATOM 2996 C CA . GLN A 1 365 ? -30.416 -8.498 30.371 1.00 67.56 365 GLN A CA 1
ATOM 2997 C C . GLN A 1 365 ? -30.999 -9.003 29.045 1.00 67.56 365 GLN A C 1
ATOM 2999 O O . GLN A 1 365 ? -31.980 -9.745 29.050 1.00 67.56 365 GLN A O 1
ATOM 3004 N N . GLU A 1 366 ? -30.382 -8.625 27.926 1.00 70.06 366 GLU A N 1
ATOM 3005 C CA . GLU A 1 366 ? -30.775 -9.021 26.572 1.00 70.06 366 GLU A CA 1
ATOM 3006 C C . GLU A 1 366 ? -30.121 -10.346 26.163 1.00 70.06 366 GLU A C 1
ATOM 3008 O O . GLU A 1 366 ? -30.780 -11.206 25.579 1.00 70.06 366 GLU A O 1
ATOM 3013 N N . THR A 1 367 ? -28.855 -10.550 26.532 1.00 65.25 367 THR A N 1
ATOM 3014 C CA . THR A 1 367 ? -28.121 -11.807 26.352 1.00 65.25 367 THR A CA 1
ATOM 3015 C C . THR A 1 367 ? -28.273 -12.648 27.615 1.00 65.25 367 THR A C 1
ATOM 3017 O O . THR A 1 367 ? -27.856 -12.232 28.692 1.00 65.25 367 THR A O 1
ATOM 3020 N N . LYS A 1 368 ? -28.847 -13.847 27.528 1.00 74.44 368 LYS A N 1
ATOM 3021 C CA . LYS A 1 368 ? -29.266 -14.666 28.683 1.00 74.44 368 LYS A CA 1
ATOM 3022 C C . LYS A 1 368 ? -28.091 -15.223 29.500 1.00 74.44 368 LYS A C 1
ATOM 3024 O O 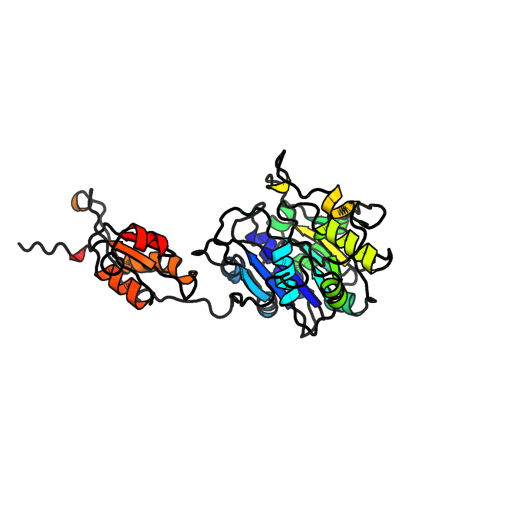. LYS A 1 368 ? -28.315 -15.914 30.495 1.00 74.44 368 LYS A O 1
ATOM 3029 N N . SER A 1 369 ? -26.847 -14.959 29.090 1.00 83.81 369 SER A N 1
ATOM 3030 C CA . SER A 1 369 ? -25.622 -15.309 29.811 1.00 83.81 369 SER A CA 1
ATOM 3031 C C . SER A 1 369 ? -24.429 -14.422 29.420 1.00 83.81 369 SER A C 1
ATOM 3033 O O . SER A 1 369 ? -24.413 -13.809 28.355 1.00 83.81 369 SER A O 1
ATOM 3035 N N . LEU A 1 370 ? -23.389 -14.414 30.264 1.00 83.75 370 LEU A N 1
ATOM 3036 C CA . LEU A 1 370 ? -22.085 -13.804 29.953 1.00 83.75 370 LEU A CA 1
ATOM 3037 C C . LEU A 1 370 ? -21.404 -14.452 28.739 1.00 83.75 370 LEU A C 1
ATOM 3039 O O . LEU A 1 370 ? -20.696 -13.775 28.000 1.00 83.75 370 LEU A O 1
ATOM 3043 N N . GLU A 1 371 ? -21.598 -15.756 28.550 1.00 87.25 371 GLU A N 1
ATOM 3044 C CA . GLU A 1 371 ? -21.010 -16.498 27.435 1.00 87.25 371 GLU A CA 1
ATOM 3045 C C . GLU A 1 371 ? -21.651 -16.097 26.102 1.00 87.25 371 GLU A C 1
ATOM 3047 O O . GLU A 1 371 ? -20.940 -15.845 25.134 1.00 87.25 371 GLU A O 1
ATOM 3052 N N . GLU A 1 372 ? -22.976 -15.945 26.080 1.00 85.81 372 GLU A N 1
ATOM 3053 C CA . GLU A 1 372 ? -23.723 -15.429 24.927 1.00 85.81 372 GLU A CA 1
ATOM 3054 C C . GLU A 1 372 ? -23.301 -13.989 24.609 1.00 85.81 372 GLU A C 1
ATOM 3056 O O . GLU A 1 372 ? -22.949 -13.695 23.471 1.00 85.81 372 GLU A O 1
ATOM 3061 N N . LEU A 1 373 ? -23.198 -13.117 25.623 1.00 86.31 373 LEU A N 1
ATOM 3062 C CA . LEU A 1 373 ? -22.694 -11.754 25.432 1.00 86.31 373 LEU A CA 1
ATOM 3063 C C . LEU A 1 373 ? -21.292 -11.742 24.818 1.00 86.31 373 LEU A C 1
ATOM 3065 O O . LEU A 1 373 ? -21.026 -10.965 23.902 1.00 86.31 373 LEU A O 1
ATOM 3069 N N . TYR A 1 374 ? -20.401 -12.609 25.302 1.00 85.75 374 TYR A N 1
ATOM 3070 C CA . TYR A 1 374 ? -19.036 -12.707 24.798 1.00 85.75 374 TYR A CA 1
ATOM 3071 C C . TYR A 1 374 ? -18.972 -13.194 23.348 1.00 85.75 374 TYR A C 1
ATOM 3073 O O . TYR A 1 374 ? -18.207 -12.657 22.554 1.00 85.75 374 TYR A O 1
ATOM 3081 N N . GLN A 1 375 ? -19.771 -14.200 22.995 1.00 85.38 375 GLN A N 1
ATOM 3082 C CA . GLN A 1 375 ? -19.802 -14.756 21.641 1.00 85.38 375 GLN A CA 1
ATOM 3083 C C . GLN A 1 375 ? -20.458 -13.811 20.631 1.00 85.38 375 GLN A C 1
ATOM 3085 O O . GLN A 1 375 ? -20.136 -13.857 19.442 1.00 85.38 375 GLN A O 1
ATOM 3090 N N . GLU A 1 376 ? -21.389 -12.976 21.089 1.00 86.12 376 GLU A N 1
ATOM 3091 C CA . GLU A 1 376 ? -22.152 -12.092 20.218 1.00 86.12 376 GLU A CA 1
ATOM 3092 C C . GLU A 1 376 ? -21.549 -10.698 20.049 1.00 86.12 376 GLU A C 1
ATOM 3094 O O . GLU A 1 376 ? -21.820 -10.051 19.037 1.00 86.12 376 GLU A O 1
ATOM 3099 N N . SER A 1 377 ? -20.722 -10.245 20.985 1.00 87.38 377 SER A N 1
ATOM 3100 C CA . SER A 1 377 ? -20.140 -8.904 20.943 1.00 87.38 377 SER A CA 1
ATOM 3101 C C . SER A 1 377 ? -18.835 -8.860 20.150 1.00 87.38 377 SER A C 1
ATOM 3103 O O . SER A 1 377 ? -17.949 -9.692 20.333 1.00 87.38 377 SER A O 1
ATOM 3105 N N . ASP A 1 378 ? -18.672 -7.829 19.326 1.00 84.94 378 ASP A N 1
ATOM 3106 C CA . ASP A 1 378 ? -17.406 -7.505 18.660 1.00 84.94 378 ASP A CA 1
ATOM 3107 C C . ASP A 1 378 ? -16.476 -6.685 19.576 1.00 84.94 378 ASP A C 1
ATOM 3109 O O . ASP A 1 378 ? -15.253 -6.718 19.430 1.00 84.94 378 ASP A O 1
ATOM 3113 N N . LEU A 1 379 ? -17.058 -5.978 20.550 1.00 87.25 379 LEU A N 1
ATOM 3114 C CA . LEU A 1 379 ? -16.379 -5.236 21.613 1.00 87.25 379 LEU A CA 1
ATOM 3115 C C . LEU A 1 379 ? -17.173 -5.391 22.912 1.00 87.25 379 LEU A C 1
ATOM 3117 O O . LEU A 1 379 ? -18.394 -5.278 22.890 1.00 87.25 379 LEU A O 1
ATOM 3121 N N . ILE A 1 380 ? -16.497 -5.604 24.043 1.00 90.31 380 ILE A N 1
ATOM 3122 C CA . ILE A 1 380 ? -17.142 -5.690 25.361 1.00 90.31 380 ILE A CA 1
ATOM 3123 C C . ILE A 1 380 ? -16.598 -4.593 26.266 1.00 90.31 380 ILE A C 1
ATOM 3125 O O . ILE A 1 380 ? -15.386 -4.459 26.434 1.00 90.31 380 ILE A O 1
ATOM 3129 N N . ILE A 1 381 ? -17.508 -3.849 26.883 1.00 91.06 381 ILE A N 1
ATOM 3130 C CA . ILE A 1 381 ? -17.221 -2.802 27.855 1.00 91.06 381 ILE A CA 1
ATOM 3131 C C . ILE A 1 381 ? -17.550 -3.334 29.246 1.00 91.06 381 ILE A C 1
ATOM 3133 O O . ILE A 1 381 ? -18.683 -3.731 29.521 1.00 91.06 381 ILE A O 1
ATOM 3137 N N . PHE A 1 382 ? -16.553 -3.309 30.125 1.00 91.06 382 PHE A N 1
ATOM 3138 C CA . PHE A 1 382 ? -16.723 -3.562 31.550 1.00 91.06 382 PHE A CA 1
ATOM 3139 C C . PHE A 1 382 ? -16.728 -2.230 32.289 1.00 91.06 382 PHE A C 1
ATOM 3141 O O . PHE A 1 382 ? -15.727 -1.516 32.297 1.00 91.06 382 PHE A O 1
ATOM 3148 N N . ASP A 1 383 ? -17.847 -1.910 32.923 1.00 90.94 383 ASP A N 1
ATOM 3149 C CA . ASP A 1 383 ? -18.054 -0.654 33.616 1.00 90.94 383 ASP A CA 1
ATOM 3150 C C . ASP A 1 383 ? -18.525 -0.885 35.053 1.00 90.94 383 ASP A C 1
ATOM 3152 O O . ASP A 1 383 ? -19.709 -1.037 35.362 1.00 90.94 383 ASP A O 1
ATOM 3156 N N . PHE A 1 384 ? -17.547 -0.899 35.951 1.00 85.00 384 PHE A N 1
ATOM 3157 C CA . PHE A 1 384 ? -17.764 -1.045 37.387 1.00 85.00 384 PHE A CA 1
ATOM 3158 C C . PHE A 1 384 ? -17.840 0.302 38.115 1.00 85.00 384 PHE A C 1
ATOM 3160 O O . PHE A 1 384 ? -17.792 0.329 39.346 1.00 85.00 384 PHE A O 1
ATOM 3167 N N . GLY A 1 385 ? -17.896 1.416 37.379 1.00 80.62 385 GLY A N 1
ATOM 3168 C CA . GLY A 1 385 ? -17.927 2.737 37.983 1.00 80.62 385 GLY A CA 1
ATOM 3169 C C . GLY A 1 385 ? -19.323 3.237 38.313 1.00 80.62 385 GLY A C 1
ATOM 3170 O O . GLY A 1 385 ? -20.345 2.711 37.870 1.00 80.62 385 GLY A O 1
ATOM 3171 N N . PHE A 1 386 ? -19.348 4.296 39.115 1.00 77.44 386 PHE A N 1
ATOM 3172 C CA . PHE A 1 386 ? -20.562 4.989 39.523 1.00 77.44 386 PHE A CA 1
ATOM 3173 C C . PHE A 1 386 ? -20.494 6.433 39.054 1.00 77.44 386 PHE A C 1
ATOM 3175 O O . PHE A 1 386 ? -19.444 7.071 39.114 1.00 77.44 386 PHE A O 1
ATOM 3182 N N . ASN A 1 387 ? -21.619 6.993 38.628 1.00 69.94 387 ASN A N 1
ATOM 3183 C CA . ASN A 1 387 ? -21.613 8.385 38.220 1.00 69.94 387 ASN A CA 1
ATOM 3184 C C . ASN A 1 387 ? -21.356 9.284 39.440 1.00 69.94 387 ASN A C 1
ATOM 3186 O O . ASN A 1 387 ? -21.949 9.067 40.498 1.00 69.94 387 ASN A O 1
ATOM 3190 N N . GLN A 1 388 ? -20.496 10.293 39.333 1.00 65.00 388 GLN A N 1
ATOM 3191 C CA . GLN A 1 388 ? -20.135 11.156 40.466 1.00 65.00 388 GLN A CA 1
ATOM 3192 C C . GLN A 1 388 ? -21.351 11.928 41.029 1.00 65.00 388 GLN A C 1
ATOM 3194 O O . GLN A 1 388 ? -21.387 12.255 42.214 1.00 65.00 388 GLN A O 1
ATOM 3199 N N . LYS A 1 389 ? -22.408 12.118 40.221 1.00 56.12 389 LYS A N 1
ATOM 3200 C CA . LYS A 1 389 ? -23.711 12.665 40.654 1.00 56.12 389 LYS A CA 1
ATOM 3201 C C . LYS A 1 389 ? -24.592 11.682 41.442 1.00 56.12 389 LYS A C 1
ATOM 3203 O O . LYS A 1 389 ? -25.634 12.085 41.951 1.00 56.12 389 LYS A O 1
ATOM 3208 N N . SER A 1 390 ? -24.184 10.418 41.575 1.00 40.62 390 SER A N 1
ATOM 3209 C CA . SER A 1 390 ? -24.934 9.368 42.288 1.00 40.62 390 SER A CA 1
ATOM 3210 C C . SER A 1 390 ? -24.723 9.382 43.800 1.00 40.62 390 SER A C 1
ATOM 3212 O O . SER A 1 390 ? -25.412 8.651 44.506 1.00 40.62 390 SER A O 1
ATOM 3214 N N . ILE A 1 391 ? -23.823 10.215 44.334 1.00 41.69 391 ILE A N 1
ATOM 3215 C CA . ILE A 1 391 ? -23.759 10.456 45.781 1.00 41.69 391 ILE A CA 1
ATOM 3216 C C . ILE A 1 391 ? -24.743 11.581 46.119 1.00 41.69 391 ILE A C 1
ATOM 3218 O O . ILE A 1 391 ? -24.385 12.653 46.596 1.00 41.69 391 ILE A O 1
ATOM 3222 N N . ALA A 1 392 ? -26.024 11.323 45.860 1.00 34.56 392 ALA A N 1
ATOM 3223 C CA . ALA A 1 392 ? -27.080 11.929 46.647 1.00 34.56 392 ALA A CA 1
ATOM 3224 C C . ALA A 1 392 ? -27.166 11.132 47.952 1.00 34.56 392 ALA A C 1
ATOM 3226 O O . ALA A 1 392 ? -27.975 10.220 48.093 1.00 34.56 392 ALA A O 1
ATOM 3227 N N . ILE A 1 393 ? -26.302 11.469 48.906 1.00 31.23 393 ILE A N 1
ATOM 3228 C CA . ILE A 1 393 ? -26.615 11.240 50.313 1.00 31.23 393 ILE A CA 1
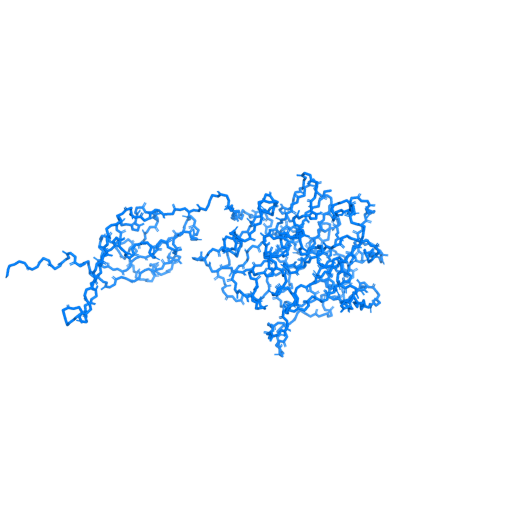ATOM 3229 C C . ILE A 1 393 ? -26.909 12.621 50.888 1.00 31.23 393 ILE A C 1
ATOM 3231 O O . ILE A 1 393 ? -26.017 13.403 51.193 1.00 31.23 393 ILE A O 1
ATOM 3235 N N . THR A 1 394 ? -28.196 12.951 50.908 1.00 29.66 394 THR A N 1
ATOM 3236 C CA . THR A 1 394 ? -28.774 13.999 51.754 1.00 29.66 394 THR A CA 1
ATOM 3237 C C . THR A 1 394 ? -29.208 13.343 53.067 1.00 29.66 394 THR A C 1
ATOM 3239 O O . THR A 1 394 ? -29.757 12.241 52.996 1.00 29.66 394 THR A O 1
ATOM 3242 N N . PRO A 1 395 ? -29.215 14.052 54.203 1.00 37.84 395 PRO A N 1
ATOM 3243 C CA . PRO A 1 395 ? -28.163 14.836 54.850 1.00 37.84 395 PRO A CA 1
ATOM 3244 C C . PRO A 1 395 ? -27.346 14.033 55.884 1.00 37.84 395 PRO A C 1
ATOM 3246 O O . PRO A 1 395 ? -27.832 12.980 56.359 1.00 37.84 395 PRO A O 1
#